Protein AF-A0A969HNX2-F1 (afdb_monomer_lite)

Radius of gyration: 38.81 Å; chains: 1; bounding box: 94×60×120 Å

Structure (mmCIF, N/CA/C/O backbone):
data_AF-A0A969HNX2-F1
#
_entry.id   AF-A0A969HNX2-F1
#
loop_
_atom_site.group_PDB
_atom_site.id
_atom_site.type_symbol
_atom_site.label_atom_id
_atom_site.label_alt_id
_atom_site.label_comp_id
_atom_site.label_asym_id
_atom_site.label_entity_id
_atom_site.label_seq_id
_atom_site.pdbx_PDB_ins_code
_atom_site.Cartn_x
_atom_site.Cartn_y
_atom_site.Cartn_z
_atom_site.occupancy
_atom_site.B_iso_or_equiv
_atom_site.auth_seq_id
_atom_site.auth_comp_id
_atom_site.auth_asym_id
_atom_site.auth_atom_id
_atom_site.pdbx_PDB_model_num
ATOM 1 N N . MET A 1 1 ? -48.940 41.646 -27.640 1.00 38.56 1 MET A N 1
ATOM 2 C CA . MET A 1 1 ? -47.920 41.949 -28.667 1.00 38.56 1 MET A CA 1
ATOM 3 C C . MET A 1 1 ? -47.418 40.607 -29.168 1.00 38.56 1 MET A C 1
ATOM 5 O O . MET A 1 1 ? -46.894 39.856 -28.368 1.00 38.56 1 MET A O 1
ATOM 9 N N . GLN A 1 2 ? -48.032 40.117 -30.249 1.00 33.41 2 GLN A N 1
ATOM 10 C CA . GLN A 1 2 ? -47.384 39.934 -31.562 1.00 33.41 2 GLN A CA 1
ATOM 11 C C . GLN A 1 2 ? -46.156 39.016 -31.462 1.00 33.41 2 GLN A C 1
ATOM 13 O O . GLN A 1 2 ? -45.140 39.436 -30.931 1.00 33.41 2 GLN A O 1
ATOM 18 N N . ARG A 1 3 ? -46.339 37.724 -31.783 1.00 33.22 3 ARG A N 1
ATOM 19 C CA . ARG A 1 3 ? -46.171 37.104 -33.130 1.00 33.22 3 ARG A CA 1
ATOM 20 C C . ARG A 1 3 ? -44.703 36.677 -33.302 1.00 33.22 3 ARG A C 1
ATOM 22 O O . ARG A 1 3 ? -43.840 37.504 -33.067 1.00 33.22 3 ARG A O 1
ATOM 29 N N . ASN A 1 4 ? -44.316 35.472 -33.712 1.00 33.25 4 ASN A N 1
ATOM 30 C CA . ASN A 1 4 ? -44.943 34.350 -34.426 1.00 33.25 4 ASN A CA 1
ATOM 31 C C . ASN A 1 4 ? -44.056 33.113 -34.137 1.00 33.25 4 ASN A C 1
ATOM 33 O O . ASN A 1 4 ? -42.839 33.263 -34.101 1.00 33.25 4 ASN A O 1
ATOM 37 N N . ASP A 1 5 ? -44.620 31.982 -33.701 1.00 36.41 5 ASP A N 1
ATOM 38 C CA . ASP A 1 5 ? -44.996 30.788 -34.500 1.00 36.41 5 ASP A CA 1
ATOM 39 C C . ASP A 1 5 ? -43.773 30.007 -35.038 1.00 36.41 5 ASP A C 1
ATOM 41 O O . ASP A 1 5 ? -42.917 30.611 -35.667 1.00 36.41 5 ASP A O 1
ATOM 45 N N . CYS A 1 6 ? -43.544 28.694 -34.898 1.00 35.69 6 CYS A N 1
ATOM 46 C CA . CYS A 1 6 ? -44.295 27.456 -34.612 1.00 35.69 6 CYS A CA 1
ATOM 47 C C . CYS A 1 6 ? -43.993 26.422 -35.731 1.00 35.69 6 CYS A C 1
ATOM 49 O O . CYS A 1 6 ? -43.959 26.773 -36.904 1.00 35.69 6 CYS A O 1
ATOM 51 N N . PHE A 1 7 ? -43.937 25.143 -35.330 1.00 31.28 7 PHE A N 1
ATOM 52 C CA . PHE A 1 7 ? -44.347 23.927 -36.069 1.00 31.28 7 PHE A CA 1
ATOM 53 C C . PHE A 1 7 ? -43.391 23.133 -37.001 1.00 31.28 7 PHE A C 1
ATOM 55 O O . PHE A 1 7 ? -43.138 23.484 -38.145 1.00 31.28 7 PHE A O 1
ATOM 62 N N . PHE A 1 8 ? -42.965 21.968 -36.483 1.00 33.78 8 PHE A N 1
ATOM 63 C CA . PHE A 1 8 ? -43.374 20.583 -36.834 1.00 33.78 8 PHE A CA 1
ATOM 64 C C . PHE A 1 8 ? -43.447 20.086 -38.312 1.00 33.78 8 PHE A C 1
ATOM 66 O O . PHE A 1 8 ? -44.344 20.449 -39.062 1.00 33.78 8 PHE A O 1
ATOM 73 N N . ASN A 1 9 ? -42.640 19.037 -38.564 1.00 31.67 9 ASN A N 1
ATOM 74 C CA . ASN A 1 9 ? -42.941 17.708 -39.162 1.00 31.67 9 ASN A CA 1
ATOM 75 C C . ASN A 1 9 ? -43.053 17.443 -40.689 1.00 31.67 9 ASN A C 1
ATOM 77 O O . ASN A 1 9 ? -43.824 18.067 -41.405 1.00 31.67 9 ASN A O 1
ATOM 81 N N . ARG A 1 10 ? -42.343 16.360 -41.081 1.00 43.44 10 ARG A N 1
ATOM 82 C CA . ARG A 1 10 ? -42.562 15.322 -42.127 1.00 43.44 10 ARG A CA 1
ATOM 83 C C . ARG A 1 10 ? -43.414 15.649 -43.363 1.00 43.44 10 ARG A C 1
ATOM 85 O O . ARG A 1 10 ? -44.607 15.824 -43.196 1.00 43.44 10 ARG A O 1
ATOM 92 N N . VAL A 1 11 ? -42.867 15.403 -44.569 1.00 32.00 11 VAL A N 1
ATOM 93 C CA . VAL A 1 11 ? -43.489 14.609 -45.667 1.00 32.00 11 VAL A CA 1
ATOM 94 C C . VAL A 1 11 ? -42.412 14.145 -46.675 1.00 32.00 11 VAL A C 1
ATOM 96 O O . VAL A 1 11 ? -41.610 14.935 -47.160 1.00 32.00 11 VAL A O 1
ATOM 99 N N . THR A 1 12 ? -42.439 12.854 -47.008 1.00 41.41 12 THR A N 1
ATOM 100 C CA . THR A 1 12 ? -41.774 12.183 -48.142 1.00 41.41 12 THR A CA 1
ATOM 101 C C . THR A 1 12 ? -42.495 12.503 -49.461 1.00 41.41 12 THR A C 1
ATOM 103 O O . THR A 1 12 ? -43.708 12.357 -49.468 1.00 41.41 12 THR A O 1
ATOM 106 N N . TYR A 1 13 ? -41.815 12.830 -50.575 1.00 32.44 13 TYR A N 1
ATOM 107 C CA . TYR A 1 13 ? -42.173 12.340 -51.929 1.00 32.44 13 TYR A CA 1
ATOM 108 C C . TYR A 1 13 ? -41.112 12.662 -53.005 1.00 32.44 13 TYR A C 1
ATOM 110 O O . TYR A 1 13 ? -40.547 13.748 -53.061 1.00 32.44 13 TYR A O 1
ATOM 118 N N . PHE A 1 14 ? -40.907 11.656 -53.858 1.00 37.69 14 PHE A N 1
ATOM 119 C CA . PHE A 1 14 ? -40.149 11.558 -55.110 1.00 37.69 14 PHE A CA 1
ATOM 120 C C . PHE A 1 14 ? -40.108 12.803 -56.017 1.00 37.69 14 PHE A C 1
ATOM 122 O O . PHE A 1 14 ? -41.157 13.315 -56.404 1.00 37.69 14 PHE A O 1
ATOM 129 N N . MET A 1 15 ? -38.922 13.121 -56.556 1.00 33.38 15 MET A N 1
ATOM 130 C CA . MET A 1 15 ? -38.799 13.660 -57.916 1.00 33.38 15 MET A CA 1
ATOM 131 C C . MET A 1 15 ? -37.464 13.246 -58.558 1.00 33.38 15 MET A C 1
ATOM 133 O O . MET A 1 15 ? -36.386 13.581 -58.080 1.00 33.38 15 MET A O 1
ATOM 137 N N . PHE A 1 16 ? -37.582 12.480 -59.645 1.00 38.47 16 PHE A N 1
ATOM 138 C CA . PHE A 1 16 ? -36.529 12.113 -60.589 1.00 38.47 16 PHE A CA 1
ATOM 139 C C . PHE A 1 16 ? -35.825 13.358 -61.147 1.00 38.47 16 PHE A C 1
ATOM 141 O O . PHE A 1 16 ? -36.494 14.237 -61.690 1.00 38.47 16 PHE A O 1
ATOM 148 N N . LEU A 1 17 ? -34.491 13.372 -61.137 1.00 35.19 17 LEU A N 1
ATOM 149 C CA . LEU A 1 17 ? -33.703 14.147 -62.092 1.00 35.19 17 LEU A CA 1
ATOM 150 C C . LEU A 1 17 ? -32.435 13.374 -62.457 1.00 35.19 17 LEU A C 1
ATOM 152 O O . LEU A 1 17 ? -31.763 12.778 -61.623 1.00 35.19 17 LEU A O 1
ATOM 156 N N . VAL A 1 18 ? -32.218 13.321 -63.761 1.00 38.50 18 VAL A N 1
ATOM 157 C CA . VAL A 1 18 ? -31.376 12.402 -64.513 1.00 38.50 18 VAL A CA 1
ATOM 158 C C . VAL A 1 18 ? -30.231 13.207 -65.142 1.00 38.50 18 VAL A C 1
ATOM 160 O O . VAL A 1 18 ? -30.485 14.297 -65.653 1.00 38.50 18 VAL A O 1
ATOM 163 N N . LEU A 1 19 ? -29.046 12.576 -65.193 1.00 35.72 19 LEU A N 1
ATOM 164 C CA . LEU A 1 19 ? -27.825 12.877 -65.976 1.00 35.72 19 LEU A CA 1
ATOM 165 C C . LEU A 1 19 ? -26.841 13.960 -65.451 1.00 35.72 19 LEU A C 1
ATOM 167 O O . LEU A 1 19 ? -27.292 14.940 -64.867 1.00 35.72 19 LEU A O 1
ATOM 171 N N . PRO A 1 20 ? -25.524 13.893 -65.789 1.00 43.03 20 PRO A N 1
ATOM 172 C CA . PRO A 1 20 ? -24.754 12.796 -66.399 1.00 43.03 20 PRO A CA 1
ATOM 173 C C . PRO A 1 20 ? -23.470 12.398 -65.643 1.00 43.03 20 PRO A C 1
ATOM 175 O O . PRO A 1 20 ? -22.762 13.210 -65.053 1.00 43.03 20 PRO A O 1
ATOM 178 N N . SER A 1 21 ? -23.140 11.117 -65.771 1.00 39.91 21 SER A N 1
ATOM 179 C CA . SER A 1 21 ? -21.873 10.494 -65.400 1.00 39.91 21 SER A CA 1
ATOM 180 C C . SER A 1 21 ? -20.726 11.026 -66.266 1.00 39.91 21 SER A C 1
ATOM 182 O O . SER A 1 21 ? -20.737 10.858 -67.487 1.00 39.91 21 SER A O 1
ATOM 184 N N . ILE A 1 22 ? -19.723 11.634 -65.634 1.00 42.19 22 ILE A N 1
ATOM 185 C CA . ILE A 1 22 ? -18.409 11.856 -66.241 1.00 42.19 22 ILE A CA 1
ATOM 186 C C . ILE A 1 22 ? -17.628 10.550 -66.082 1.00 42.19 22 ILE A C 1
ATOM 188 O O . ILE A 1 22 ? -17.203 10.194 -64.987 1.00 42.19 22 ILE A O 1
ATOM 192 N N . LEU A 1 23 ? -17.498 9.817 -67.186 1.00 36.44 23 LEU A N 1
ATOM 193 C CA . LEU A 1 23 ? -16.530 8.737 -67.345 1.00 36.44 23 LEU A CA 1
ATOM 194 C C . LEU A 1 23 ? -15.143 9.373 -67.480 1.00 36.44 23 LEU A C 1
ATOM 196 O O . LEU A 1 23 ? -14.807 9.909 -68.535 1.00 36.44 23 LEU A O 1
ATOM 200 N N . VAL A 1 24 ? -14.350 9.325 -66.413 1.00 37.53 24 VAL A N 1
ATOM 201 C CA . VAL A 1 24 ? -12.891 9.390 -66.533 1.00 37.53 24 VAL A CA 1
ATOM 202 C C . VAL A 1 24 ? -12.409 7.995 -66.899 1.00 37.53 24 VAL A C 1
ATOM 204 O O . VAL A 1 24 ? -12.628 7.030 -66.172 1.00 37.53 24 VAL A O 1
ATOM 207 N N . THR A 1 25 ? -11.822 7.900 -68.086 1.00 39.62 25 THR A N 1
ATOM 208 C CA . THR A 1 25 ? -11.176 6.699 -68.600 1.00 39.62 25 THR A CA 1
ATOM 209 C C . THR A 1 25 ? -9.836 6.581 -67.883 1.00 39.62 25 THR A C 1
ATOM 211 O O . THR A 1 25 ? -8.914 7.340 -68.179 1.00 39.62 25 THR A O 1
ATOM 214 N N . SER A 1 26 ? -9.740 5.687 -66.904 1.00 35.69 26 SER A N 1
ATOM 215 C CA . SER A 1 26 ? -8.442 5.214 -66.432 1.00 35.69 26 SER A CA 1
ATOM 216 C C . SER A 1 26 ? -7.894 4.291 -67.510 1.00 35.69 26 SER A C 1
ATOM 218 O O . SER A 1 26 ? -8.589 3.360 -67.914 1.00 35.69 26 SER A O 1
ATOM 220 N N . CYS A 1 27 ? -6.712 4.596 -68.037 1.00 34.78 27 CYS A N 1
ATOM 221 C CA . CYS A 1 27 ? -6.018 3.674 -68.922 1.00 34.78 27 CYS A CA 1
ATOM 222 C C . CYS A 1 27 ? -5.639 2.427 -68.114 1.00 34.78 27 CYS A C 1
ATOM 224 O O . CYS A 1 27 ? -4.975 2.558 -67.088 1.00 34.78 27 CYS A O 1
ATOM 226 N N . ASP A 1 28 ? -6.085 1.262 -68.585 1.00 41.75 28 ASP A N 1
ATOM 227 C CA . ASP A 1 28 ? -5.414 -0.015 -68.348 1.00 41.75 28 ASP A CA 1
ATOM 228 C C . ASP A 1 28 ? -4.030 0.072 -68.999 1.00 41.75 28 ASP A C 1
ATOM 230 O O . ASP A 1 28 ? -3.936 0.193 -70.221 1.00 41.75 28 ASP A O 1
ATOM 234 N N . ASP A 1 29 ? -2.988 0.021 -68.180 1.00 37.66 29 ASP A N 1
ATOM 235 C CA . ASP A 1 29 ? -1.718 -0.622 -68.513 1.00 37.66 29 ASP A CA 1
ATOM 236 C C . ASP A 1 29 ? -1.356 -1.465 -67.279 1.00 37.66 29 ASP A C 1
ATOM 238 O O . ASP A 1 29 ? -0.606 -1.055 -66.395 1.00 37.66 29 ASP A O 1
ATOM 242 N N . ASP A 1 30 ? -2.007 -2.628 -67.193 1.00 49.78 30 ASP A N 1
ATOM 243 C CA . ASP A 1 30 ? -1.543 -3.784 -66.429 1.00 49.78 30 ASP A CA 1
ATOM 244 C C . ASP A 1 30 ? -0.245 -4.284 -67.084 1.00 49.78 30 ASP A C 1
ATOM 246 O O . ASP A 1 30 ? -0.301 -4.903 -68.145 1.00 49.78 30 ASP A O 1
ATOM 250 N N . ASP A 1 31 ? 0.906 -3.955 -66.493 1.00 48.34 31 ASP A N 1
ATOM 251 C CA . ASP A 1 31 ? 2.152 -4.748 -66.487 1.00 48.34 31 ASP A CA 1
ATOM 252 C C . ASP A 1 31 ? 3.272 -3.933 -65.801 1.00 48.34 31 ASP A C 1
ATOM 254 O O . ASP A 1 31 ? 4.323 -3.656 -66.383 1.00 48.34 31 ASP A O 1
ATOM 258 N N . ASP A 1 32 ? 3.065 -3.542 -64.541 1.00 42.53 32 ASP A N 1
ATOM 259 C CA . ASP A 1 32 ? 4.194 -3.284 -63.642 1.00 42.53 32 ASP A CA 1
ATOM 260 C C . ASP A 1 32 ? 4.192 -4.419 -62.614 1.00 42.53 32 ASP A C 1
ATOM 262 O O . ASP A 1 32 ? 3.204 -4.569 -61.883 1.00 42.53 32 ASP A O 1
ATOM 266 N N . PRO A 1 33 ? 5.207 -5.303 -62.583 1.00 43.78 33 PRO A N 1
ATOM 267 C CA . PRO A 1 33 ? 5.292 -6.275 -61.513 1.00 43.78 33 PRO A CA 1
ATOM 268 C C . PRO A 1 33 ? 5.369 -5.491 -60.205 1.00 43.78 33 PRO A C 1
ATOM 270 O O . PRO A 1 33 ? 6.345 -4.786 -59.960 1.00 43.78 33 PRO A O 1
ATOM 273 N N . THR A 1 34 ? 4.354 -5.634 -59.351 1.00 42.09 34 THR A N 1
ATOM 274 C CA . THR A 1 34 ? 4.493 -5.316 -57.929 1.00 42.09 34 THR A CA 1
ATOM 275 C C . THR A 1 34 ? 5.830 -5.906 -57.471 1.00 42.09 34 THR A C 1
ATOM 277 O O . THR A 1 34 ? 6.013 -7.121 -57.655 1.00 42.09 34 THR A O 1
ATOM 280 N N . PRO A 1 35 ? 6.778 -5.101 -56.951 1.00 41.31 35 PRO A N 1
ATOM 281 C CA . PRO A 1 35 ? 8.027 -5.632 -56.427 1.00 41.31 35 PRO A CA 1
ATOM 282 C C . PRO A 1 35 ? 7.678 -6.748 -55.437 1.00 41.31 35 PRO A C 1
ATOM 284 O O . PRO A 1 35 ? 6.722 -6.587 -54.671 1.00 41.31 35 PRO A O 1
ATOM 287 N N . PRO A 1 36 ? 8.357 -7.905 -55.473 1.00 45.34 36 PRO A N 1
ATOM 288 C CA . PRO A 1 36 ? 8.083 -8.944 -54.495 1.00 45.34 36 PRO A CA 1
ATOM 289 C C . PRO A 1 36 ? 8.317 -8.364 -53.095 1.00 45.34 36 PRO A C 1
ATOM 291 O O . PRO A 1 36 ? 9.291 -7.640 -52.884 1.00 45.34 36 PRO A O 1
ATOM 294 N N . ALA A 1 37 ? 7.422 -8.677 -52.157 1.00 44.31 37 ALA A N 1
ATOM 295 C CA . ALA A 1 37 ? 7.628 -8.391 -50.741 1.00 44.31 37 ALA A CA 1
ATOM 296 C C . ALA A 1 37 ? 9.026 -8.886 -50.309 1.00 44.31 37 ALA A C 1
ATOM 298 O O . ALA A 1 37 ? 9.414 -10.004 -50.663 1.00 44.31 37 ALA A O 1
ATOM 299 N N . GLY A 1 38 ? 9.785 -8.033 -49.610 1.00 58.66 38 GLY A N 1
ATOM 300 C CA . GLY A 1 38 ? 11.112 -8.349 -49.070 1.00 58.66 38 GLY A CA 1
ATOM 301 C C . GLY A 1 38 ? 12.279 -8.338 -50.069 1.00 58.66 38 GLY A C 1
ATOM 302 O O . GLY A 1 38 ? 13.146 -9.203 -49.980 1.00 58.66 38 GLY A O 1
ATOM 303 N N . SER A 1 39 ? 12.349 -7.410 -51.035 1.00 70.56 39 SER A N 1
ATOM 304 C CA . SER A 1 39 ? 13.511 -7.346 -51.949 1.00 70.56 39 SER A CA 1
ATOM 305 C C . SER A 1 39 ? 14.759 -6.690 -51.351 1.00 70.56 39 SER A C 1
ATOM 307 O O . SER A 1 39 ? 15.852 -6.935 -51.854 1.00 70.56 39 SER A O 1
ATOM 309 N N . GLN A 1 40 ? 14.593 -5.849 -50.328 1.00 91.12 40 GLN A N 1
ATOM 310 C CA . GLN A 1 40 ? 15.670 -5.079 -49.700 1.00 91.12 40 GLN A CA 1
ATOM 311 C C . GLN A 1 40 ? 16.128 -5.750 -48.409 1.00 91.12 40 GLN A C 1
ATOM 313 O O . GLN A 1 40 ? 15.325 -6.352 -47.702 1.00 91.12 40 GLN A O 1
ATOM 318 N N . SER A 1 41 ? 17.418 -5.706 -48.100 1.00 95.06 41 SER A N 1
ATOM 319 C CA . SER A 1 41 ? 17.931 -6.099 -46.783 1.00 95.06 41 SER A CA 1
ATOM 320 C C . SER A 1 41 ? 17.525 -5.094 -45.702 1.00 95.06 41 SER A C 1
ATOM 322 O O . SER A 1 41 ? 17.166 -3.958 -46.001 1.00 95.06 41 SER A O 1
ATOM 324 N N . ILE A 1 42 ? 17.607 -5.496 -44.433 1.00 96.19 42 ILE A N 1
ATOM 325 C CA . ILE A 1 42 ? 17.335 -4.609 -43.291 1.00 96.19 42 ILE A CA 1
ATOM 326 C C . ILE A 1 42 ? 18.202 -3.345 -43.353 1.00 96.19 42 ILE A C 1
ATOM 328 O O . ILE A 1 42 ? 17.711 -2.252 -43.092 1.00 96.19 42 ILE A O 1
ATOM 332 N N . PHE A 1 43 ? 19.477 -3.478 -43.727 1.00 96.12 43 PHE A N 1
ATOM 333 C CA . PHE A 1 43 ? 20.362 -2.323 -43.865 1.00 96.12 43 PHE A CA 1
ATOM 334 C C . PHE A 1 43 ? 19.927 -1.382 -45.003 1.00 96.12 43 PHE A C 1
ATOM 336 O O . PHE A 1 43 ? 19.883 -0.177 -44.796 1.00 96.12 43 PHE A O 1
ATOM 343 N N . GLU A 1 44 ? 19.511 -1.918 -46.155 1.00 95.81 44 GLU A N 1
ATOM 344 C CA . GLU A 1 44 ? 18.993 -1.105 -47.272 1.00 95.81 44 GLU A CA 1
ATOM 345 C C . GLU A 1 44 ? 17.686 -0.378 -46.902 1.00 95.81 44 GLU A C 1
ATOM 347 O O . GLU A 1 44 ? 17.473 0.754 -47.323 1.00 95.81 44 GLU A O 1
ATOM 352 N N . ILE A 1 45 ? 16.824 -0.991 -46.079 1.00 95.88 45 ILE A N 1
ATOM 353 C CA . ILE A 1 45 ? 15.624 -0.327 -45.535 1.00 95.88 45 ILE A CA 1
ATOM 354 C C . ILE A 1 45 ? 16.013 0.868 -44.654 1.00 95.88 45 ILE A C 1
ATOM 356 O O . ILE A 1 45 ? 15.339 1.898 -44.683 1.00 95.88 45 ILE A O 1
ATOM 360 N N . VAL A 1 46 ? 17.089 0.735 -43.873 1.00 96.69 46 VAL A N 1
ATOM 361 C CA . VAL A 1 46 ? 17.624 1.826 -43.051 1.00 96.69 46 VAL A CA 1
ATOM 362 C C . VAL A 1 46 ? 18.193 2.951 -43.919 1.00 96.69 46 VAL A C 1
ATOM 364 O O . VAL A 1 46 ? 17.856 4.105 -43.681 1.00 96.69 46 VAL A O 1
ATOM 367 N N . GLU A 1 47 ? 18.983 2.629 -44.948 1.00 95.50 47 GLU A N 1
ATOM 368 C CA . GLU A 1 47 ? 19.568 3.620 -45.871 1.00 95.50 47 GLU A CA 1
ATOM 369 C C . GLU A 1 47 ? 18.505 4.405 -46.664 1.00 95.50 47 GLU A C 1
ATOM 371 O O . GLU A 1 47 ? 18.651 5.606 -46.898 1.00 95.50 47 GLU A O 1
ATOM 376 N N . ASP A 1 48 ? 17.417 3.747 -47.072 1.00 95.00 48 ASP A N 1
ATOM 377 C CA . ASP A 1 48 ? 16.374 4.375 -47.890 1.00 95.00 48 ASP A CA 1
ATOM 378 C C . ASP A 1 48 ? 15.360 5.199 -47.075 1.00 95.00 48 ASP A C 1
ATOM 380 O O . ASP A 1 48 ? 14.556 5.946 -47.651 1.00 95.00 48 ASP A O 1
ATOM 384 N N . ASN A 1 49 ? 15.386 5.105 -45.742 1.00 94.31 49 ASN A N 1
ATOM 385 C CA . ASN A 1 49 ? 14.477 5.839 -44.871 1.00 94.31 49 ASN A CA 1
ATOM 386 C C . ASN A 1 49 ? 15.156 7.069 -44.253 1.00 94.31 49 ASN A C 1
ATOM 388 O O . ASN A 1 49 ? 15.999 6.972 -43.365 1.00 94.31 49 ASN A O 1
ATOM 392 N N . ALA A 1 50 ? 14.703 8.257 -44.659 1.00 95.50 50 ALA A N 1
ATOM 393 C CA . ALA A 1 50 ? 15.205 9.526 -44.131 1.00 95.50 50 ALA A CA 1
ATOM 394 C C . ALA A 1 50 ? 15.058 9.660 -42.601 1.00 95.50 50 ALA A C 1
ATOM 396 O O . ALA A 1 50 ? 15.831 10.392 -41.980 1.00 95.50 50 ALA A O 1
ATOM 397 N N . ASP A 1 51 ? 14.097 8.961 -41.991 1.00 96.81 51 ASP A N 1
ATOM 398 C CA . ASP A 1 51 ? 13.895 8.959 -40.541 1.00 96.81 51 ASP A CA 1
ATOM 399 C C . ASP A 1 51 ? 14.872 8.043 -39.779 1.00 96.81 51 ASP A C 1
ATOM 401 O O . ASP A 1 51 ? 14.862 8.011 -38.555 1.00 96.81 51 ASP A O 1
ATOM 405 N N . PHE A 1 52 ? 15.757 7.331 -40.484 1.00 97.94 52 PHE A N 1
ATOM 406 C CA . PHE A 1 52 ? 16.779 6.463 -39.893 1.00 97.94 52 PHE A CA 1
ATOM 407 C C . PHE A 1 52 ? 18.211 6.938 -40.137 1.00 97.94 52 PHE A C 1
ATOM 409 O O . PHE A 1 52 ? 19.150 6.194 -39.883 1.00 97.94 52 PHE A O 1
ATOM 416 N N . SER A 1 53 ? 18.415 8.186 -40.564 1.00 97.50 53 SER A N 1
ATOM 417 C CA . SER A 1 53 ? 19.755 8.725 -40.844 1.00 97.50 53 SER A CA 1
ATOM 418 C C . SER A 1 53 ? 20.757 8.591 -39.678 1.00 97.50 53 SER A C 1
ATOM 420 O O . SER A 1 53 ? 21.945 8.357 -39.903 1.00 97.50 53 SER A O 1
ATOM 422 N N . LEU A 1 54 ? 20.301 8.688 -38.422 1.00 98.00 54 LEU A N 1
ATOM 423 C CA . LEU A 1 54 ? 21.150 8.503 -37.238 1.00 98.00 54 LEU A CA 1
ATOM 424 C C . LEU A 1 54 ? 21.427 7.021 -36.944 1.00 98.00 54 LEU A C 1
ATOM 426 O O . LEU A 1 54 ? 22.556 6.665 -36.599 1.00 98.00 54 LEU A O 1
ATOM 430 N N . LEU A 1 55 ? 20.438 6.149 -37.160 1.00 98.00 55 LEU A N 1
ATOM 431 C CA . LEU A 1 55 ? 20.616 4.696 -37.096 1.00 98.00 55 LEU A CA 1
ATOM 432 C C . LEU A 1 55 ? 21.582 4.208 -38.186 1.00 98.00 55 LEU A C 1
ATOM 434 O O . LEU A 1 55 ? 22.459 3.389 -37.918 1.00 98.00 55 LEU A O 1
ATOM 438 N N . GLU A 1 56 ? 21.472 4.746 -39.400 1.00 97.69 56 GLU A N 1
ATOM 439 C CA . GLU A 1 56 ? 22.378 4.486 -40.519 1.00 97.69 56 GLU A CA 1
ATOM 440 C C . GLU A 1 56 ? 23.815 4.885 -40.155 1.00 97.69 56 GLU A C 1
ATOM 442 O O . GLU A 1 56 ? 24.741 4.078 -40.278 1.00 97.69 56 GLU A O 1
ATOM 447 N N . ALA A 1 57 ? 24.009 6.101 -39.632 1.00 97.38 57 ALA A N 1
ATOM 448 C CA . ALA A 1 57 ? 25.308 6.570 -39.156 1.00 97.38 57 ALA A CA 1
ATOM 449 C C . ALA A 1 57 ? 25.885 5.655 -38.059 1.00 97.38 57 ALA A C 1
ATOM 451 O O . ALA A 1 57 ? 27.074 5.319 -38.086 1.00 97.38 57 ALA A O 1
ATOM 452 N N . ALA A 1 58 ? 25.046 5.200 -37.124 1.00 97.38 58 ALA A N 1
ATOM 453 C CA . ALA A 1 58 ? 25.431 4.280 -36.060 1.00 97.38 58 ALA A CA 1
ATOM 454 C C . ALA A 1 58 ? 25.870 2.911 -36.607 1.00 97.38 58 ALA A C 1
ATOM 456 O O . ALA A 1 58 ? 26.945 2.418 -36.253 1.00 97.38 58 ALA A O 1
ATOM 457 N N . LEU A 1 59 ? 25.097 2.322 -37.525 1.00 97.31 59 LEU A N 1
ATOM 458 C CA . LEU A 1 59 ? 25.429 1.057 -38.185 1.00 97.31 59 LEU A CA 1
ATOM 459 C C . LEU A 1 59 ? 26.724 1.174 -38.996 1.00 97.31 59 LEU A C 1
ATOM 461 O O . LEU A 1 59 ? 27.608 0.323 -38.861 1.00 97.31 59 LEU A O 1
ATOM 465 N N . ASN A 1 60 ? 26.897 2.251 -39.762 1.00 96.44 60 ASN A N 1
ATOM 466 C CA . ASN A 1 60 ? 28.119 2.525 -40.520 1.00 96.44 60 ASN A CA 1
ATOM 467 C C . ASN A 1 60 ? 29.339 2.716 -39.612 1.00 96.44 60 ASN A C 1
ATOM 469 O O . ASN A 1 60 ? 30.444 2.276 -39.933 1.00 96.44 60 ASN A O 1
ATOM 473 N N . ARG A 1 61 ? 29.169 3.304 -38.426 1.00 95.69 61 ARG A N 1
ATOM 474 C CA . ARG A 1 61 ? 30.259 3.438 -37.456 1.00 95.69 61 ARG A CA 1
ATOM 475 C C . ARG A 1 61 ? 30.783 2.084 -36.971 1.00 95.69 61 ARG A C 1
ATOM 477 O O . ARG A 1 61 ? 31.986 1.957 -36.726 1.00 95.69 61 ARG A O 1
ATOM 484 N N . THR A 1 62 ? 29.941 1.049 -36.917 1.00 95.94 62 THR A N 1
ATOM 485 C CA . THR A 1 62 ? 30.370 -0.304 -36.514 1.00 95.94 62 THR A CA 1
ATOM 486 C C . THR A 1 62 ? 31.404 -0.932 -37.455 1.00 95.94 62 THR A C 1
ATOM 488 O O . THR A 1 62 ? 32.198 -1.774 -37.026 1.00 95.94 62 THR A O 1
ATOM 491 N N . THR A 1 63 ? 31.505 -0.473 -38.713 1.00 94.69 63 THR A N 1
ATOM 492 C CA . THR A 1 63 ? 32.515 -0.966 -39.667 1.00 94.69 63 THR A CA 1
ATOM 493 C C . THR A 1 63 ? 33.945 -0.612 -39.257 1.00 94.69 63 THR A C 1
ATOM 495 O O . THR A 1 63 ? 34.899 -1.144 -39.823 1.00 94.69 63 THR A O 1
ATOM 498 N N . GLN A 1 64 ? 34.110 0.315 -38.311 1.00 94.75 64 GLN A N 1
ATOM 499 C CA . GLN A 1 64 ? 35.408 0.717 -37.777 1.00 94.75 64 GLN A CA 1
ATOM 500 C C . GLN A 1 64 ? 35.942 -0.267 -36.722 1.00 94.75 64 GLN A C 1
ATOM 502 O O . GLN A 1 64 ? 37.097 -0.137 -36.310 1.00 94.75 64 GLN A O 1
ATOM 507 N N . SER A 1 65 ? 35.146 -1.257 -36.290 1.00 93.69 65 SER A N 1
ATOM 508 C CA . SER A 1 65 ? 35.633 -2.298 -35.381 1.00 93.69 65 SER A CA 1
ATOM 509 C C . SER A 1 65 ? 36.681 -3.180 -36.059 1.00 93.69 65 SER A C 1
ATOM 511 O O . SER A 1 65 ? 36.578 -3.549 -37.229 1.00 93.69 65 SER A O 1
ATOM 513 N N . ALA A 1 66 ? 37.700 -3.566 -35.291 1.00 91.44 66 ALA A N 1
ATOM 514 C CA . ALA A 1 66 ? 38.694 -4.539 -35.732 1.00 91.44 66 ALA A CA 1
ATOM 515 C C . ALA A 1 66 ? 38.130 -5.971 -35.795 1.00 91.44 66 ALA A C 1
ATOM 517 O O . ALA A 1 66 ? 38.714 -6.824 -36.468 1.00 91.44 66 ALA A O 1
ATOM 518 N N . GLN A 1 67 ? 37.027 -6.251 -35.089 1.00 91.56 67 GLN A N 1
ATOM 519 C CA . GLN A 1 67 ? 36.385 -7.563 -35.083 1.00 91.56 67 GLN A CA 1
ATOM 520 C C . GLN A 1 67 ? 35.294 -7.616 -36.150 1.00 91.56 67 GLN A C 1
ATOM 522 O O . GLN A 1 67 ? 34.346 -6.837 -36.132 1.00 91.56 67 GLN A O 1
ATOM 527 N N . ALA A 1 68 ? 35.384 -8.587 -37.059 1.00 87.69 68 ALA A N 1
ATOM 528 C CA . ALA A 1 68 ? 34.395 -8.746 -38.127 1.00 87.69 68 ALA A CA 1
ATOM 529 C C . ALA A 1 68 ? 32.975 -9.033 -37.599 1.00 87.69 68 ALA A C 1
ATOM 531 O O . ALA A 1 68 ? 32.004 -8.662 -38.249 1.00 87.69 68 ALA A O 1
ATOM 532 N N . SER A 1 69 ? 32.852 -9.661 -36.423 1.00 86.88 69 SER A N 1
ATOM 533 C CA . SER A 1 69 ? 31.570 -9.933 -35.755 1.00 86.88 69 SER A CA 1
ATOM 534 C C . SER A 1 69 ? 30.821 -8.673 -35.327 1.00 86.88 69 SER A C 1
ATOM 536 O O . SER A 1 69 ? 29.621 -8.733 -35.072 1.00 86.88 69 SER A O 1
ATOM 538 N N . ASP A 1 70 ? 31.518 -7.548 -35.205 1.00 92.19 70 ASP A N 1
ATOM 539 C CA . ASP A 1 70 ? 30.951 -6.300 -34.702 1.00 92.19 70 ASP A CA 1
ATOM 540 C C . ASP A 1 70 ? 30.429 -5.405 -35.822 1.00 92.19 70 ASP A C 1
ATOM 542 O O . ASP A 1 70 ? 29.761 -4.421 -35.543 1.00 92.19 70 ASP A O 1
ATOM 546 N N . ASN A 1 71 ? 30.710 -5.741 -37.083 1.00 93.38 71 ASN A N 1
ATOM 547 C CA . ASN A 1 71 ? 30.221 -4.994 -38.232 1.00 93.38 71 ASN A CA 1
ATOM 548 C C . ASN A 1 71 ? 28.738 -5.319 -38.478 1.00 93.38 71 ASN A C 1
ATOM 550 O O . ASN A 1 71 ? 28.402 -6.231 -39.241 1.00 93.38 71 ASN A O 1
ATOM 554 N N . LEU A 1 72 ? 27.856 -4.573 -37.812 1.00 93.88 72 LEU A N 1
ATOM 555 C CA . LEU A 1 72 ? 26.409 -4.758 -37.898 1.00 93.88 72 LEU A CA 1
ATOM 556 C C . LEU A 1 72 ? 25.847 -4.318 -39.252 1.00 93.88 72 LEU A C 1
ATOM 558 O O . LEU A 1 72 ? 24.923 -4.964 -39.735 1.00 93.88 72 LEU A O 1
ATOM 562 N N . ALA A 1 73 ? 26.435 -3.314 -39.911 1.00 93.31 73 ALA A N 1
ATOM 563 C CA . ALA A 1 73 ? 26.044 -2.941 -41.275 1.00 93.31 73 ALA A CA 1
ATOM 564 C C . ALA A 1 73 ? 26.188 -4.134 -42.237 1.00 93.31 73 ALA A C 1
ATOM 566 O O . ALA A 1 73 ? 25.262 -4.485 -42.968 1.00 93.31 73 ALA A O 1
ATOM 567 N N . ALA A 1 74 ? 27.320 -4.845 -42.170 1.00 91.69 74 ALA A N 1
ATOM 568 C CA . ALA A 1 74 ? 27.516 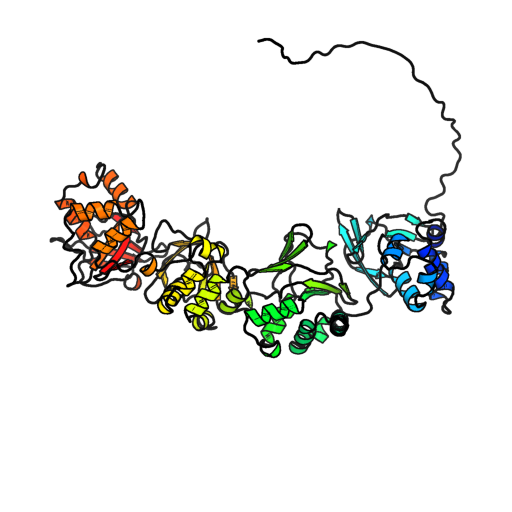-6.065 -42.945 1.00 91.69 74 ALA A CA 1
ATOM 569 C C . ALA A 1 74 ? 26.588 -7.199 -42.482 1.00 91.69 74 ALA A C 1
ATOM 571 O O . ALA A 1 74 ? 26.054 -7.924 -43.318 1.00 91.69 74 ALA A O 1
ATOM 572 N N . LEU A 1 75 ? 26.382 -7.371 -41.171 1.00 91.62 75 LEU A N 1
ATOM 573 C CA . LEU A 1 75 ? 25.492 -8.405 -40.631 1.00 91.62 75 LEU A CA 1
ATOM 574 C C . LEU A 1 75 ? 24.058 -8.256 -41.163 1.00 91.62 75 LEU A C 1
ATOM 576 O O . LEU A 1 75 ? 23.493 -9.232 -41.650 1.00 91.62 75 LEU A O 1
ATOM 580 N N . LEU A 1 76 ? 23.520 -7.034 -41.130 1.00 93.25 76 LEU A N 1
ATOM 581 C CA . LEU A 1 76 ? 22.155 -6.694 -41.542 1.00 93.25 76 LEU A CA 1
ATOM 582 C C . LEU A 1 76 ? 21.990 -6.509 -43.060 1.00 93.25 76 LEU A C 1
ATOM 584 O O . LEU A 1 76 ? 20.864 -6.368 -43.530 1.00 93.25 76 LEU A O 1
ATOM 588 N N . SER A 1 77 ? 23.081 -6.564 -43.828 1.00 92.00 77 SER A N 1
ATOM 589 C CA . SER A 1 77 ? 23.057 -6.641 -45.300 1.00 92.00 77 SER A CA 1
ATOM 590 C C . SER A 1 77 ? 23.119 -8.083 -45.823 1.00 92.00 77 SER A C 1
ATOM 592 O O . SER A 1 77 ? 22.747 -8.367 -46.959 1.00 92.00 77 SER A O 1
ATOM 594 N N . ASN A 1 78 ? 23.648 -9.011 -45.020 1.00 87.31 78 ASN A N 1
ATOM 595 C CA . ASN A 1 78 ? 23.879 -10.396 -45.428 1.00 87.31 78 ASN A CA 1
ATOM 596 C C . ASN A 1 78 ? 22.641 -11.282 -45.212 1.00 87.31 78 ASN A C 1
ATOM 598 O O . ASN A 1 78 ? 21.734 -10.959 -44.447 1.00 87.31 78 ASN A O 1
ATOM 602 N N . SER A 1 79 ? 22.635 -12.457 -45.854 1.00 79.12 79 SER A N 1
ATOM 603 C CA . SER A 1 79 ? 21.593 -13.470 -45.651 1.00 79.12 79 SER A CA 1
ATOM 604 C C . SER A 1 79 ? 21.562 -13.952 -44.196 1.00 79.12 79 SER A C 1
ATOM 606 O O . SER A 1 79 ? 22.588 -14.388 -43.669 1.00 79.12 79 SER A O 1
ATOM 608 N N . GLY A 1 80 ? 20.383 -13.944 -43.589 1.00 84.00 80 GLY A N 1
ATOM 609 C CA . GLY A 1 80 ? 20.116 -14.345 -42.212 1.00 84.00 80 GLY A CA 1
ATOM 610 C C . GLY A 1 80 ? 18.629 -14.171 -41.908 1.00 84.00 80 GLY A C 1
ATOM 611 O O . GLY A 1 80 ? 17.862 -13.855 -42.814 1.00 84.00 80 GLY A O 1
ATOM 612 N N . THR A 1 81 ? 18.232 -14.400 -40.660 1.00 91.56 81 THR A N 1
ATOM 613 C CA . THR A 1 81 ? 16.873 -14.122 -40.173 1.00 91.56 81 THR A CA 1
ATOM 614 C C . THR A 1 81 ? 16.987 -13.312 -38.895 1.00 91.56 81 THR A C 1
ATOM 616 O O . THR A 1 81 ? 17.406 -13.851 -37.868 1.00 91.56 81 THR A O 1
ATOM 619 N N . PHE A 1 82 ? 16.646 -12.033 -38.967 1.00 95.75 82 PHE A N 1
ATOM 620 C CA . PHE A 1 82 ? 16.743 -11.106 -37.845 1.00 95.75 82 PHE A CA 1
ATOM 621 C C . PHE A 1 82 ? 15.405 -10.422 -37.581 1.00 95.75 82 PHE A C 1
ATOM 623 O O . PHE A 1 82 ? 14.563 -10.303 -38.471 1.00 95.75 82 PHE A O 1
ATOM 630 N N . THR A 1 83 ? 15.242 -9.912 -36.369 1.00 97.50 83 THR A N 1
ATOM 631 C CA . THR A 1 83 ? 14.257 -8.870 -36.087 1.00 97.50 83 THR A CA 1
ATOM 632 C C . THR A 1 83 ? 14.994 -7.671 -35.535 1.00 97.50 83 THR A C 1
ATOM 634 O O . THR A 1 83 ? 15.731 -7.814 -34.563 1.00 97.50 83 THR A O 1
ATOM 637 N N . VAL A 1 84 ? 14.830 -6.515 -36.172 1.00 98.00 84 VAL A N 1
ATOM 638 C CA . VAL A 1 84 ? 15.463 -5.266 -35.741 1.00 98.00 84 VAL A CA 1
ATOM 639 C C . VAL A 1 84 ? 14.397 -4.310 -35.253 1.00 98.00 84 VAL A C 1
ATOM 641 O O . VAL A 1 84 ? 13.464 -3.998 -35.987 1.00 98.00 84 VAL A O 1
ATOM 644 N N . PHE A 1 85 ? 14.560 -3.837 -34.025 1.00 98.44 85 PHE A N 1
ATOM 645 C CA . PHE A 1 85 ? 13.791 -2.727 -33.492 1.00 98.44 85 PHE A CA 1
ATOM 646 C C . PHE A 1 85 ? 14.526 -1.438 -33.865 1.00 98.44 85 PHE A C 1
ATOM 648 O O . PHE A 1 85 ? 15.580 -1.147 -33.313 1.00 98.44 85 PHE A O 1
ATOM 655 N N . ALA A 1 86 ? 14.053 -0.736 -34.891 1.00 98.19 86 ALA A N 1
ATOM 656 C CA . ALA A 1 86 ? 14.740 0.402 -35.490 1.00 98.19 86 ALA A CA 1
ATOM 657 C C . ALA A 1 86 ? 14.263 1.723 -34.858 1.00 98.19 86 ALA A C 1
ATOM 659 O O . ALA A 1 86 ? 13.133 2.137 -35.139 1.00 98.19 86 ALA A O 1
ATOM 660 N N . PRO A 1 87 ? 15.087 2.391 -34.028 1.00 98.38 87 PRO A N 1
ATOM 661 C CA . PRO A 1 87 ? 14.758 3.706 -33.492 1.00 98.38 87 PRO A CA 1
ATOM 662 C C . PRO A 1 87 ? 14.758 4.771 -34.588 1.00 98.38 87 PRO A C 1
ATOM 664 O O . PRO A 1 87 ? 15.633 4.795 -35.459 1.00 98.38 87 PRO A O 1
ATOM 667 N N . THR A 1 88 ? 13.776 5.667 -34.525 1.00 98.19 88 THR A N 1
ATOM 668 C CA . THR A 1 88 ? 13.693 6.857 -35.387 1.00 98.19 88 THR A CA 1
ATOM 669 C C . THR A 1 88 ? 14.754 7.899 -35.023 1.00 98.19 88 THR A C 1
ATOM 671 O O . THR A 1 88 ? 15.343 7.869 -33.942 1.00 98.19 88 THR A O 1
ATOM 674 N N . ASN A 1 89 ? 14.984 8.884 -35.894 1.00 98.19 89 ASN A N 1
ATOM 675 C CA . ASN A 1 89 ? 15.849 10.018 -35.568 1.00 98.19 89 ASN A CA 1
ATOM 676 C C . ASN A 1 89 ? 15.332 10.790 -34.340 1.00 98.19 89 ASN A C 1
ATOM 678 O O . ASN A 1 89 ? 16.138 11.312 -33.574 1.00 98.19 89 ASN A O 1
ATOM 682 N N . ALA A 1 90 ? 14.007 10.863 -34.155 1.00 97.75 90 ALA A N 1
ATOM 683 C CA . ALA A 1 90 ? 13.401 11.490 -32.981 1.00 97.75 90 ALA A CA 1
ATOM 684 C C . ALA A 1 90 ? 13.788 10.752 -31.689 1.00 97.75 90 ALA A C 1
ATOM 686 O O . ALA A 1 90 ? 14.219 11.396 -30.740 1.00 97.75 90 ALA A O 1
ATOM 687 N N . ALA A 1 91 ? 13.770 9.416 -31.709 1.00 97.62 91 ALA A N 1
ATOM 688 C CA . ALA A 1 91 ? 14.196 8.591 -30.579 1.00 97.62 91 ALA A CA 1
ATOM 689 C C . ALA A 1 91 ? 15.652 8.869 -30.154 1.00 97.62 91 ALA A C 1
ATOM 691 O O . ALA A 1 91 ? 15.969 8.932 -28.970 1.00 97.62 91 ALA A O 1
ATOM 692 N N . PHE A 1 92 ? 16.564 9.055 -31.117 1.00 97.75 92 PHE A N 1
ATOM 693 C CA . PHE A 1 92 ? 17.947 9.452 -30.819 1.00 97.75 92 PHE A CA 1
ATOM 694 C C . PHE A 1 92 ? 18.043 10.884 -30.279 1.00 97.75 92 PHE A C 1
ATOM 696 O O . PHE A 1 92 ? 18.833 11.144 -29.369 1.00 97.75 92 PHE A O 1
ATOM 703 N N . ALA A 1 93 ? 17.249 11.809 -30.823 1.00 96.62 93 ALA A N 1
ATOM 704 C CA . ALA A 1 93 ? 17.213 13.195 -30.365 1.00 96.62 93 ALA A CA 1
ATOM 705 C C . ALA A 1 93 ? 16.754 13.308 -28.900 1.00 96.62 93 ALA A C 1
ATOM 707 O O . ALA A 1 93 ? 17.291 14.135 -28.163 1.00 96.62 93 ALA A O 1
ATOM 708 N N . ASP A 1 94 ? 15.851 12.435 -28.443 1.00 96.00 94 ASP A N 1
ATOM 709 C CA . ASP A 1 94 ? 15.410 12.385 -27.042 1.00 96.00 94 ASP A CA 1
ATOM 710 C C . ASP A 1 94 ? 16.546 12.004 -26.070 1.00 96.00 94 ASP A C 1
ATOM 712 O O . ASP A 1 94 ? 16.559 12.455 -24.925 1.00 96.00 94 ASP A O 1
ATOM 716 N N . LEU A 1 95 ? 17.572 11.281 -26.543 1.00 94.56 95 LEU A N 1
ATOM 717 C CA . LEU A 1 95 ? 18.823 11.031 -25.806 1.00 94.56 95 LEU A CA 1
ATOM 718 C C . LEU A 1 95 ? 19.876 12.146 -25.972 1.00 94.56 95 LEU A C 1
ATOM 720 O O . LEU A 1 95 ? 21.017 12.012 -25.523 1.00 94.56 95 LEU A O 1
ATOM 724 N N . GLY A 1 96 ? 19.537 13.243 -26.652 1.00 95.31 96 GLY A N 1
ATOM 725 C CA . GLY A 1 96 ? 20.470 14.321 -26.985 1.00 95.31 96 GLY A CA 1
ATOM 726 C C . GLY A 1 96 ? 21.473 13.960 -28.087 1.00 95.31 96 GLY A C 1
ATOM 727 O O . GLY A 1 96 ? 22.523 14.597 -28.194 1.00 95.31 96 GLY A O 1
ATOM 728 N N . LEU A 1 97 ? 21.182 12.937 -28.897 1.00 96.06 97 LEU A N 1
ATOM 729 C CA . LEU A 1 97 ? 21.998 12.513 -30.036 1.00 96.06 97 LEU A CA 1
ATOM 730 C C . LEU A 1 97 ? 21.405 13.071 -31.336 1.00 96.06 97 LEU A C 1
ATOM 732 O O . LEU A 1 97 ? 20.890 12.333 -32.167 1.00 96.06 97 LEU A O 1
ATOM 736 N N . ASP A 1 98 ? 21.471 14.389 -31.517 1.00 95.56 98 ASP A N 1
ATOM 737 C CA . ASP A 1 98 ? 20.802 15.086 -32.628 1.00 95.56 98 ASP A CA 1
ATOM 738 C C . ASP A 1 98 ? 21.509 14.928 -33.985 1.00 95.56 98 ASP A C 1
ATOM 740 O O . ASP A 1 98 ? 20.929 15.188 -35.045 1.00 95.56 98 ASP A O 1
ATOM 744 N N . THR A 1 99 ? 22.799 14.585 -33.981 1.00 96.75 99 THR A N 1
ATOM 745 C CA . THR A 1 99 ? 23.632 14.590 -35.185 1.00 96.75 99 THR A CA 1
ATOM 746 C C . THR A 1 99 ? 24.519 13.356 -35.305 1.00 96.75 99 THR A C 1
ATOM 748 O O . THR A 1 99 ? 24.904 12.714 -34.331 1.00 96.75 99 THR A O 1
ATOM 751 N N . GLU A 1 100 ? 24.969 13.077 -36.531 1.00 96.19 100 GLU A N 1
ATOM 752 C CA . GLU A 1 100 ? 25.999 12.064 -36.784 1.00 96.19 100 GLU A CA 1
ATOM 753 C C . GLU A 1 100 ? 27.289 12.325 -35.975 1.00 96.19 100 GLU A C 1
ATOM 755 O O . GLU A 1 100 ? 28.017 11.388 -35.643 1.00 96.19 100 GLU A O 1
ATOM 760 N N . ALA A 1 101 ? 27.605 13.582 -35.641 1.00 96.69 101 ALA A N 1
ATOM 761 C CA . ALA A 1 101 ? 28.765 13.892 -34.810 1.00 96.69 101 ALA A CA 1
ATOM 762 C C . ALA A 1 101 ? 28.600 13.362 -33.376 1.00 96.69 101 ALA A C 1
ATOM 764 O O . ALA A 1 101 ? 29.587 12.901 -32.799 1.00 96.69 101 ALA A O 1
ATOM 765 N N . ASP A 1 102 ? 27.375 13.367 -32.847 1.00 96.12 102 ASP A N 1
ATOM 766 C CA . ASP A 1 102 ? 27.048 12.877 -31.506 1.00 96.12 102 ASP A CA 1
ATOM 767 C C . ASP A 1 102 ? 27.145 11.348 -31.458 1.00 96.12 102 ASP A C 1
ATOM 769 O O . ASP A 1 102 ? 27.867 10.798 -30.625 1.00 96.12 102 ASP A O 1
ATOM 773 N N . ILE A 1 103 ? 26.581 10.660 -32.459 1.00 96.44 103 ILE A N 1
ATOM 774 C CA . ILE A 1 103 ? 26.797 9.215 -32.672 1.00 96.44 103 ILE A CA 1
ATOM 775 C C . ILE A 1 103 ? 28.295 8.902 -32.768 1.00 96.44 103 ILE A C 1
ATOM 777 O O . ILE A 1 103 ? 28.798 7.927 -32.202 1.00 96.44 103 ILE A O 1
ATOM 781 N N . ASN A 1 104 ? 29.046 9.759 -33.464 1.00 94.44 104 ASN A N 1
ATOM 782 C CA . ASN A 1 104 ? 30.481 9.598 -33.620 1.00 94.44 104 ASN A CA 1
ATOM 783 C C . ASN A 1 104 ? 31.310 9.940 -32.367 1.00 94.44 104 ASN A C 1
ATOM 785 O O . ASN A 1 104 ? 32.515 9.650 -32.338 1.00 94.44 104 ASN A O 1
ATOM 789 N N . ALA A 1 105 ? 30.707 10.526 -31.338 1.00 95.75 105 ALA A N 1
ATOM 790 C CA . ALA A 1 105 ? 31.351 10.774 -30.056 1.00 95.75 105 ALA A CA 1
ATOM 791 C C . ALA A 1 105 ? 31.230 9.570 -29.107 1.00 95.75 105 ALA A C 1
ATOM 793 O O . ALA A 1 105 ? 32.111 9.384 -28.265 1.00 95.75 105 ALA A O 1
ATOM 794 N N . LEU A 1 106 ? 30.209 8.721 -29.284 1.00 95.38 106 LEU A N 1
ATOM 795 C CA . LEU A 1 106 ? 29.985 7.538 -28.450 1.00 95.38 106 LEU A CA 1
ATOM 796 C C . LEU A 1 106 ? 31.156 6.541 -28.535 1.00 95.38 106 LEU A C 1
ATOM 798 O O . LEU A 1 106 ? 31.691 6.303 -29.635 1.00 95.38 106 LEU A O 1
ATOM 802 N N . PRO A 1 107 ? 31.566 5.914 -27.414 1.00 96.19 107 PRO A N 1
ATOM 803 C CA . PRO A 1 107 ? 32.549 4.840 -27.441 1.00 96.19 107 PRO A CA 1
ATOM 804 C C . PRO A 1 107 ? 32.078 3.703 -28.351 1.00 96.19 107 PRO A C 1
ATOM 806 O O . PRO A 1 107 ? 30.950 3.229 -28.261 1.00 96.19 107 PRO A O 1
ATOM 809 N N . LEU A 1 108 ? 32.956 3.253 -29.254 1.00 95.56 108 LEU A N 1
ATOM 810 C CA . LEU A 1 108 ? 32.580 2.285 -30.289 1.00 95.56 108 LEU A CA 1
ATOM 811 C C . LEU A 1 108 ? 32.057 0.963 -29.700 1.00 95.56 108 LEU A C 1
ATOM 813 O O . LEU A 1 108 ? 31.124 0.389 -30.248 1.00 95.56 108 LEU A O 1
ATOM 817 N N . ALA A 1 109 ? 32.648 0.493 -28.598 1.00 94.19 109 ALA A N 1
ATOM 818 C CA . ALA A 1 109 ? 32.217 -0.735 -27.931 1.00 94.19 109 ALA A CA 1
ATOM 819 C C . ALA A 1 109 ? 30.780 -0.624 -27.393 1.00 94.19 109 ALA A C 1
ATOM 821 O O . ALA A 1 109 ? 29.984 -1.538 -27.600 1.00 94.19 109 ALA A O 1
ATOM 822 N N . ASP A 1 110 ? 30.447 0.513 -26.783 1.00 94.81 110 ASP A N 1
ATOM 823 C CA . ASP A 1 110 ? 29.128 0.767 -26.202 1.00 94.81 110 ASP A CA 1
ATOM 824 C C . ASP A 1 110 ? 28.079 0.889 -27.309 1.00 94.81 110 ASP A C 1
ATOM 826 O O . ASP A 1 110 ? 27.032 0.252 -27.238 1.00 94.81 110 ASP A O 1
ATOM 830 N N . LEU A 1 111 ? 28.411 1.583 -28.405 1.00 96.12 111 LEU A N 1
ATOM 831 C CA . LEU A 1 111 ? 27.543 1.671 -29.580 1.00 96.12 111 LEU A CA 1
ATOM 832 C C . LEU A 1 111 ? 27.256 0.296 -30.201 1.00 96.12 111 LEU A C 1
ATOM 834 O O . LEU A 1 111 ? 26.123 0.010 -30.575 1.00 96.12 111 LEU A O 1
ATOM 838 N N . ILE A 1 112 ? 28.267 -0.573 -30.314 1.00 96.56 112 ILE A N 1
ATOM 839 C CA . ILE A 1 112 ? 28.073 -1.941 -30.822 1.00 96.56 112 ILE A CA 1
ATOM 840 C C . ILE A 1 112 ? 27.146 -2.732 -29.891 1.00 96.56 112 ILE A C 1
ATOM 842 O O . ILE A 1 112 ? 26.273 -3.449 -30.380 1.00 96.56 112 ILE A O 1
ATOM 846 N N . SER A 1 113 ? 27.332 -2.619 -28.572 1.00 96.00 113 SER A N 1
ATOM 847 C CA . SER A 1 113 ? 26.475 -3.288 -27.587 1.00 96.00 113 SER A CA 1
ATOM 848 C C . SER A 1 113 ? 25.026 -2.805 -27.686 1.00 96.00 113 SER A C 1
ATOM 850 O O . SER A 1 113 ? 24.118 -3.627 -27.812 1.00 96.00 113 SER A O 1
ATOM 852 N N . LEU A 1 114 ? 24.825 -1.485 -27.739 1.00 96.62 114 LEU A N 1
ATOM 853 C CA . LEU A 1 114 ? 23.525 -0.836 -27.894 1.00 96.62 114 LEU A CA 1
ATOM 854 C C . LEU A 1 114 ? 22.818 -1.297 -29.169 1.00 96.62 114 LEU A C 1
ATOM 856 O O . LEU A 1 114 ? 21.681 -1.756 -29.124 1.00 96.62 114 LEU A O 1
ATOM 860 N N . LEU A 1 115 ? 23.498 -1.265 -30.316 1.00 97.44 115 LEU A N 1
ATOM 861 C CA . LEU A 1 115 ? 22.890 -1.693 -31.576 1.00 97.44 115 LEU A CA 1
ATOM 862 C C . LEU A 1 115 ? 22.557 -3.188 -31.577 1.00 97.44 115 LEU A C 1
ATOM 864 O O . LEU A 1 115 ? 21.537 -3.576 -32.128 1.00 97.44 115 LEU A O 1
ATOM 868 N N . ARG A 1 116 ? 23.368 -4.043 -30.940 1.00 97.06 116 ARG A N 1
ATOM 869 C CA . ARG A 1 116 ? 23.039 -5.472 -30.792 1.00 97.06 116 ARG A CA 1
ATOM 870 C C . ARG A 1 116 ? 21.839 -5.714 -29.879 1.00 97.06 116 ARG A C 1
ATOM 872 O O . ARG A 1 116 ? 21.131 -6.696 -30.086 1.00 97.06 116 ARG A O 1
ATOM 879 N N . TYR A 1 117 ? 21.611 -4.843 -28.901 1.00 97.94 117 TYR A N 1
ATOM 880 C CA . TYR A 1 117 ? 20.456 -4.923 -28.010 1.00 97.94 117 TYR A CA 1
ATOM 881 C C . TYR A 1 117 ? 19.132 -4.676 -28.753 1.00 97.94 117 TYR A C 1
ATOM 883 O O . TYR A 1 117 ? 18.106 -5.248 -28.410 1.00 97.94 117 TYR A O 1
ATOM 891 N N . HIS A 1 118 ? 19.168 -3.945 -29.868 1.00 98.12 118 HIS A N 1
ATOM 892 C CA . HIS A 1 118 ? 18.013 -3.740 -30.746 1.00 98.12 118 HIS A CA 1
ATOM 893 C C . HIS A 1 118 ? 17.729 -4.916 -31.701 1.00 98.12 118 HIS A C 1
ATOM 895 O O . HIS A 1 118 ? 16.812 -4.838 -32.520 1.00 98.12 118 HIS A O 1
ATOM 901 N N . VAL A 1 119 ? 18.514 -6.000 -31.656 1.00 97.50 119 VAL A N 1
ATOM 902 C CA . VAL A 1 119 ? 18.448 -7.087 -32.644 1.00 97.50 119 VAL A CA 1
ATOM 903 C C . VAL A 1 119 ? 18.121 -8.419 -31.980 1.00 97.50 119 VAL A C 1
ATOM 905 O O . VAL A 1 119 ? 18.855 -8.890 -31.115 1.00 97.50 119 VAL A O 1
ATOM 908 N N . LEU A 1 120 ? 17.084 -9.101 -32.463 1.00 97.12 120 LEU A N 1
ATOM 909 C CA . LEU A 1 120 ? 16.863 -10.525 -32.213 1.00 97.12 120 LEU A CA 1
ATOM 910 C C . LEU A 1 120 ? 17.497 -11.355 -33.333 1.00 97.12 120 LEU A C 1
ATOM 912 O O . LEU A 1 120 ? 17.442 -11.003 -34.512 1.00 97.12 120 LEU A O 1
ATOM 916 N N . THR A 1 121 ? 18.054 -12.511 -32.973 1.00 94.75 121 THR A N 1
ATOM 917 C CA . THR A 1 121 ? 18.694 -13.450 -33.922 1.00 94.75 121 THR A CA 1
ATOM 918 C C . THR A 1 121 ? 17.704 -14.408 -34.600 1.00 94.75 121 THR A C 1
ATOM 920 O O . THR A 1 121 ? 18.093 -15.418 -35.190 1.00 94.75 121 THR A O 1
ATOM 923 N N . THR A 1 122 ? 16.415 -14.091 -34.505 1.00 94.25 122 THR A N 1
ATOM 924 C CA . THR A 1 122 ? 15.294 -14.816 -35.100 1.00 94.25 122 THR A CA 1
ATOM 925 C C . THR A 1 122 ? 14.305 -13.818 -35.671 1.00 94.25 122 THR A C 1
ATOM 927 O O . THR A 1 122 ? 14.147 -12.736 -35.113 1.00 94.25 122 THR A O 1
ATOM 930 N N . GLU A 1 123 ? 13.589 -14.216 -36.714 1.00 94.88 123 GLU A N 1
ATOM 931 C CA . GLU A 1 123 ? 12.479 -13.440 -37.259 1.00 94.88 123 GLU A CA 1
ATOM 932 C C . GLU A 1 123 ? 11.217 -13.622 -36.399 1.00 94.88 123 GLU A C 1
ATOM 934 O O . GLU A 1 123 ? 10.746 -14.742 -36.182 1.00 94.88 123 GLU A O 1
ATOM 939 N N . VAL A 1 124 ? 10.689 -12.515 -35.884 1.00 96.38 124 VAL A N 1
ATOM 940 C CA . VAL A 1 124 ? 9.507 -12.448 -35.024 1.00 96.38 124 VAL A CA 1
ATOM 941 C C . VAL A 1 124 ? 8.600 -11.323 -35.519 1.00 96.38 124 VAL A C 1
ATOM 943 O O . VAL A 1 124 ? 8.885 -10.144 -35.313 1.00 96.38 124 VAL A O 1
ATOM 946 N N . ALA A 1 125 ? 7.497 -11.697 -36.164 1.00 96.56 125 ALA A N 1
ATOM 947 C CA . ALA A 1 125 ? 6.428 -10.768 -36.522 1.00 96.56 125 ALA A CA 1
ATOM 948 C C . ALA A 1 125 ? 5.691 -10.265 -35.269 1.00 96.56 125 ALA A C 1
ATOM 950 O O . ALA A 1 125 ? 5.675 -10.946 -34.240 1.00 96.56 125 ALA A O 1
ATOM 951 N N . SER A 1 126 ? 5.010 -9.126 -35.370 1.00 95.69 126 SER A N 1
ATOM 952 C CA . SER A 1 126 ? 4.246 -8.521 -34.269 1.00 95.69 126 SER A CA 1
ATOM 953 C C . SER A 1 126 ? 3.205 -9.472 -33.683 1.00 95.69 126 SER A C 1
ATOM 955 O O . SER A 1 126 ? 3.067 -9.597 -32.472 1.00 95.69 126 SER A O 1
ATOM 957 N N . THR A 1 127 ? 2.549 -10.248 -34.545 1.00 95.06 127 THR A N 1
ATOM 958 C CA . THR A 1 127 ? 1.566 -11.274 -34.162 1.00 95.06 127 THR A CA 1
ATOM 959 C C . THR A 1 127 ? 2.159 -12.451 -33.380 1.00 95.06 127 THR A C 1
ATOM 961 O O . THR A 1 127 ? 1.414 -13.213 -32.765 1.00 95.06 127 THR A O 1
ATOM 964 N N . ALA A 1 128 ? 3.484 -12.620 -33.411 1.00 95.44 128 ALA A N 1
ATOM 965 C CA . ALA A 1 128 ? 4.226 -13.631 -32.661 1.00 95.44 128 ALA A CA 1
ATOM 966 C C . ALA A 1 128 ? 4.941 -13.052 -31.426 1.00 95.44 128 ALA A C 1
ATOM 968 O O . ALA A 1 128 ? 5.555 -13.817 -30.668 1.00 95.44 128 ALA A O 1
ATOM 969 N N . LEU A 1 129 ? 4.877 -11.731 -31.217 1.00 94.19 129 LEU A N 1
ATOM 970 C CA . LEU A 1 129 ? 5.299 -11.096 -29.976 1.00 94.19 129 LEU A CA 1
ATOM 971 C C . LEU A 1 129 ? 4.247 -11.360 -28.894 1.00 94.19 129 LEU A C 1
ATOM 973 O O . LEU A 1 129 ? 3.041 -11.302 -29.117 1.00 94.19 129 LEU A O 1
ATOM 977 N N . THR A 1 130 ? 4.736 -11.699 -27.711 1.00 94.06 130 THR A N 1
ATOM 978 C CA . THR A 1 130 ? 3.948 -11.996 -26.512 1.00 94.06 130 THR A CA 1
ATOM 979 C C . THR A 1 130 ? 4.640 -11.324 -25.345 1.00 94.06 130 THR A C 1
ATOM 981 O O . THR A 1 130 ? 5.870 -11.225 -25.384 1.00 94.06 130 THR A O 1
ATOM 984 N N . SER A 1 131 ? 3.890 -10.929 -24.315 1.00 93.69 131 SER A N 1
ATOM 985 C CA . SER A 1 131 ? 4.506 -10.320 -23.140 1.00 93.69 131 SER A CA 1
ATOM 986 C C . SER A 1 131 ? 5.557 -11.238 -22.507 1.00 93.69 131 SER A C 1
ATOM 988 O O . SER A 1 131 ? 5.389 -12.465 -22.490 1.00 93.69 131 SER A O 1
ATOM 990 N N . GLY A 1 132 ? 6.644 -10.645 -22.019 1.00 92.31 132 GLY A N 1
ATOM 991 C CA . GLY A 1 132 ? 7.768 -11.340 -21.394 1.00 92.31 132 GLY A CA 1
ATOM 992 C C . GLY A 1 132 ? 9.116 -11.126 -22.090 1.00 92.31 132 GLY A C 1
ATOM 993 O O . GLY A 1 132 ? 9.251 -10.351 -23.035 1.00 92.31 132 GLY A O 1
ATOM 994 N N . ALA A 1 133 ? 10.133 -11.828 -21.590 1.00 93.81 133 ALA A N 1
ATOM 995 C CA . ALA A 1 133 ? 11.528 -11.636 -21.977 1.00 93.81 133 ALA A CA 1
ATOM 996 C C . ALA A 1 133 ? 11.906 -12.337 -23.296 1.00 93.81 133 ALA A C 1
ATOM 998 O O . ALA A 1 133 ? 11.517 -13.485 -23.543 1.00 93.81 133 ALA A O 1
ATOM 999 N N . ARG A 1 134 ? 12.747 -11.692 -24.115 1.00 94.62 134 ARG A N 1
ATOM 1000 C CA . ARG A 1 134 ? 13.429 -12.311 -25.264 1.00 94.62 134 ARG A CA 1
ATOM 1001 C C . ARG A 1 134 ? 14.887 -11.881 -25.339 1.00 94.62 134 ARG A C 1
ATOM 1003 O O . ARG A 1 134 ? 15.184 -10.691 -25.342 1.00 94.62 134 ARG A O 1
ATOM 1010 N N . ALA A 1 135 ? 15.775 -12.859 -25.486 1.00 94.69 135 ALA A N 1
ATOM 1011 C CA . ALA A 1 135 ? 17.207 -12.622 -25.611 1.00 94.69 135 ALA A CA 1
ATOM 1012 C C . ALA A 1 135 ? 17.557 -11.937 -26.939 1.00 94.69 135 ALA A C 1
ATOM 1014 O O . ALA A 1 135 ? 17.106 -12.349 -28.014 1.00 94.69 135 ALA A O 1
ATOM 1015 N N . THR A 1 136 ? 18.409 -10.925 -26.855 1.00 96.19 136 THR A N 1
ATOM 1016 C CA . THR A 1 136 ? 18.907 -10.157 -28.000 1.00 96.19 136 THR A CA 1
ATOM 1017 C C . THR A 1 136 ? 20.275 -10.657 -28.461 1.00 96.19 136 THR A C 1
ATOM 1019 O O . THR A 1 136 ? 20.880 -11.560 -27.877 1.00 96.19 136 THR A O 1
ATOM 1022 N N . ALA A 1 137 ? 20.805 -10.052 -29.521 1.00 94.75 137 ALA A N 1
ATOM 1023 C CA . ALA A 1 137 ? 22.134 -10.341 -30.032 1.00 94.75 137 ALA A CA 1
ATOM 1024 C C . ALA A 1 137 ? 23.267 -9.853 -29.108 1.00 94.75 137 ALA A C 1
ATOM 1026 O O . ALA A 1 137 ? 24.411 -10.271 -29.315 1.00 94.75 137 ALA A O 1
ATOM 1027 N N . ASN A 1 138 ? 22.997 -8.986 -28.120 1.00 93.31 138 ASN A N 1
ATOM 1028 C CA . ASN A 1 138 ? 24.011 -8.588 -27.136 1.00 93.31 138 ASN A CA 1
ATOM 1029 C C . ASN A 1 138 ? 24.091 -9.556 -25.937 1.00 93.31 138 ASN A C 1
ATOM 1031 O O . ASN A 1 138 ? 25.092 -9.534 -25.227 1.00 93.31 138 ASN A O 1
ATOM 1035 N N . GLY A 1 139 ? 23.100 -10.441 -25.774 1.00 92.38 139 GLY A N 1
ATOM 1036 C CA . GLY A 1 139 ? 23.009 -11.422 -24.689 1.00 92.38 139 GLY A CA 1
ATOM 1037 C C . GLY A 1 139 ? 21.992 -11.068 -23.601 1.00 92.38 139 GLY A C 1
ATOM 1038 O O . GLY A 1 139 ? 21.512 -11.979 -22.933 1.00 92.38 139 GLY A O 1
ATOM 1039 N N . GLU A 1 140 ? 21.616 -9.795 -23.483 1.00 93.75 140 GLU A N 1
ATOM 1040 C CA . GLU A 1 140 ? 20.599 -9.306 -22.551 1.00 93.75 140 GLU A CA 1
ATOM 1041 C C . GLU A 1 140 ? 19.189 -9.473 -23.127 1.00 93.75 140 GLU A C 1
ATOM 1043 O O . GLU A 1 140 ? 18.998 -9.626 -24.342 1.00 93.75 140 GLU A O 1
ATOM 1048 N N . ASN A 1 141 ? 18.187 -9.429 -22.251 1.00 94.44 141 ASN A N 1
ATOM 1049 C CA . ASN A 1 141 ? 16.785 -9.557 -22.634 1.00 94.44 141 ASN A CA 1
ATOM 1050 C C . ASN A 1 141 ? 16.149 -8.196 -22.942 1.00 94.44 141 ASN A C 1
ATOM 1052 O O . ASN A 1 141 ? 16.373 -7.223 -22.225 1.00 94.44 141 ASN A O 1
ATOM 1056 N N . LEU A 1 142 ? 15.298 -8.167 -23.968 1.00 96.19 142 LEU A N 1
ATOM 1057 C CA . LEU A 1 142 ? 14.219 -7.186 -24.084 1.00 96.19 142 LEU A CA 1
ATOM 1058 C C . LEU A 1 142 ? 12.973 -7.739 -23.411 1.00 96.19 142 LEU A C 1
ATOM 1060 O O . LEU A 1 142 ? 12.666 -8.927 -23.559 1.00 96.19 142 LEU A O 1
ATOM 1064 N N . TYR A 1 143 ? 12.239 -6.875 -22.727 1.00 95.94 143 TYR A N 1
ATOM 1065 C CA . TYR A 1 143 ? 10.964 -7.209 -22.113 1.00 95.94 143 TYR A CA 1
ATOM 1066 C C . TYR A 1 143 ? 9.837 -6.594 -22.927 1.00 95.94 143 TYR A C 1
ATOM 1068 O O . TYR A 1 143 ? 9.815 -5.389 -23.146 1.00 95.94 143 TYR A O 1
ATOM 1076 N N . PHE A 1 144 ? 8.928 -7.433 -23.413 1.00 96.50 144 PHE A N 1
ATOM 1077 C CA . PHE A 1 144 ? 7.788 -6.992 -24.206 1.00 96.50 144 PHE A CA 1
ATOM 1078 C C . PHE A 1 144 ? 6.543 -6.908 -23.331 1.00 96.50 144 PHE A C 1
ATOM 1080 O O . PHE A 1 144 ? 6.268 -7.842 -22.577 1.00 96.50 144 PHE A O 1
ATOM 1087 N N . SER A 1 145 ? 5.755 -5.860 -23.537 1.00 95.44 145 SER A N 1
ATOM 1088 C CA . SER A 1 145 ? 4.429 -5.669 -22.949 1.00 95.44 145 SER A CA 1
ATOM 1089 C C . SER A 1 145 ? 3.432 -5.512 -24.094 1.00 95.44 145 SER A C 1
ATOM 1091 O O . SER A 1 145 ? 3.385 -4.487 -24.775 1.00 95.44 145 SER A O 1
ATOM 1093 N N . VAL A 1 146 ? 2.689 -6.584 -24.385 1.00 94.69 146 VAL A N 1
ATOM 1094 C CA . VAL A 1 146 ? 1.758 -6.656 -25.521 1.00 94.69 146 VAL A CA 1
ATOM 1095 C C . VAL A 1 146 ? 0.327 -6.531 -25.015 1.00 94.69 146 VAL A C 1
ATOM 1097 O O . VAL A 1 146 ? -0.168 -7.408 -24.306 1.00 94.69 146 VAL A O 1
ATOM 1100 N N . SER A 1 147 ? -0.363 -5.465 -25.417 1.00 91.00 147 SER A N 1
ATOM 1101 C CA . SER A 1 147 ? -1.743 -5.192 -25.009 1.00 91.00 147 SER A CA 1
ATOM 1102 C C . SER A 1 147 ? -2.591 -4.684 -26.179 1.00 91.00 147 SER A C 1
ATOM 1104 O O . SER A 1 147 ? -2.141 -4.607 -27.322 1.00 91.00 147 SER A O 1
ATOM 1106 N N . SER A 1 148 ? -3.852 -4.329 -25.915 1.00 88.38 148 SER A N 1
ATOM 1107 C CA . SER A 1 148 ? -4.683 -3.637 -26.910 1.00 88.38 148 SER A CA 1
ATOM 1108 C C . SER A 1 148 ? -4.191 -2.226 -27.234 1.00 88.38 148 SER A C 1
ATOM 1110 O O . SER A 1 148 ? -4.620 -1.667 -28.241 1.00 88.38 148 SER A O 1
ATOM 1112 N N . SER A 1 149 ? -3.352 -1.649 -26.371 1.00 86.56 149 SER A N 1
ATOM 1113 C CA . SER A 1 149 ? -2.819 -0.296 -26.526 1.00 86.56 149 SER A CA 1
ATOM 1114 C C . SER A 1 149 ? -1.592 -0.251 -27.433 1.00 86.56 149 SER A C 1
ATOM 1116 O O . SER A 1 149 ? -1.313 0.802 -27.985 1.00 86.56 149 SER A O 1
ATOM 1118 N N . GLY A 1 150 ? -0.894 -1.374 -27.623 1.00 92.75 150 GLY A N 1
ATOM 1119 C CA . GLY A 1 150 ? 0.313 -1.436 -28.441 1.00 92.75 150 GLY A CA 1
ATOM 1120 C C . GLY A 1 150 ? 1.273 -2.534 -27.991 1.00 92.75 150 GLY A C 1
ATOM 1121 O O . GLY A 1 150 ? 0.924 -3.405 -27.187 1.00 92.75 150 GLY A O 1
ATOM 1122 N N . ILE A 1 151 ? 2.486 -2.485 -28.538 1.00 96.69 151 ILE A N 1
ATOM 1123 C CA . ILE A 1 151 ? 3.622 -3.309 -28.121 1.00 96.69 151 ILE A CA 1
ATOM 1124 C C . ILE A 1 151 ? 4.665 -2.354 -27.553 1.00 96.69 151 ILE A C 1
ATOM 1126 O O . ILE A 1 151 ? 5.233 -1.567 -28.307 1.00 96.69 151 ILE A O 1
ATOM 1130 N N . PHE A 1 152 ? 4.910 -2.451 -26.251 1.00 96.50 152 PHE A N 1
ATOM 1131 C CA . PHE A 1 152 ? 5.954 -1.696 -25.565 1.00 96.50 152 PHE A CA 1
ATOM 1132 C C . PHE A 1 152 ? 7.157 -2.595 -25.292 1.00 96.50 152 PHE A C 1
ATOM 1134 O O . PHE A 1 152 ? 7.014 -3.807 -25.102 1.00 96.50 152 PHE A O 1
ATOM 1141 N N . ILE A 1 153 ? 8.345 -2.001 -25.305 1.00 97.25 153 ILE A N 1
ATOM 1142 C CA . ILE A 1 153 ? 9.620 -2.663 -25.060 1.00 97.25 153 ILE A CA 1
ATOM 1143 C C . ILE A 1 153 ? 10.304 -1.954 -23.893 1.00 97.25 153 ILE A C 1
ATOM 1145 O O . ILE A 1 153 ? 10.481 -0.737 -23.922 1.00 97.25 153 ILE A O 1
ATOM 1149 N N . ASN A 1 154 ? 10.689 -2.728 -22.876 1.00 95.50 154 ASN A N 1
ATOM 1150 C CA . ASN A 1 154 ? 11.305 -2.254 -21.635 1.00 95.50 154 ASN A CA 1
ATOM 1151 C C . ASN A 1 154 ? 10.494 -1.142 -20.940 1.00 95.50 154 ASN A C 1
ATOM 1153 O O . ASN A 1 154 ? 11.070 -0.221 -20.375 1.00 95.50 154 ASN A O 1
ATOM 1157 N N . GLY A 1 155 ? 9.163 -1.198 -21.024 1.00 92.81 155 GLY A N 1
ATOM 1158 C CA . GLY A 1 155 ? 8.263 -0.235 -20.382 1.00 92.81 155 GLY A CA 1
ATOM 1159 C C . GLY A 1 155 ? 8.017 1.055 -21.166 1.00 92.81 155 GLY A C 1
ATOM 1160 O O . GLY A 1 155 ? 6.885 1.526 -21.166 1.00 92.81 155 GLY A O 1
ATOM 1161 N N . PHE A 1 156 ? 9.008 1.579 -21.900 1.00 93.56 156 PHE A N 1
ATOM 1162 C CA . PHE A 1 156 ? 8.921 2.933 -22.471 1.00 93.56 156 PHE A CA 1
ATOM 1163 C C . PHE A 1 156 ? 8.871 3.018 -24.005 1.00 93.56 156 PHE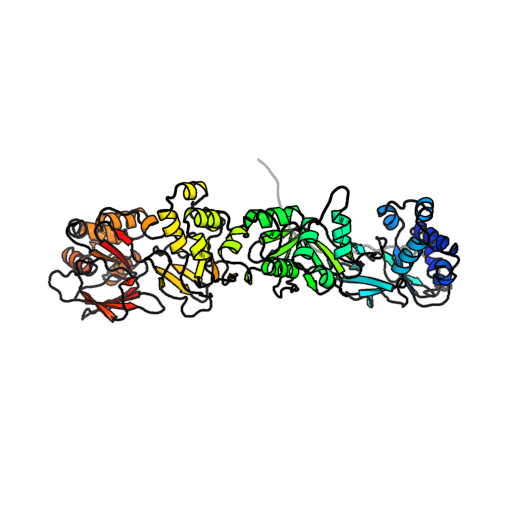 A C 1
ATOM 1165 O O . PHE A 1 156 ? 8.240 3.934 -24.523 1.00 93.56 156 PHE A O 1
ATOM 1172 N N . ALA A 1 157 ? 9.520 2.114 -24.749 1.00 96.69 157 ALA A N 1
ATOM 1173 C CA . ALA A 1 157 ? 9.628 2.240 -26.208 1.00 96.69 157 ALA A CA 1
ATOM 1174 C C . ALA A 1 157 ? 8.447 1.560 -26.917 1.00 96.69 157 ALA A C 1
ATOM 1176 O O . ALA A 1 157 ? 8.279 0.343 -26.813 1.00 96.69 157 ALA A O 1
ATOM 1177 N N . GLU A 1 158 ? 7.650 2.310 -27.673 1.00 97.12 158 GLU A N 1
ATOM 1178 C CA . GLU A 1 158 ? 6.501 1.807 -28.423 1.00 97.12 158 GLU A CA 1
ATOM 1179 C C . GLU A 1 158 ? 6.906 1.362 -29.837 1.00 97.12 158 GLU A C 1
ATOM 1181 O O . GLU A 1 158 ? 7.624 2.052 -30.566 1.00 97.12 158 GLU A O 1
ATOM 1186 N N . VAL A 1 159 ? 6.391 0.212 -30.281 1.00 98.00 159 VAL A N 1
ATOM 1187 C CA . VAL A 1 159 ? 6.446 -0.187 -31.695 1.00 98.00 159 VAL A CA 1
ATOM 1188 C C . VAL A 1 159 ? 5.422 0.618 -32.498 1.00 98.00 159 VAL A C 1
ATOM 1190 O O . VAL A 1 159 ? 4.262 0.230 -32.631 1.00 98.00 159 VAL A O 1
ATOM 1193 N N . THR A 1 160 ? 5.874 1.722 -33.089 1.00 97.38 160 THR A N 1
ATOM 1194 C CA . THR A 1 160 ? 5.035 2.647 -33.870 1.00 97.38 160 THR A CA 1
ATOM 1195 C C . THR A 1 160 ? 4.683 2.121 -35.261 1.00 97.38 160 THR A C 1
ATOM 1197 O O . THR A 1 160 ? 3.633 2.453 -35.812 1.00 97.38 160 THR A O 1
ATOM 1200 N N . THR A 1 161 ? 5.549 1.304 -35.868 1.00 97.19 161 THR A N 1
ATOM 1201 C CA . THR A 1 161 ? 5.266 0.612 -37.136 1.00 97.19 161 THR A CA 1
ATOM 1202 C C . THR A 1 161 ? 5.830 -0.797 -37.091 1.00 97.19 161 THR A C 1
ATOM 1204 O O . THR A 1 161 ? 7.041 -0.996 -37.070 1.00 97.19 161 THR A O 1
ATOM 1207 N N . ALA A 1 162 ? 4.944 -1.783 -37.104 1.00 96.69 162 ALA A N 1
ATOM 1208 C CA . ALA A 1 162 ? 5.309 -3.188 -37.069 1.00 96.69 162 ALA A CA 1
ATOM 1209 C C . ALA A 1 162 ? 5.424 -3.813 -38.468 1.00 96.69 162 ALA A C 1
ATOM 1211 O O . ALA A 1 162 ? 4.792 -3.351 -39.419 1.00 96.69 162 ALA A O 1
ATOM 1212 N N . ASP A 1 163 ? 6.152 -4.929 -38.541 1.00 96.56 163 ASP A N 1
ATOM 1213 C CA . ASP A 1 163 ? 6.157 -5.866 -39.674 1.00 96.56 163 ASP A CA 1
ATOM 1214 C C . ASP A 1 163 ? 6.615 -5.255 -41.013 1.00 96.56 163 ASP A C 1
ATOM 1216 O O . ASP A 1 163 ? 6.008 -5.476 -42.062 1.00 96.56 163 ASP A O 1
ATOM 1220 N N . VAL A 1 164 ? 7.712 -4.491 -41.003 1.00 96.19 164 VAL A N 1
ATOM 1221 C CA . VAL A 1 164 ? 8.367 -4.060 -42.246 1.00 96.19 164 VAL A CA 1
ATOM 1222 C C . VAL A 1 164 ? 9.213 -5.218 -42.787 1.00 96.19 164 VAL A C 1
ATOM 1224 O O . VAL A 1 164 ? 10.281 -5.529 -42.254 1.00 96.19 164 VAL A O 1
ATOM 1227 N N . ASP A 1 165 ? 8.717 -5.864 -43.843 1.00 94.69 165 ASP A N 1
ATOM 1228 C CA . ASP A 1 165 ? 9.350 -7.030 -44.470 1.00 94.69 165 ASP A CA 1
ATOM 1229 C C . ASP A 1 165 ? 10.714 -6.698 -45.101 1.00 94.69 165 ASP A C 1
ATOM 1231 O O . ASP A 1 165 ? 10.825 -5.818 -45.960 1.00 94.69 165 ASP A O 1
ATOM 1235 N N . ALA A 1 166 ? 11.736 -7.489 -44.764 1.00 93.88 166 ALA A N 1
ATOM 1236 C CA . ALA A 1 166 ? 13.067 -7.437 -45.359 1.00 93.88 166 ALA A CA 1
ATOM 1237 C C . ALA A 1 166 ? 13.485 -8.805 -45.928 1.00 93.88 166 ALA A C 1
ATOM 1239 O O . ALA A 1 166 ? 13.032 -9.863 -45.500 1.00 93.88 166 ALA A O 1
ATOM 1240 N N . SER A 1 167 ? 14.427 -8.811 -46.870 1.00 94.19 167 SER A N 1
ATOM 1241 C CA . SER A 1 167 ? 14.974 -10.031 -47.487 1.00 94.19 167 SER A CA 1
ATOM 1242 C C . SER A 1 167 ? 15.698 -10.959 -46.500 1.00 94.19 167 SER A C 1
ATOM 1244 O O . SER A 1 167 ? 15.913 -12.137 -46.797 1.00 94.19 167 SER A O 1
ATOM 1246 N N . ASN A 1 168 ? 16.095 -10.434 -45.339 1.00 93.69 168 ASN A N 1
ATOM 1247 C CA . ASN A 1 168 ? 16.829 -11.128 -44.285 1.00 93.69 168 ASN A CA 1
ATOM 1248 C C . ASN A 1 168 ? 16.192 -10.967 -42.888 1.00 93.69 168 ASN A C 1
ATOM 1250 O O . ASN A 1 168 ? 16.883 -11.122 -41.875 1.00 93.69 168 ASN A O 1
ATOM 1254 N N . GLY A 1 169 ? 14.887 -10.671 -42.819 1.00 95.31 169 GLY A N 1
ATOM 1255 C CA . GLY A 1 169 ? 14.147 -10.599 -41.559 1.00 95.31 169 GLY A CA 1
ATOM 1256 C C . GLY A 1 169 ? 13.002 -9.587 -41.555 1.00 95.31 169 GLY A C 1
ATOM 1257 O O . GLY A 1 169 ? 12.403 -9.313 -42.589 1.00 95.31 169 GLY A O 1
ATOM 1258 N N . ILE A 1 170 ? 12.721 -9.019 -40.382 1.00 96.19 170 ILE A N 1
ATOM 1259 C CA . ILE A 1 170 ? 11.664 -8.018 -40.166 1.00 96.19 170 ILE A CA 1
ATOM 1260 C C . ILE A 1 170 ? 12.233 -6.810 -39.417 1.00 96.19 170 ILE A C 1
ATOM 1262 O O . ILE A 1 170 ? 13.057 -6.965 -38.511 1.00 96.19 170 ILE A O 1
ATOM 1266 N N . VAL A 1 171 ? 11.763 -5.612 -39.763 1.00 97.88 171 VAL A N 1
ATOM 1267 C CA . VAL A 1 171 ? 12.009 -4.382 -39.001 1.00 97.88 171 VAL A CA 1
ATOM 1268 C C . VAL A 1 171 ? 10.725 -3.940 -38.294 1.00 97.88 171 VAL A C 1
ATOM 1270 O O . VAL A 1 171 ? 9.661 -3.866 -38.905 1.00 97.88 171 VAL A O 1
ATOM 1273 N N . HIS A 1 172 ? 10.839 -3.628 -37.005 1.00 98.19 172 HIS A N 1
ATOM 1274 C CA . HIS A 1 172 ? 9.818 -2.946 -36.210 1.00 98.19 172 HIS A CA 1
ATOM 1275 C C . HIS A 1 172 ? 10.343 -1.554 -35.876 1.00 98.19 172 HIS A C 1
ATOM 1277 O O . HIS A 1 172 ? 11.389 -1.430 -35.251 1.00 98.19 172 HIS A O 1
ATOM 1283 N N . ILE A 1 173 ? 9.660 -0.507 -36.313 1.00 98.44 173 ILE A N 1
ATOM 1284 C CA . ILE A 1 173 ? 10.046 0.878 -36.030 1.00 98.44 173 ILE A CA 1
ATOM 1285 C C . ILE A 1 173 ? 9.608 1.226 -34.610 1.00 98.44 173 ILE A C 1
ATOM 1287 O O . ILE A 1 173 ? 8.452 0.980 -34.259 1.00 98.44 173 ILE A O 1
ATOM 1291 N N . ILE A 1 174 ? 10.516 1.800 -33.823 1.00 98.44 174 ILE A N 1
ATOM 1292 C CA . ILE A 1 174 ? 10.273 2.196 -32.432 1.00 98.44 174 ILE A CA 1
ATOM 1293 C C . ILE A 1 174 ? 10.570 3.681 -32.204 1.00 98.44 174 ILE A C 1
ATOM 1295 O O . ILE A 1 174 ? 11.360 4.292 -32.930 1.00 98.44 174 ILE A O 1
ATOM 1299 N N . ASP A 1 175 ? 9.921 4.269 -31.207 1.00 97.50 175 ASP A N 1
ATOM 1300 C CA . ASP A 1 175 ? 10.083 5.677 -30.820 1.00 97.50 175 ASP A CA 1
ATOM 1301 C C . ASP A 1 175 ? 11.097 5.917 -29.688 1.00 97.50 175 ASP A C 1
ATOM 1303 O O . ASP A 1 175 ? 11.382 7.066 -29.377 1.00 97.50 175 ASP A O 1
ATOM 1307 N N . GLY A 1 176 ? 11.699 4.861 -29.135 1.00 97.12 176 GLY A N 1
ATOM 1308 C CA . GLY A 1 176 ? 12.754 4.942 -28.122 1.00 97.12 176 GLY A CA 1
ATOM 1309 C C . GLY A 1 176 ? 14.043 4.246 -28.556 1.00 97.12 176 GLY A C 1
ATOM 1310 O O . GLY A 1 176 ? 14.017 3.311 -29.352 1.00 97.12 176 GLY A O 1
ATOM 1311 N N . VAL A 1 177 ? 15.189 4.681 -28.032 1.00 97.81 177 VAL A N 1
ATOM 1312 C CA . VAL A 1 177 ? 16.461 3.954 -28.177 1.00 97.81 177 VAL A CA 1
ATOM 1313 C C . VAL A 1 177 ? 16.618 3.012 -26.985 1.00 97.81 177 VAL A C 1
ATOM 1315 O O . VAL A 1 177 ? 16.620 3.444 -25.839 1.00 97.81 177 VAL A O 1
ATOM 1318 N N . LEU A 1 178 ? 16.761 1.717 -27.250 1.00 97.25 178 LEU A N 1
ATOM 1319 C CA . LEU A 1 178 ? 16.904 0.675 -26.236 1.00 97.25 178 LEU A CA 1
ATOM 1320 C C . LEU A 1 178 ? 18.341 0.650 -25.698 1.00 97.25 178 LEU A C 1
ATOM 1322 O O . LEU A 1 178 ? 19.280 0.275 -26.409 1.00 97.25 178 LEU A O 1
ATOM 1326 N N . GLU A 1 179 ? 18.516 1.003 -24.429 1.00 94.69 179 GLU A N 1
ATOM 1327 C CA . GLU A 1 179 ? 19.808 0.942 -23.744 1.00 94.69 179 GLU A CA 1
ATOM 1328 C C . GLU A 1 179 ? 19.937 -0.369 -22.950 1.00 94.69 179 GLU A C 1
ATOM 1330 O O . GLU A 1 179 ? 19.061 -0.687 -22.142 1.00 94.69 179 GLU A O 1
ATOM 1335 N N . PRO A 1 180 ? 20.993 -1.175 -23.175 1.00 94.12 180 PRO A N 1
ATOM 1336 C CA . PRO A 1 180 ? 21.171 -2.412 -22.430 1.00 94.12 180 PRO A CA 1
ATOM 1337 C C . PRO A 1 180 ? 21.520 -2.110 -20.966 1.00 94.12 180 PRO A C 1
ATOM 1339 O O . PRO A 1 180 ? 22.410 -1.288 -20.718 1.00 94.12 180 PRO A O 1
ATOM 1342 N N . PRO A 1 181 ? 20.902 -2.801 -19.992 1.00 94.12 181 PRO A N 1
ATOM 1343 C CA . PRO A 1 181 ? 21.254 -2.616 -18.594 1.00 94.12 181 PRO A CA 1
ATOM 1344 C C . PRO A 1 181 ? 22.692 -3.081 -18.343 1.00 94.12 181 PRO A C 1
ATOM 1346 O O . PRO A 1 181 ? 23.166 -4.057 -18.926 1.00 94.12 181 PRO A O 1
ATOM 1349 N N . THR A 1 182 ? 23.404 -2.378 -17.462 1.00 93.12 182 THR A N 1
ATOM 1350 C CA . THR A 1 182 ? 24.813 -2.683 -17.134 1.00 93.12 182 THR A CA 1
ATOM 1351 C C . THR A 1 182 ? 25.034 -3.044 -15.668 1.00 93.12 182 THR A C 1
ATOM 1353 O O . THR A 1 182 ? 26.128 -3.474 -15.296 1.00 93.12 182 THR A O 1
ATOM 1356 N N . GLN A 1 183 ? 24.008 -2.870 -14.837 1.00 95.62 183 GLN A N 1
ATOM 1357 C CA . GLN A 1 183 ? 24.056 -3.018 -13.388 1.00 95.62 183 GLN A CA 1
ATOM 1358 C C . GLN A 1 183 ? 22.863 -3.846 -12.905 1.00 95.62 183 GLN A C 1
ATOM 1360 O O . GLN A 1 183 ? 21.777 -3.770 -13.482 1.00 95.62 183 GLN A O 1
ATOM 1365 N N . ASP A 1 184 ? 23.088 -4.646 -11.863 1.00 96.50 184 ASP A N 1
ATOM 1366 C CA . ASP A 1 184 ? 22.014 -5.295 -11.109 1.00 96.50 184 ASP A CA 1
ATOM 1367 C C . ASP A 1 184 ? 21.304 -4.277 -10.199 1.00 96.50 184 ASP A C 1
ATOM 1369 O O . ASP A 1 184 ? 21.771 -3.147 -10.023 1.00 96.50 184 ASP A O 1
ATOM 1373 N N . ILE A 1 185 ? 20.163 -4.668 -9.631 1.00 97.06 185 ILE A N 1
ATOM 1374 C CA . ILE A 1 185 ? 19.348 -3.781 -8.789 1.00 97.06 185 ILE A CA 1
ATOM 1375 C C . ILE A 1 185 ? 20.159 -3.174 -7.623 1.00 97.06 185 ILE A C 1
ATOM 1377 O O . ILE A 1 185 ? 20.155 -1.946 -7.480 1.00 97.06 185 ILE A O 1
ATOM 1381 N N . PRO A 1 186 ? 20.904 -3.954 -6.808 1.00 97.06 186 PRO A N 1
ATOM 1382 C CA . PRO A 1 186 ? 21.719 -3.375 -5.740 1.00 97.06 186 PRO A CA 1
ATOM 1383 C C . PRO A 1 186 ? 22.804 -2.416 -6.240 1.00 97.06 186 PRO A C 1
ATOM 1385 O O . PRO A 1 186 ? 23.065 -1.402 -5.592 1.00 97.06 186 PRO A O 1
ATOM 1388 N N . ALA A 1 187 ? 23.440 -2.699 -7.380 1.00 97.62 187 ALA A N 1
ATOM 1389 C CA . ALA A 1 187 ? 24.456 -1.827 -7.956 1.00 97.62 187 ALA A CA 1
ATOM 1390 C C . ALA A 1 187 ? 23.878 -0.483 -8.423 1.00 97.62 187 ALA A C 1
ATOM 1392 O O . ALA A 1 187 ? 24.530 0.538 -8.195 1.00 97.62 187 ALA A O 1
ATOM 1393 N N . ILE A 1 188 ? 22.668 -0.470 -8.997 1.00 97.38 188 ILE A N 1
ATOM 1394 C CA . ILE A 1 188 ? 21.954 0.770 -9.348 1.00 97.38 188 ILE A CA 1
ATOM 1395 C C . ILE A 1 188 ? 21.700 1.602 -8.090 1.00 97.38 188 ILE A C 1
ATOM 1397 O O . ILE A 1 188 ? 22.092 2.768 -8.036 1.00 97.38 188 ILE A O 1
ATOM 1401 N N . ALA A 1 189 ? 21.136 0.991 -7.042 1.00 97.00 189 ALA A N 1
ATOM 1402 C CA . ALA A 1 189 ? 20.855 1.691 -5.788 1.00 97.00 189 ALA A CA 1
ATOM 1403 C C . ALA A 1 189 ? 22.130 2.287 -5.157 1.00 97.00 189 ALA A C 1
ATOM 1405 O O . ALA A 1 189 ? 22.148 3.436 -4.721 1.00 97.00 189 ALA A O 1
ATOM 1406 N N . VAL A 1 190 ? 23.236 1.534 -5.162 1.00 97.88 190 VAL A N 1
ATOM 1407 C CA . VAL A 1 190 ? 24.541 1.992 -4.649 1.00 97.88 190 VAL A CA 1
ATOM 1408 C C . VAL A 1 190 ? 25.153 3.111 -5.498 1.00 97.88 190 VAL A C 1
ATOM 1410 O O . VAL A 1 190 ? 25.879 3.952 -4.958 1.00 97.88 190 VAL A O 1
ATOM 1413 N N . ALA A 1 191 ? 24.929 3.111 -6.813 1.00 97.19 191 ALA A N 1
ATOM 1414 C CA . ALA A 1 191 ? 25.398 4.171 -7.700 1.00 97.19 191 ALA A CA 1
ATOM 1415 C C . ALA A 1 191 ? 24.624 5.474 -7.446 1.00 97.19 191 ALA A C 1
ATOM 1417 O O . ALA A 1 191 ? 25.255 6.501 -7.186 1.00 97.19 191 ALA A O 1
ATOM 1418 N N . ALA A 1 192 ? 23.291 5.396 -7.412 1.00 96.38 192 ALA A N 1
ATOM 1419 C CA . ALA A 1 192 ? 22.395 6.511 -7.098 1.00 96.38 192 ALA A CA 1
ATOM 1420 C C . ALA A 1 192 ? 22.701 7.131 -5.719 1.00 96.38 192 ALA A C 1
ATOM 1422 O O . ALA A 1 192 ? 22.780 8.352 -5.571 1.00 96.38 192 ALA A O 1
ATOM 1423 N N . SER A 1 193 ? 23.036 6.304 -4.721 1.00 96.56 193 SER A N 1
ATOM 1424 C CA . SER A 1 193 ? 23.390 6.781 -3.376 1.00 96.56 193 SER A CA 1
ATOM 1425 C C . SER A 1 193 ? 24.723 7.536 -3.298 1.00 96.56 193 SER A C 1
ATOM 1427 O O . SER A 1 193 ? 25.090 8.043 -2.236 1.00 96.56 193 SER A O 1
ATOM 1429 N N . GLN A 1 194 ? 25.508 7.559 -4.376 1.00 96.56 194 GLN A N 1
ATOM 1430 C CA . GLN A 1 194 ? 26.816 8.220 -4.452 1.00 96.56 194 GLN A CA 1
ATOM 1431 C C . GLN A 1 194 ? 26.822 9.426 -5.394 1.00 96.56 194 GLN A C 1
ATOM 1433 O O . GLN A 1 194 ? 27.874 10.049 -5.589 1.00 96.56 194 GLN A O 1
ATOM 1438 N N . GLU A 1 195 ? 25.674 9.768 -5.973 1.00 94.25 195 GLU A N 1
ATOM 1439 C CA . GLU A 1 195 ? 25.549 10.913 -6.857 1.00 94.25 195 GLU A CA 1
ATOM 1440 C C . GLU A 1 195 ? 25.621 12.254 -6.115 1.00 94.25 195 GLU A C 1
ATOM 1442 O O . GLU A 1 195 ? 25.707 12.349 -4.890 1.00 94.25 195 GLU A O 1
ATOM 1447 N N . SER A 1 196 ? 25.634 13.345 -6.885 1.00 91.81 196 SER A N 1
ATOM 1448 C CA . SER A 1 196 ? 25.653 14.701 -6.321 1.00 91.81 196 SER A CA 1
ATOM 1449 C C . SER A 1 196 ? 24.374 15.060 -5.557 1.00 91.81 196 SER A C 1
ATOM 1451 O O . SER A 1 196 ? 24.427 15.890 -4.648 1.00 91.81 196 SER A O 1
ATOM 1453 N N . GLN A 1 197 ? 23.261 14.424 -5.924 1.00 92.94 197 GLN A N 1
ATOM 1454 C CA . GLN A 1 197 ? 21.991 14.410 -5.208 1.00 92.94 197 GLN A CA 1
ATOM 1455 C C . GLN A 1 197 ? 21.733 12.939 -4.864 1.00 92.94 197 GLN A C 1
ATOM 1457 O O . GLN A 1 197 ? 21.258 12.215 -5.727 1.00 92.94 197 GLN A O 1
ATOM 1462 N N . PRO A 1 198 ? 22.189 12.467 -3.689 1.00 93.62 198 PRO A N 1
ATOM 1463 C CA . PRO A 1 198 ? 22.077 11.060 -3.330 1.00 93.62 198 PRO A CA 1
ATOM 1464 C C . PRO A 1 198 ? 20.619 10.624 -3.208 1.00 93.62 198 PRO A C 1
ATOM 1466 O O . PRO A 1 198 ? 19.837 11.317 -2.561 1.00 93.62 198 PRO A O 1
ATOM 1469 N N . GLU A 1 199 ? 20.318 9.454 -3.757 1.00 94.50 199 GLU A N 1
ATOM 1470 C CA . GLU A 1 199 ? 19.037 8.755 -3.618 1.00 94.50 199 GLU A CA 1
ATOM 1471 C C . GLU A 1 199 ? 19.281 7.324 -3.112 1.00 94.50 199 GLU A C 1
ATOM 1473 O O . GLU A 1 199 ? 20.395 6.803 -3.206 1.00 94.50 199 GLU A O 1
ATOM 1478 N N . PHE A 1 200 ? 18.259 6.669 -2.558 1.00 97.38 200 PHE A N 1
ATOM 1479 C CA . PHE A 1 200 ? 18.336 5.298 -2.023 1.00 97.38 200 PHE A CA 1
ATOM 1480 C C . PHE A 1 200 ? 19.381 5.077 -0.913 1.00 97.38 200 PHE A C 1
ATOM 1482 O O . PHE A 1 200 ? 19.782 3.937 -0.661 1.00 97.38 200 PHE A O 1
ATOM 1489 N N . VAL A 1 201 ? 19.830 6.119 -0.206 1.00 97.50 201 VAL A N 1
ATOM 1490 C CA . VAL A 1 201 ? 20.841 5.986 0.859 1.00 97.50 201 VAL A CA 1
ATOM 1491 C C . VAL A 1 201 ? 20.342 5.060 1.976 1.00 97.50 201 VAL A C 1
ATOM 1493 O O . VAL A 1 201 ? 21.072 4.185 2.453 1.00 97.50 201 VAL A O 1
ATOM 1496 N N . SER A 1 202 ? 19.083 5.228 2.365 1.00 97.19 202 SER A N 1
ATOM 1497 C CA . SER A 1 202 ? 18.375 4.460 3.388 1.00 97.19 202 SER A CA 1
ATOM 1498 C C . SER A 1 202 ? 18.071 3.049 2.906 1.00 97.19 202 SER A C 1
ATOM 1500 O O . SER A 1 202 ? 18.297 2.104 3.656 1.00 97.19 202 SER A O 1
ATOM 1502 N N . LEU A 1 203 ? 17.665 2.883 1.642 1.00 97.56 203 LEU A N 1
ATOM 1503 C CA . LEU A 1 203 ? 17.444 1.567 1.038 1.00 97.56 203 LEU A CA 1
ATOM 1504 C C . LEU A 1 203 ? 18.735 0.736 1.019 1.00 97.56 203 LEU A C 1
ATOM 1506 O O . LEU A 1 203 ? 18.741 -0.409 1.469 1.00 97.56 203 LEU A O 1
ATOM 1510 N N . VAL A 1 204 ? 19.856 1.314 0.574 1.00 97.56 204 VAL A N 1
ATOM 1511 C CA . VAL A 1 204 ? 21.165 0.637 0.576 1.00 97.56 204 VAL A CA 1
ATOM 1512 C C . VAL A 1 204 ? 21.575 0.248 1.999 1.00 97.56 204 VAL A C 1
ATOM 1514 O O . VAL A 1 204 ? 22.025 -0.878 2.227 1.00 97.56 204 VAL A O 1
ATOM 1517 N N . ALA A 1 205 ? 21.402 1.147 2.973 1.00 96.56 205 ALA A N 1
ATOM 1518 C CA . ALA A 1 205 ? 21.695 0.856 4.374 1.00 96.56 205 ALA A CA 1
ATOM 1519 C C . ALA A 1 205 ? 20.787 -0.250 4.943 1.00 96.56 205 ALA A C 1
ATOM 1521 O O . ALA A 1 205 ? 21.265 -1.127 5.666 1.00 96.56 205 ALA A O 1
ATOM 1522 N N . ALA A 1 206 ? 19.502 -0.242 4.587 1.00 96.88 206 ALA A N 1
ATOM 1523 C CA . ALA A 1 206 ? 18.520 -1.230 5.009 1.00 96.88 206 ALA A CA 1
ATOM 1524 C C . ALA A 1 206 ? 18.834 -2.623 4.444 1.00 96.88 206 ALA A C 1
ATOM 1526 O O . ALA A 1 206 ? 18.897 -3.590 5.204 1.00 96.88 206 ALA A O 1
ATOM 1527 N N . LEU A 1 207 ? 19.137 -2.724 3.144 1.00 96.69 207 LEU A N 1
ATOM 1528 C CA . LEU A 1 207 ? 19.545 -3.975 2.493 1.00 96.69 207 LEU A CA 1
ATOM 1529 C C . LEU A 1 207 ? 20.803 -4.571 3.135 1.00 96.69 207 LEU A C 1
ATOM 1531 O O . LEU A 1 207 ? 20.881 -5.781 3.355 1.00 96.69 207 LEU A O 1
ATOM 1535 N N . GLN A 1 208 ? 21.780 -3.728 3.481 1.00 95.62 208 GLN A N 1
ATOM 1536 C CA . GLN A 1 208 ? 22.990 -4.159 4.187 1.00 95.62 208 GLN A CA 1
ATOM 1537 C C . GLN A 1 208 ? 22.694 -4.644 5.611 1.00 95.62 208 GLN A C 1
ATOM 1539 O O . GLN A 1 208 ? 23.264 -5.646 6.041 1.00 95.62 208 GLN A O 1
ATOM 1544 N N . ALA A 1 209 ? 21.818 -3.949 6.341 1.00 95.44 209 ALA A N 1
ATOM 1545 C CA . ALA A 1 209 ? 21.445 -4.308 7.707 1.00 95.44 209 ALA A CA 1
ATOM 1546 C C . ALA A 1 209 ? 20.627 -5.610 7.770 1.00 95.44 209 ALA A C 1
ATOM 1548 O O . ALA A 1 209 ? 20.837 -6.411 8.682 1.00 95.44 209 ALA A O 1
ATOM 1549 N N . ALA A 1 210 ? 19.744 -5.836 6.793 1.00 95.50 210 ALA A N 1
ATOM 1550 C CA . ALA A 1 210 ? 18.953 -7.059 6.658 1.00 95.50 210 ALA A CA 1
ATOM 1551 C C . ALA A 1 210 ? 19.738 -8.229 6.038 1.00 95.50 210 ALA A C 1
ATOM 1553 O O . ALA A 1 210 ? 19.348 -9.380 6.191 1.00 95.50 210 ALA A O 1
ATOM 1554 N N . GLY A 1 211 ? 20.863 -7.959 5.366 1.00 95.56 211 GLY A N 1
ATOM 1555 C CA . GLY A 1 211 ? 21.671 -8.990 4.712 1.00 95.56 211 GLY A CA 1
ATOM 1556 C C . GLY A 1 211 ? 21.099 -9.491 3.382 1.00 95.56 211 GLY A C 1
ATOM 1557 O O . GLY A 1 211 ? 21.492 -10.564 2.945 1.00 95.56 211 GLY A O 1
ATOM 1558 N N . LEU A 1 212 ? 20.230 -8.709 2.730 1.00 96.38 212 LEU A N 1
ATOM 1559 C CA . LEU A 1 212 ? 19.507 -9.080 1.501 1.00 96.38 212 LEU A CA 1
ATOM 1560 C C . LEU A 1 212 ? 20.228 -8.682 0.201 1.00 96.38 212 LEU A C 1
ATOM 1562 O O . LEU A 1 212 ? 19.687 -8.847 -0.892 1.00 96.38 212 LEU A O 1
ATOM 1566 N N . VAL A 1 213 ? 21.443 -8.131 0.294 1.00 96.31 213 VAL A N 1
ATOM 1567 C CA . VAL A 1 213 ? 22.208 -7.693 -0.887 1.00 96.31 213 VAL A CA 1
ATOM 1568 C C . VAL A 1 213 ? 22.457 -8.867 -1.833 1.00 96.31 213 VAL A C 1
ATOM 1570 O O . VAL A 1 213 ? 22.133 -8.763 -3.010 1.00 96.31 213 VAL A O 1
ATOM 1573 N N . ASP A 1 214 ? 22.971 -9.989 -1.322 1.00 95.50 214 ASP A N 1
ATOM 1574 C CA . ASP A 1 214 ? 23.288 -11.161 -2.147 1.00 95.50 214 ASP A CA 1
ATOM 1575 C C . ASP A 1 214 ? 22.019 -11.781 -2.768 1.00 95.50 214 ASP A C 1
ATOM 1577 O O . ASP A 1 214 ? 22.059 -12.259 -3.902 1.00 95.50 214 ASP A O 1
ATOM 1581 N N . ASP A 1 215 ? 20.884 -11.735 -2.059 1.00 93.81 215 ASP A N 1
ATOM 1582 C CA . ASP A 1 215 ? 19.598 -12.243 -2.550 1.00 93.81 215 ASP A CA 1
ATOM 1583 C C . ASP A 1 215 ? 19.075 -11.409 -3.726 1.00 93.81 215 ASP A C 1
ATOM 1585 O O . ASP A 1 215 ? 18.647 -11.966 -4.738 1.00 93.81 215 ASP A O 1
ATOM 1589 N N . LEU A 1 216 ? 19.185 -10.078 -3.648 1.00 94.50 216 LEU A N 1
ATOM 1590 C CA . LEU A 1 216 ? 18.820 -9.177 -4.746 1.00 94.50 216 LEU A CA 1
ATOM 1591 C C . LEU A 1 216 ? 19.862 -9.105 -5.867 1.00 94.50 216 LEU A C 1
ATOM 1593 O O . LEU A 1 216 ? 19.580 -8.501 -6.899 1.00 94.50 216 LEU A O 1
ATOM 1597 N N . GLN A 1 217 ? 21.043 -9.705 -5.704 1.00 95.62 217 GLN A N 1
ATOM 1598 C CA . GLN A 1 217 ? 22.010 -9.917 -6.789 1.00 95.62 217 GLN A CA 1
ATOM 1599 C C . GLN A 1 217 ? 21.824 -11.260 -7.501 1.00 95.62 217 GLN A C 1
ATOM 1601 O O . GLN A 1 217 ? 22.503 -11.527 -8.495 1.00 95.62 217 GLN A O 1
ATOM 1606 N N . ALA A 1 218 ? 20.935 -12.124 -7.004 1.00 94.00 218 ALA A N 1
ATOM 1607 C CA . ALA A 1 218 ? 20.659 -13.403 -7.635 1.00 94.00 218 ALA A CA 1
ATOM 1608 C C . ALA A 1 218 ? 20.074 -13.231 -9.049 1.00 94.00 218 ALA A C 1
ATOM 1610 O O . ALA A 1 218 ? 19.585 -12.161 -9.434 1.00 94.00 218 ALA A O 1
ATOM 1611 N N . ASP A 1 219 ? 20.112 -14.323 -9.818 1.00 88.00 219 ASP A N 1
ATOM 1612 C CA . ASP A 1 219 ? 19.500 -14.384 -11.142 1.00 88.00 219 ASP A CA 1
ATOM 1613 C C . ASP A 1 219 ? 17.987 -14.122 -11.012 1.00 88.00 219 ASP A C 1
ATOM 1615 O O . ASP A 1 219 ? 17.256 -14.919 -10.419 1.00 88.00 219 ASP A O 1
ATOM 1619 N N . GLY A 1 220 ? 17.538 -12.984 -11.545 1.00 87.12 220 GLY A N 1
ATOM 1620 C CA . GLY A 1 220 ? 16.139 -12.559 -11.529 1.00 87.12 220 GLY A CA 1
ATOM 1621 C C . GLY A 1 220 ? 15.293 -13.189 -12.654 1.00 87.12 220 GLY A C 1
ATOM 1622 O O . GLY A 1 220 ? 15.600 -14.286 -13.133 1.00 87.12 220 GLY A O 1
ATOM 1623 N N . PRO A 1 221 ? 14.227 -12.511 -13.126 1.00 94.06 221 PRO A N 1
ATOM 1624 C CA . PRO A 1 221 ? 13.928 -11.099 -12.884 1.00 94.06 221 PRO A CA 1
ATOM 1625 C C . PRO A 1 221 ? 13.178 -10.812 -11.572 1.00 94.06 221 PRO A C 1
ATOM 1627 O O . PRO A 1 221 ? 12.321 -11.594 -11.153 1.00 94.06 221 PRO A O 1
ATOM 1630 N N . PHE A 1 222 ? 13.460 -9.647 -10.988 1.00 96.62 222 PHE A N 1
ATOM 1631 C CA . PHE A 1 222 ? 12.723 -9.047 -9.873 1.00 96.62 222 PHE A CA 1
ATOM 1632 C C . PHE A 1 222 ? 12.098 -7.705 -10.272 1.00 96.62 222 PHE A C 1
ATOM 1634 O O . PHE A 1 222 ? 12.634 -6.994 -11.118 1.00 96.62 222 PHE A O 1
ATOM 1641 N N . THR A 1 223 ? 11.019 -7.319 -9.604 1.00 97.00 223 THR A N 1
ATOM 1642 C CA . THR A 1 223 ? 10.527 -5.942 -9.579 1.00 97.00 223 THR A CA 1
ATOM 1643 C C . THR A 1 223 ? 10.683 -5.428 -8.159 1.00 97.00 223 THR A C 1
ATOM 1645 O O . THR A 1 223 ? 10.093 -5.993 -7.241 1.00 97.00 223 THR A O 1
ATOM 1648 N N . VAL A 1 224 ? 11.491 -4.388 -7.967 1.00 97.94 224 VAL A N 1
ATOM 1649 C CA . VAL A 1 224 ? 11.703 -3.764 -6.656 1.00 97.94 224 VAL A CA 1
ATOM 1650 C C . VAL A 1 224 ? 10.955 -2.443 -6.600 1.00 97.94 224 VAL A C 1
ATOM 1652 O O . VAL A 1 224 ? 11.214 -1.543 -7.393 1.00 97.94 224 VAL A O 1
ATOM 1655 N N . LEU A 1 225 ? 10.037 -2.337 -5.647 1.00 98.00 225 LEU A N 1
ATOM 1656 C CA . LEU A 1 225 ? 9.372 -1.100 -5.271 1.00 98.00 225 LEU A CA 1
ATOM 1657 C C . LEU A 1 225 ? 10.314 -0.366 -4.308 1.00 98.00 225 LEU A C 1
ATOM 1659 O O . LEU A 1 225 ? 10.375 -0.702 -3.135 1.00 98.00 225 LEU A O 1
ATOM 1663 N N . ALA A 1 226 ? 11.154 0.537 -4.803 1.00 98.06 226 ALA A N 1
ATOM 1664 C CA . ALA A 1 226 ? 12.215 1.176 -4.028 1.00 98.06 226 ALA A CA 1
ATOM 1665 C C . ALA A 1 226 ? 11.706 2.450 -3.334 1.00 98.06 226 ALA A C 1
ATOM 1667 O O . ALA A 1 226 ? 11.455 3.439 -4.025 1.00 98.06 226 ALA A O 1
ATOM 1668 N N . PRO A 1 227 ? 11.591 2.487 -1.993 1.00 98.06 227 PRO A N 1
ATOM 1669 C CA . PRO A 1 227 ? 11.174 3.700 -1.301 1.00 98.06 227 PRO A CA 1
ATOM 1670 C C . PRO A 1 227 ? 12.250 4.784 -1.375 1.00 98.06 227 PRO A C 1
ATOM 1672 O O . PRO A 1 227 ? 13.451 4.486 -1.306 1.00 98.06 227 PRO A O 1
ATOM 1675 N N . THR A 1 228 ? 11.822 6.041 -1.465 1.00 98.19 228 THR A N 1
ATOM 1676 C CA . THR A 1 228 ? 12.707 7.209 -1.355 1.00 98.19 228 THR A CA 1
ATOM 1677 C C . THR A 1 228 ? 13.329 7.335 0.041 1.00 98.19 228 THR A C 1
ATOM 1679 O O . THR A 1 228 ? 12.911 6.698 1.012 1.00 98.19 228 THR A O 1
ATOM 1682 N N . ASP A 1 229 ? 14.354 8.179 0.170 1.00 97.69 229 ASP A N 1
ATOM 1683 C CA . ASP A 1 229 ? 14.956 8.463 1.477 1.00 97.69 229 ASP A CA 1
ATOM 1684 C C . ASP A 1 229 ? 13.984 9.204 2.409 1.00 97.69 229 ASP A C 1
ATOM 1686 O O . ASP A 1 229 ? 13.994 8.979 3.620 1.00 97.69 229 ASP A O 1
ATOM 1690 N N . GLU A 1 230 ? 13.106 10.033 1.845 1.00 97.12 230 GLU A N 1
ATOM 1691 C CA . GLU A 1 230 ? 11.997 10.679 2.543 1.00 97.12 230 GLU A CA 1
ATOM 1692 C C . GLU A 1 230 ? 10.991 9.649 3.074 1.00 97.12 230 GLU A C 1
ATOM 1694 O O . GLU A 1 230 ? 10.632 9.712 4.249 1.00 97.12 230 GLU A O 1
ATOM 1699 N N . ALA A 1 231 ? 10.624 8.648 2.266 1.00 96.88 231 ALA A N 1
ATOM 1700 C CA . ALA A 1 231 ? 9.740 7.560 2.683 1.00 96.88 231 ALA A CA 1
ATOM 1701 C C . ALA A 1 231 ? 10.292 6.811 3.908 1.00 96.88 231 ALA A C 1
ATOM 1703 O O . ALA A 1 231 ? 9.571 6.528 4.868 1.00 96.88 231 ALA A O 1
ATOM 1704 N N . PHE A 1 232 ? 11.596 6.506 3.904 1.00 97.12 232 PHE A N 1
ATOM 1705 C CA . PHE A 1 232 ? 12.263 5.876 5.045 1.00 97.12 232 PHE A CA 1
ATOM 1706 C C . PHE A 1 232 ? 12.313 6.785 6.276 1.00 97.12 232 PHE A C 1
ATOM 1708 O O . PHE A 1 232 ? 12.154 6.290 7.393 1.00 97.12 232 PHE A O 1
ATOM 1715 N N . ALA A 1 233 ? 12.542 8.088 6.101 1.00 96.75 233 ALA A N 1
ATOM 1716 C CA . ALA A 1 233 ? 12.534 9.038 7.209 1.00 96.75 233 ALA A CA 1
ATOM 1717 C C . ALA A 1 233 ? 11.155 9.089 7.885 1.00 96.75 233 ALA A C 1
ATOM 1719 O O . ALA A 1 233 ? 11.073 8.927 9.103 1.00 96.75 233 ALA A O 1
ATOM 1720 N N . ASP A 1 234 ? 10.085 9.199 7.095 1.00 95.25 234 ASP A N 1
ATOM 1721 C CA . ASP A 1 234 ? 8.710 9.222 7.596 1.00 95.25 234 ASP A CA 1
ATOM 1722 C C . ASP A 1 234 ? 8.337 7.901 8.289 1.00 95.25 234 ASP A C 1
ATOM 1724 O O . ASP A 1 234 ? 7.746 7.911 9.371 1.00 95.25 234 ASP A O 1
ATOM 1728 N N . PHE A 1 235 ? 8.740 6.754 7.729 1.00 94.75 235 PHE A N 1
ATOM 1729 C CA . PHE A 1 235 ? 8.545 5.440 8.351 1.00 94.75 235 PHE A CA 1
ATOM 1730 C C . PHE A 1 235 ? 9.210 5.337 9.733 1.00 94.75 235 PHE A C 1
ATOM 1732 O O . PHE A 1 235 ? 8.596 4.869 10.697 1.00 94.75 235 PHE A O 1
ATOM 1739 N N . LEU A 1 236 ? 10.466 5.781 9.851 1.00 95.50 236 LEU A N 1
ATOM 1740 C CA . LEU A 1 236 ? 11.196 5.766 11.120 1.00 95.50 236 LEU A CA 1
ATOM 1741 C C . LEU A 1 236 ? 10.571 6.722 12.139 1.00 95.50 236 LEU A C 1
ATOM 1743 O O . LEU A 1 236 ? 10.401 6.339 13.299 1.00 95.50 236 LEU A O 1
ATOM 1747 N N . ASP A 1 237 ? 10.197 7.926 11.704 1.00 94.56 237 ASP A N 1
ATOM 1748 C CA . ASP A 1 237 ? 9.592 8.947 12.555 1.00 94.56 237 ASP A CA 1
ATOM 1749 C C . ASP A 1 237 ? 8.234 8.484 13.108 1.00 94.56 237 ASP A C 1
ATOM 1751 O O . ASP A 1 237 ? 8.018 8.570 14.322 1.00 94.56 237 ASP A O 1
ATOM 1755 N N . LYS A 1 238 ? 7.356 7.911 12.266 1.00 92.31 238 LYS A N 1
ATOM 1756 C CA . LYS A 1 238 ? 6.050 7.352 12.679 1.00 92.31 238 LYS A CA 1
ATOM 1757 C C . LYS A 1 238 ? 6.201 6.245 13.733 1.00 92.31 238 LYS A C 1
ATOM 1759 O O . LYS A 1 238 ? 5.440 6.186 14.697 1.00 92.31 238 LYS A O 1
ATOM 1764 N N . LEU A 1 239 ? 7.212 5.385 13.596 1.00 91.25 239 LEU A N 1
ATOM 1765 C CA . LEU A 1 239 ? 7.479 4.299 14.550 1.00 91.25 239 LEU A CA 1
ATOM 1766 C C . LEU A 1 239 ? 8.340 4.722 15.754 1.00 91.25 239 LEU A C 1
ATOM 1768 O O . LEU A 1 239 ? 8.557 3.928 16.673 1.00 91.25 239 LEU A O 1
ATOM 1772 N N . GLY A 1 240 ? 8.820 5.967 15.786 1.00 91.00 240 GLY A N 1
ATOM 1773 C CA . GLY A 1 240 ? 9.652 6.499 16.865 1.00 91.00 240 GLY A CA 1
ATOM 1774 C C . GLY A 1 240 ? 11.081 5.944 16.896 1.00 91.00 240 GLY A C 1
ATOM 1775 O O . GLY A 1 240 ? 11.729 5.971 17.949 1.00 91.00 240 GLY A O 1
ATOM 1776 N N . PHE A 1 241 ? 11.588 5.437 15.772 1.00 92.69 241 PHE A N 1
ATOM 1777 C CA . PHE A 1 241 ? 12.968 4.980 15.636 1.00 92.69 241 PHE A CA 1
ATOM 1778 C C . PHE A 1 241 ? 13.892 6.156 15.316 1.00 92.69 241 PHE A C 1
ATOM 1780 O O . PHE A 1 241 ? 13.601 6.979 14.460 1.00 92.69 241 PHE A O 1
ATOM 1787 N N . SER A 1 242 ? 15.043 6.248 15.990 1.00 91.31 242 SER A N 1
ATOM 1788 C CA . SER A 1 242 ? 16.004 7.332 15.722 1.00 91.31 242 SER A CA 1
ATOM 1789 C C . SER A 1 242 ? 16.896 7.041 14.514 1.00 91.31 242 SER A C 1
ATOM 1791 O O . SER A 1 242 ? 17.536 7.947 13.981 1.00 91.31 242 SER A O 1
ATOM 1793 N N . SER A 1 243 ? 17.003 5.772 14.119 1.00 91.94 243 SER A N 1
ATOM 1794 C CA . SER A 1 243 ? 17.736 5.326 12.937 1.00 91.94 243 SER A CA 1
ATOM 1795 C C . SER A 1 243 ? 17.296 3.926 12.503 1.00 91.94 243 SER A C 1
ATOM 1797 O O . SER A 1 243 ? 16.739 3.176 13.303 1.00 91.94 243 SER A O 1
ATOM 1799 N N . LEU A 1 244 ? 17.661 3.519 11.281 1.00 91.06 244 LEU A N 1
ATOM 1800 C CA . LEU A 1 244 ? 17.462 2.148 10.781 1.00 91.06 244 LEU A CA 1
ATOM 1801 C C . LEU A 1 244 ? 18.031 1.059 11.709 1.00 91.06 244 LEU A C 1
ATOM 1803 O O . LEU A 1 244 ? 17.508 -0.047 11.738 1.00 91.06 244 LEU A O 1
ATOM 1807 N N . ASN A 1 245 ? 19.073 1.356 12.494 1.00 89.31 245 ASN A N 1
ATOM 1808 C CA . ASN A 1 245 ? 19.660 0.383 13.425 1.00 89.31 245 ASN A CA 1
ATOM 1809 C C . ASN A 1 245 ? 18.761 0.070 14.630 1.00 89.31 245 ASN A C 1
ATOM 1811 O O . ASN A 1 245 ? 19.009 -0.914 15.326 1.00 89.31 245 ASN A O 1
ATOM 1815 N N . ASP A 1 246 ? 17.769 0.920 14.907 1.00 91.56 246 ASP A N 1
ATOM 1816 C CA . ASP A 1 246 ? 16.805 0.700 15.986 1.00 91.56 246 ASP A CA 1
ATOM 1817 C C . ASP A 1 246 ? 15.656 -0.220 15.537 1.00 91.56 246 ASP A C 1
ATOM 1819 O O . ASP A 1 246 ? 14.957 -0.785 16.381 1.00 91.56 246 ASP A O 1
ATOM 1823 N N . VAL A 1 247 ? 15.491 -0.410 14.221 1.00 90.62 247 VAL A N 1
ATOM 1824 C CA . VAL A 1 247 ? 14.498 -1.316 13.640 1.00 90.62 247 VAL A CA 1
ATOM 1825 C C . VAL A 1 247 ? 14.958 -2.765 13.846 1.00 90.62 247 VAL A C 1
ATOM 1827 O O . VAL A 1 247 ? 16.090 -3.110 13.491 1.00 90.62 247 VAL A O 1
ATOM 1830 N N . PRO A 1 248 ? 14.114 -3.658 14.396 1.00 89.94 248 PRO A N 1
ATOM 1831 C CA . PRO A 1 248 ? 14.450 -5.074 14.494 1.00 89.94 248 PRO A CA 1
ATOM 1832 C C . PRO A 1 248 ? 14.749 -5.674 13.117 1.00 89.94 248 PRO A C 1
ATOM 1834 O O . PRO A 1 248 ? 13.967 -5.509 12.185 1.00 89.94 248 PRO A O 1
ATOM 1837 N N . VAL A 1 249 ? 15.844 -6.432 13.001 1.00 91.06 249 VAL A N 1
ATOM 1838 C CA . VAL A 1 249 ? 16.290 -7.007 11.715 1.00 91.06 249 VAL A CA 1
ATOM 1839 C C . VAL A 1 249 ? 15.203 -7.853 11.049 1.00 91.06 249 VAL A C 1
ATOM 1841 O O . VAL A 1 249 ? 15.027 -7.751 9.845 1.00 91.06 249 VAL A O 1
ATOM 1844 N N . SER A 1 250 ? 14.431 -8.629 11.816 1.00 87.69 250 SER A N 1
ATOM 1845 C CA . SER A 1 250 ? 13.331 -9.438 11.273 1.00 87.69 250 SER A CA 1
ATOM 1846 C C . SER A 1 250 ? 12.196 -8.596 10.685 1.00 87.69 250 SER A C 1
ATOM 1848 O O . SER A 1 250 ? 11.601 -8.989 9.689 1.00 87.69 250 SER A O 1
ATOM 1850 N N . VAL A 1 251 ? 11.906 -7.436 11.285 1.00 88.81 251 VAL A N 1
ATOM 1851 C CA . VAL A 1 251 ? 10.912 -6.488 10.758 1.00 88.81 251 VAL A CA 1
ATOM 1852 C C . VAL A 1 251 ? 11.456 -5.848 9.487 1.00 88.81 251 VAL A C 1
ATOM 1854 O O . VAL A 1 251 ? 10.751 -5.776 8.490 1.00 88.81 251 VAL A O 1
ATOM 1857 N N . LEU A 1 252 ? 12.727 -5.438 9.497 1.00 92.50 252 LEU A N 1
ATOM 1858 C CA . LEU A 1 252 ? 13.371 -4.839 8.333 1.00 92.50 252 LEU A CA 1
ATOM 1859 C C . LEU A 1 252 ? 13.437 -5.810 7.144 1.00 92.50 252 LEU A C 1
ATOM 1861 O O . LEU A 1 252 ? 13.145 -5.414 6.023 1.00 92.50 252 LEU A O 1
ATOM 1865 N N . GLU A 1 253 ? 13.786 -7.074 7.386 1.00 94.25 253 GLU A N 1
ATOM 1866 C CA . GLU A 1 253 ? 13.796 -8.134 6.373 1.00 94.25 253 GLU A CA 1
ATOM 1867 C C . GLU A 1 253 ? 12.398 -8.353 5.786 1.00 94.25 253 GLU A C 1
ATOM 1869 O O . GLU A 1 253 ? 12.239 -8.339 4.568 1.00 94.25 253 GLU A O 1
ATOM 1874 N N . SER A 1 254 ? 11.379 -8.482 6.642 1.00 93.38 254 SER A N 1
ATOM 1875 C CA . SER A 1 254 ? 9.987 -8.629 6.211 1.00 93.38 254 SER A CA 1
ATOM 1876 C C . SER A 1 254 ? 9.523 -7.449 5.343 1.00 93.38 254 SER A C 1
ATOM 1878 O O . SER A 1 254 ? 9.039 -7.663 4.229 1.00 93.38 254 SER A O 1
ATOM 1880 N N . VAL A 1 255 ? 9.754 -6.214 5.805 1.00 94.81 255 VAL A N 1
ATOM 1881 C CA . VAL A 1 255 ? 9.421 -4.984 5.073 1.00 94.81 255 VAL A CA 1
ATOM 1882 C C . VAL A 1 255 ? 10.131 -4.953 3.722 1.00 94.81 255 VAL A C 1
ATOM 1884 O O . VAL A 1 255 ? 9.488 -4.727 2.704 1.00 94.81 255 VAL A O 1
ATOM 1887 N N . LEU A 1 256 ? 11.436 -5.225 3.663 1.00 96.94 256 LEU A N 1
ATOM 1888 C CA . LEU A 1 256 ? 12.178 -5.198 2.399 1.00 96.94 256 LEU A CA 1
ATOM 1889 C C . LEU A 1 256 ? 11.695 -6.275 1.422 1.00 96.94 256 LEU A C 1
ATOM 1891 O O . LEU A 1 256 ? 11.551 -5.981 0.243 1.00 96.94 256 LEU A O 1
ATOM 1895 N N . LEU A 1 257 ? 11.385 -7.489 1.885 1.00 96.69 257 LEU A N 1
ATOM 1896 C CA . LEU A 1 257 ? 10.827 -8.546 1.030 1.00 96.69 257 LEU A CA 1
ATOM 1897 C C . LEU A 1 257 ? 9.410 -8.222 0.532 1.00 96.69 257 LEU A C 1
ATOM 1899 O O . LEU A 1 257 ? 9.026 -8.670 -0.549 1.00 96.69 257 LEU A O 1
ATOM 1903 N N . TYR A 1 258 ? 8.648 -7.424 1.283 1.00 96.94 258 TYR A N 1
ATOM 1904 C CA . TYR A 1 258 ? 7.335 -6.924 0.870 1.00 96.94 258 TYR A CA 1
ATOM 1905 C C . TYR A 1 258 ? 7.426 -5.896 -0.273 1.00 96.94 258 TYR A C 1
ATOM 1907 O O . TYR A 1 258 ? 6.470 -5.700 -1.014 1.00 96.94 258 TYR A O 1
ATOM 1915 N N . HIS A 1 259 ? 8.601 -5.305 -0.498 1.00 97.62 259 HIS A N 1
ATOM 1916 C CA . HIS A 1 259 ? 8.862 -4.414 -1.631 1.00 97.62 259 HIS A CA 1
ATOM 1917 C C . HIS A 1 259 ? 9.352 -5.141 -2.890 1.00 97.62 259 HIS A C 1
ATOM 1919 O O . HIS A 1 259 ? 9.654 -4.497 -3.893 1.00 97.62 259 HIS A O 1
ATOM 1925 N N . VAL A 1 260 ? 9.469 -6.471 -2.870 1.00 97.62 260 VAL A N 1
ATOM 1926 C CA . VAL A 1 260 ? 10.003 -7.234 -4.005 1.00 97.62 260 VAL A CA 1
ATOM 1927 C C . VAL A 1 260 ? 8.923 -8.133 -4.581 1.00 97.62 260 VAL A C 1
ATOM 1929 O O . VAL A 1 260 ? 8.350 -8.961 -3.881 1.00 97.62 260 VAL A O 1
ATOM 1932 N N . ILE A 1 261 ? 8.686 -8.018 -5.882 1.00 96.50 261 ILE A N 1
ATOM 1933 C CA . ILE A 1 261 ? 7.800 -8.884 -6.660 1.00 96.50 261 ILE A CA 1
ATOM 1934 C C . ILE A 1 261 ? 8.668 -9.781 -7.551 1.00 96.50 261 ILE A C 1
ATOM 1936 O O . ILE A 1 261 ? 9.683 -9.352 -8.103 1.00 96.50 261 ILE A O 1
ATOM 1940 N N . SER A 1 262 ? 8.289 -11.053 -7.696 1.00 94.31 262 SER A N 1
ATOM 1941 C CA . SER A 1 262 ? 8.969 -11.968 -8.620 1.00 94.31 262 SER A CA 1
ATOM 1942 C C . SER A 1 262 ? 8.487 -11.748 -10.056 1.00 94.31 262 SER A C 1
ATOM 1944 O O . SER A 1 262 ? 7.283 -11.746 -10.311 1.00 94.31 262 SER A O 1
ATOM 1946 N N . GLY A 1 263 ? 9.418 -11.625 -11.004 1.00 93.06 263 GLY A N 1
ATOM 1947 C CA . GLY A 1 263 ? 9.119 -11.253 -12.387 1.00 93.06 263 GLY A CA 1
ATOM 1948 C C . GLY A 1 263 ? 9.605 -9.844 -12.718 1.00 93.06 263 GLY A C 1
ATOM 1949 O O . GLY A 1 263 ? 9.874 -9.057 -11.822 1.00 93.06 263 GLY A O 1
ATOM 1950 N N . ALA A 1 264 ? 9.723 -9.532 -14.009 1.00 92.50 264 ALA A N 1
ATOM 1951 C CA . ALA A 1 264 ? 9.865 -8.152 -14.463 1.00 92.50 264 ALA A CA 1
ATOM 1952 C C . ALA A 1 264 ? 8.470 -7.641 -14.825 1.00 92.50 264 ALA A C 1
ATOM 1954 O O . ALA A 1 264 ? 7.876 -8.121 -15.791 1.00 92.50 264 ALA A O 1
ATOM 1955 N N . VAL A 1 265 ? 7.952 -6.728 -14.012 1.00 93.88 265 VAL A N 1
ATOM 1956 C CA . VAL A 1 265 ? 6.662 -6.059 -14.185 1.00 93.88 265 VAL A CA 1
ATOM 1957 C C . VAL A 1 265 ? 6.938 -4.591 -14.474 1.00 93.88 265 VAL A C 1
ATOM 1959 O O . VAL A 1 265 ? 7.384 -3.871 -13.581 1.00 93.88 265 VAL A O 1
ATOM 1962 N N . PHE A 1 266 ? 6.707 -4.159 -15.711 1.00 93.81 266 PHE A N 1
ATOM 1963 C CA . PHE A 1 266 ? 6.852 -2.760 -16.117 1.00 93.81 266 PHE A CA 1
ATOM 1964 C C . PHE A 1 266 ? 5.566 -1.980 -15.847 1.00 93.81 266 PHE A C 1
ATOM 1966 O O . PHE A 1 266 ? 4.498 -2.570 -15.673 1.00 93.81 266 PHE A O 1
ATOM 1973 N N . SER A 1 267 ? 5.641 -0.651 -15.862 1.00 91.81 267 SER A N 1
ATOM 1974 C CA . SER A 1 267 ? 4.481 0.232 -15.689 1.00 91.81 267 SER A CA 1
ATOM 1975 C C . SER A 1 267 ? 3.361 -0.075 -16.696 1.00 91.81 267 SER A C 1
ATOM 1977 O O . SER A 1 267 ? 2.180 -0.043 -16.359 1.00 91.81 267 SER A O 1
ATOM 1979 N N . THR A 1 268 ? 3.728 -0.477 -17.916 1.00 90.12 268 THR A N 1
ATOM 1980 C CA . THR A 1 268 ? 2.804 -0.866 -18.993 1.00 90.12 268 THR A CA 1
ATOM 1981 C C . THR A 1 268 ? 2.189 -2.259 -18.830 1.00 90.12 268 THR A C 1
ATOM 1983 O O . THR A 1 268 ? 1.220 -2.576 -19.525 1.00 90.12 268 THR A O 1
ATOM 1986 N N . ASP A 1 269 ? 2.707 -3.081 -17.911 1.00 90.38 269 ASP A N 1
ATOM 1987 C CA . ASP A 1 269 ? 2.123 -4.374 -17.530 1.00 90.38 269 ASP A CA 1
ATOM 1988 C C . ASP A 1 269 ? 1.103 -4.243 -16.386 1.00 90.38 269 ASP A C 1
ATOM 1990 O O . ASP A 1 269 ? 0.359 -5.190 -16.115 1.00 90.38 269 ASP A O 1
ATOM 1994 N N . LEU A 1 270 ? 1.066 -3.093 -15.704 1.00 90.38 270 LEU A N 1
ATOM 1995 C CA . LEU A 1 270 ? 0.194 -2.864 -14.558 1.00 90.38 270 LEU A CA 1
ATOM 1996 C C . LEU A 1 270 ? -1.265 -2.697 -14.989 1.00 90.38 270 LEU A C 1
ATOM 1998 O O . LEU A 1 270 ? -1.595 -2.030 -15.971 1.00 90.38 270 LEU A O 1
ATOM 2002 N N . SER A 1 271 ? -2.163 -3.287 -14.207 1.00 90.88 271 SER A N 1
ATOM 2003 C CA . SER A 1 271 ? -3.604 -3.155 -14.393 1.00 90.88 271 SER A CA 1
ATOM 2004 C C . SER A 1 271 ? -4.276 -2.808 -13.077 1.00 90.88 271 SER A C 1
ATOM 2006 O O . SER A 1 271 ? -3.944 -3.395 -12.049 1.00 90.88 271 SER A O 1
ATOM 2008 N N . ASP A 1 272 ? -5.253 -1.910 -13.141 1.00 93.44 272 ASP A N 1
ATOM 2009 C CA . ASP A 1 272 ? -6.034 -1.483 -11.983 1.00 93.44 272 ASP A CA 1
ATOM 2010 C C . ASP A 1 272 ? -6.692 -2.671 -11.262 1.00 93.44 272 ASP A C 1
ATOM 2012 O O . ASP A 1 272 ? -7.290 -3.551 -11.895 1.00 93.44 272 ASP A O 1
ATOM 2016 N N . GLY A 1 273 ? -6.540 -2.712 -9.940 1.00 93.06 273 GLY A N 1
ATOM 2017 C CA . GLY A 1 273 ? -6.999 -3.790 -9.069 1.00 93.06 273 GLY A CA 1
ATOM 2018 C C . GLY A 1 273 ? -6.178 -5.083 -9.137 1.00 93.06 273 GLY A C 1
ATOM 2019 O O . GLY A 1 273 ? -6.620 -6.099 -8.599 1.00 93.06 273 GLY A O 1
ATOM 2020 N N . ALA A 1 274 ? -5.020 -5.105 -9.808 1.00 92.69 274 ALA A N 1
ATOM 2021 C CA . ALA A 1 274 ? -4.111 -6.250 -9.731 1.00 92.69 274 ALA A CA 1
ATOM 2022 C C . ALA A 1 274 ? -3.478 -6.346 -8.340 1.00 92.69 274 ALA A C 1
ATOM 2024 O O . ALA A 1 274 ? -3.055 -5.336 -7.794 1.00 92.69 274 ALA A O 1
ATOM 2025 N N . SER A 1 275 ? -3.337 -7.560 -7.808 1.00 93.12 275 SER A N 1
ATOM 2026 C CA . SER A 1 275 ? -2.730 -7.793 -6.490 1.00 93.12 275 SER A CA 1
ATOM 2027 C C . SER A 1 275 ? -1.552 -8.770 -6.601 1.00 93.12 275 SER A C 1
ATOM 2029 O O . SER A 1 275 ? -1.710 -9.958 -6.316 1.00 93.12 275 SER A O 1
ATOM 2031 N N . PRO A 1 276 ? -0.384 -8.348 -7.127 1.00 92.25 276 PRO A N 1
ATOM 2032 C CA . PRO A 1 276 ? 0.793 -9.209 -7.186 1.00 92.25 276 PRO A CA 1
ATOM 2033 C C . PRO A 1 276 ? 1.256 -9.646 -5.789 1.00 92.25 276 PRO A C 1
ATOM 2035 O O . PRO A 1 276 ? 1.337 -8.847 -4.856 1.00 92.25 276 PRO A O 1
ATOM 2038 N N . ALA A 1 277 ? 1.626 -10.922 -5.676 1.00 93.31 277 ALA A N 1
ATOM 2039 C CA . ALA A 1 277 ? 2.278 -11.452 -4.486 1.00 93.31 277 ALA A CA 1
ATOM 2040 C C . ALA A 1 277 ? 3.734 -10.970 -4.403 1.00 93.31 277 ALA A C 1
ATOM 2042 O O . ALA A 1 277 ? 4.490 -11.044 -5.379 1.00 93.31 277 ALA A O 1
ATOM 2043 N N . THR A 1 278 ? 4.124 -10.521 -3.216 1.00 95.62 278 THR A N 1
ATOM 2044 C CA . THR A 1 278 ? 5.491 -10.094 -2.893 1.00 95.62 278 THR A CA 1
ATOM 2045 C C . THR A 1 278 ? 6.332 -11.285 -2.415 1.00 95.62 278 THR A C 1
ATOM 2047 O O . THR A 1 278 ? 5.803 -12.365 -2.135 1.00 95.62 278 THR A O 1
ATOM 2050 N N . LEU A 1 279 ? 7.650 -11.116 -2.279 1.00 95.44 279 LEU A N 1
ATOM 2051 C CA . LEU A 1 279 ? 8.533 -12.155 -1.737 1.00 95.44 279 LEU A CA 1
ATOM 2052 C C . LEU A 1 279 ? 8.322 -12.402 -0.237 1.00 95.44 279 LEU A C 1
ATOM 2054 O O . LEU A 1 279 ? 8.681 -13.476 0.246 1.00 95.44 279 LEU A O 1
ATOM 2058 N N . ASN A 1 280 ? 7.717 -11.455 0.487 1.00 94.44 280 ASN A N 1
ATOM 2059 C CA . ASN A 1 280 ? 7.266 -11.671 1.864 1.00 94.44 280 ASN A CA 1
ATOM 2060 C C . ASN A 1 280 ? 6.064 -12.642 1.927 1.00 94.44 280 ASN A C 1
ATOM 2062 O O . ASN A 1 280 ? 5.910 -13.372 2.902 1.00 94.44 280 ASN A O 1
ATOM 2066 N N . GLY A 1 281 ? 5.268 -12.722 0.854 1.00 92.25 281 GLY A N 1
ATOM 2067 C CA . GLY A 1 281 ? 4.124 -13.629 0.717 1.00 92.25 281 GLY A CA 1
ATOM 2068 C C . GLY A 1 281 ? 2.768 -12.927 0.764 1.00 92.25 281 GLY A C 1
ATOM 2069 O O . GLY A 1 281 ? 1.803 -13.467 0.223 1.00 92.25 281 GLY A O 1
ATOM 2070 N N . ALA A 1 282 ? 2.703 -11.725 1.338 1.00 91.88 282 ALA A N 1
ATOM 2071 C CA . ALA A 1 282 ? 1.536 -10.853 1.261 1.00 91.88 282 ALA A CA 1
ATOM 2072 C C . ALA A 1 282 ? 1.426 -10.169 -0.119 1.00 91.88 282 ALA A C 1
ATOM 2074 O O . ALA A 1 282 ? 2.409 -10.059 -0.861 1.00 91.88 282 ALA A O 1
ATOM 2075 N N . GLU A 1 283 ? 0.221 -9.725 -0.471 1.00 92.06 283 GLU A N 1
ATOM 2076 C CA . GLU A 1 283 ? -0.081 -9.070 -1.748 1.00 92.06 283 GLU A CA 1
ATOM 2077 C C . GLU A 1 283 ? -0.150 -7.550 -1.585 1.00 92.06 283 GLU A C 1
ATOM 2079 O O . GLU A 1 283 ? -0.642 -7.048 -0.576 1.00 92.06 283 GLU A O 1
ATOM 2084 N N . VAL A 1 284 ? 0.289 -6.825 -2.612 1.00 93.56 284 VAL A N 1
ATOM 2085 C CA . VAL A 1 284 ? 0.124 -5.371 -2.722 1.00 93.56 284 VAL A CA 1
ATOM 2086 C C . VAL A 1 284 ? -0.855 -5.074 -3.849 1.00 93.56 284 VAL A C 1
ATOM 2088 O O . VAL A 1 284 ? -0.753 -5.688 -4.906 1.00 93.56 284 VAL A O 1
ATOM 2091 N N . THR A 1 285 ? -1.821 -4.178 -3.645 1.00 94.44 285 THR A N 1
ATOM 2092 C CA . THR A 1 285 ? -2.840 -3.887 -4.668 1.00 94.44 285 THR A CA 1
ATOM 2093 C C . THR A 1 285 ? -2.427 -2.691 -5.511 1.00 94.44 285 THR A C 1
ATOM 2095 O O . THR A 1 285 ? -2.010 -1.669 -4.991 1.00 94.44 285 THR A O 1
ATOM 2098 N N . VAL A 1 286 ? -2.531 -2.815 -6.827 1.00 95.44 286 VAL A N 1
ATOM 2099 C CA . VAL A 1 286 ? -2.270 -1.746 -7.787 1.00 95.44 286 VAL A CA 1
ATOM 2100 C C . VAL A 1 286 ? -3.549 -0.940 -7.977 1.00 95.44 286 VAL A C 1
ATOM 2102 O O . VAL A 1 286 ? -4.571 -1.501 -8.371 1.00 95.44 286 VAL A O 1
ATOM 2105 N N . ASN A 1 287 ? -3.478 0.369 -7.766 1.00 94.62 287 ASN A N 1
ATOM 2106 C CA . ASN A 1 287 ? -4.531 1.319 -8.104 1.00 94.62 287 ASN A CA 1
ATOM 2107 C C . ASN A 1 287 ? -4.012 2.288 -9.173 1.00 94.62 287 ASN A C 1
ATOM 2109 O O . ASN A 1 287 ? -2.939 2.875 -9.027 1.00 94.62 287 ASN A O 1
ATOM 2113 N N . LEU A 1 288 ? -4.758 2.424 -10.270 1.00 92.88 288 LEU A N 1
ATOM 2114 C CA . LEU A 1 288 ? -4.453 3.375 -11.336 1.00 92.88 288 LEU A CA 1
ATOM 2115 C C . LEU A 1 288 ? -5.449 4.540 -11.295 1.00 92.88 288 LEU A C 1
ATOM 2117 O O . LEU A 1 288 ? -6.537 4.455 -11.873 1.00 92.88 288 LEU A O 1
ATOM 2121 N N . ASP A 1 289 ? -5.055 5.658 -10.682 1.00 90.50 289 ASP A N 1
ATOM 2122 C CA . ASP A 1 289 ? -5.877 6.871 -10.612 1.00 90.50 289 ASP A CA 1
ATOM 2123 C C . ASP A 1 289 ? -5.246 8.024 -11.395 1.00 90.50 289 ASP A C 1
ATOM 2125 O O . ASP A 1 289 ? -4.081 8.374 -11.227 1.00 90.50 289 ASP A O 1
ATOM 2129 N N . GLY A 1 290 ? -6.025 8.636 -12.287 1.00 83.12 290 GLY A N 1
ATOM 2130 C CA . GLY A 1 290 ? -5.609 9.845 -13.004 1.00 83.12 290 GLY A CA 1
ATOM 2131 C C . GLY A 1 290 ? -4.379 9.708 -13.915 1.00 83.12 290 GLY A C 1
ATOM 2132 O O . GLY A 1 290 ? -3.899 10.728 -14.403 1.00 83.12 290 GLY A O 1
ATOM 2133 N N . GLY A 1 291 ? -3.905 8.487 -14.184 1.00 81.69 291 GLY A N 1
ATOM 2134 C CA . GLY A 1 291 ? -2.650 8.223 -14.901 1.00 81.69 291 GLY A CA 1
ATOM 2135 C C . GLY A 1 291 ? -1.434 8.028 -13.990 1.00 81.69 291 GLY A C 1
ATOM 2136 O O . GLY A 1 291 ? -0.361 7.726 -14.503 1.00 81.69 291 GLY A O 1
ATOM 2137 N N . ASN A 1 292 ? -1.610 8.152 -12.674 1.00 88.94 292 ASN A N 1
ATOM 2138 C CA . ASN A 1 292 ? -0.610 7.809 -11.672 1.00 88.94 292 ASN A CA 1
ATOM 2139 C C . ASN A 1 292 ? -0.812 6.354 -11.226 1.00 88.94 292 ASN A C 1
ATOM 2141 O O . ASN A 1 292 ? -1.908 5.795 -11.340 1.00 88.94 292 ASN A O 1
ATOM 2145 N N . VAL A 1 293 ? 0.260 5.744 -10.729 1.00 93.69 293 VAL A N 1
ATOM 2146 C CA . VAL A 1 293 ? 0.252 4.382 -10.193 1.00 93.69 293 VAL A CA 1
ATOM 2147 C C . VAL A 1 293 ? 0.387 4.473 -8.681 1.00 93.69 293 VAL A C 1
ATOM 2149 O O . VAL A 1 293 ? 1.303 5.129 -8.189 1.00 93.69 293 VAL A O 1
ATOM 2152 N N . PHE A 1 294 ? -0.492 3.784 -7.962 1.00 94.88 294 PHE A N 1
ATOM 2153 C CA . PHE A 1 294 ? -0.422 3.635 -6.518 1.00 94.88 294 PHE A CA 1
ATOM 2154 C C . PHE A 1 294 ? -0.333 2.160 -6.135 1.00 94.88 294 PHE A C 1
ATOM 2156 O O . PHE A 1 294 ? -0.996 1.305 -6.726 1.00 94.88 294 PHE A O 1
ATOM 2163 N N . PHE A 1 295 ? 0.465 1.875 -5.114 1.00 94.69 295 PHE A N 1
ATOM 2164 C CA . PHE A 1 295 ? 0.505 0.589 -4.435 1.00 94.69 295 PHE A CA 1
ATOM 2165 C C . PHE A 1 295 ? -0.219 0.711 -3.093 1.00 94.69 295 PHE A C 1
ATOM 2167 O O . PHE A 1 295 ? 0.267 1.349 -2.161 1.00 94.69 295 PHE A O 1
ATOM 2174 N N . GLU A 1 296 ? -1.402 0.111 -3.008 1.00 91.50 296 GLU A N 1
ATOM 2175 C CA . GLU A 1 296 ? -2.279 0.115 -1.844 1.00 91.50 296 GLU A CA 1
ATOM 2176 C C . GLU A 1 296 ? -2.028 -1.087 -0.928 1.00 91.50 296 GLU A C 1
ATOM 2178 O O . GLU A 1 296 ? -1.830 -2.231 -1.354 1.00 91.50 296 GLU A O 1
ATOM 2183 N N . THR A 1 297 ? -2.109 -0.808 0.368 1.00 89.12 297 THR A N 1
ATOM 2184 C CA . THR A 1 297 ? -2.066 -1.762 1.475 1.00 89.12 297 THR A CA 1
ATOM 2185 C C . THR A 1 297 ? -3.290 -1.551 2.368 1.00 89.12 297 THR A C 1
ATOM 2187 O O . THR A 1 297 ? -4.045 -0.596 2.199 1.00 89.12 297 THR A O 1
ATOM 2190 N N . ALA A 1 298 ? -3.475 -2.397 3.383 1.00 83.19 298 ALA A N 1
ATOM 2191 C CA . ALA A 1 298 ? -4.562 -2.217 4.349 1.00 83.19 298 ALA A CA 1
ATOM 2192 C C . ALA A 1 298 ? -4.435 -0.946 5.221 1.00 83.19 298 ALA A C 1
ATOM 2194 O O . ALA A 1 298 ? -5.378 -0.617 5.938 1.00 83.19 298 ALA A O 1
ATOM 2195 N N . ILE A 1 299 ? -3.289 -0.252 5.196 1.00 84.50 299 ILE A N 1
ATOM 2196 C CA . ILE A 1 299 ? -2.998 0.899 6.069 1.00 84.50 299 ILE A CA 1
ATOM 2197 C C . ILE A 1 299 ? -2.647 2.184 5.309 1.00 84.50 299 ILE A C 1
ATOM 2199 O O . ILE A 1 299 ? -2.477 3.229 5.928 1.00 84.50 299 ILE A O 1
ATOM 2203 N N . GLY A 1 300 ? -2.554 2.145 3.984 1.00 85.94 300 GLY A N 1
ATOM 2204 C CA . GLY A 1 300 ? -2.159 3.311 3.201 1.00 85.94 300 GLY A CA 1
ATOM 2205 C C . GLY A 1 300 ? -1.855 2.966 1.753 1.00 85.94 300 GLY A C 1
ATOM 2206 O O . GLY A 1 300 ? -1.937 1.801 1.355 1.00 85.94 300 GLY A O 1
ATOM 2207 N N . ALA A 1 301 ? -1.492 3.984 0.984 1.00 91.19 301 ALA A N 1
ATOM 2208 C CA . ALA A 1 301 ? -1.172 3.876 -0.429 1.00 91.19 301 ALA A CA 1
ATOM 2209 C C . ALA A 1 301 ? 0.092 4.681 -0.725 1.00 91.19 301 ALA A C 1
ATOM 2211 O O . ALA A 1 301 ? 0.188 5.825 -0.292 1.00 91.19 301 ALA A O 1
ATOM 2212 N N . SER A 1 302 ? 1.011 4.099 -1.492 1.00 95.38 302 SER A N 1
ATOM 2213 C CA . SER A 1 302 ? 2.211 4.791 -1.962 1.00 95.38 302 SER A CA 1
ATOM 2214 C C . SER A 1 302 ? 2.107 5.115 -3.445 1.00 95.38 302 SER A C 1
ATOM 2216 O O . SER A 1 302 ? 1.752 4.242 -4.238 1.00 95.38 302 SER A O 1
ATOM 2218 N N . GLU A 1 303 ? 2.426 6.349 -3.822 1.00 95.88 303 GLU A N 1
ATOM 2219 C CA . GLU A 1 303 ? 2.553 6.782 -5.209 1.00 95.88 303 GLU A CA 1
ATOM 2220 C C . GLU A 1 303 ? 3.887 6.312 -5.798 1.00 95.88 303 GLU A C 1
ATOM 2222 O O . GLU A 1 303 ? 4.943 6.391 -5.166 1.00 95.88 303 GLU A O 1
ATOM 2227 N N . VAL A 1 304 ? 3.850 5.850 -7.046 1.00 96.62 304 VAL A N 1
ATOM 2228 C CA . VAL A 1 304 ? 5.059 5.585 -7.823 1.00 96.62 304 VAL A CA 1
ATOM 2229 C C . VAL A 1 304 ? 5.551 6.894 -8.437 1.00 96.62 304 VAL A C 1
ATOM 2231 O O . VAL A 1 304 ? 4.894 7.467 -9.306 1.00 96.62 304 VAL A O 1
ATOM 2234 N N . VAL A 1 305 ? 6.712 7.365 -7.986 1.00 96.38 305 VAL A N 1
ATOM 2235 C CA . VAL A 1 305 ? 7.299 8.654 -8.386 1.00 96.38 305 VAL A CA 1
ATOM 2236 C C . VAL A 1 305 ? 8.257 8.546 -9.571 1.00 96.38 305 VAL A C 1
ATOM 2238 O O . VAL A 1 305 ? 8.465 9.538 -10.268 1.00 96.38 305 VAL A O 1
ATOM 2241 N N . ASP A 1 306 ? 8.814 7.359 -9.815 1.00 94.81 306 ASP A N 1
ATOM 2242 C CA . ASP A 1 306 ? 9.604 7.047 -11.010 1.00 94.81 306 ASP A CA 1
ATOM 2243 C C . ASP A 1 306 ? 9.427 5.570 -11.389 1.00 94.81 306 ASP A C 1
ATOM 2245 O O . ASP A 1 306 ? 9.236 4.718 -10.519 1.00 94.81 306 ASP A O 1
ATOM 2249 N N . VAL A 1 307 ? 9.453 5.251 -12.680 1.00 94.00 307 VAL A N 1
ATOM 2250 C CA . VAL A 1 307 ? 9.079 3.924 -13.200 1.00 94.00 307 VAL A CA 1
ATOM 2251 C C . VAL A 1 307 ? 10.138 3.348 -14.126 1.00 94.00 307 VAL A C 1
ATOM 2253 O O . VAL A 1 307 ? 10.903 4.068 -14.757 1.00 94.00 307 VAL A O 1
ATOM 2256 N N . ASP A 1 308 ? 10.109 2.025 -14.277 1.00 94.94 308 ASP A N 1
ATOM 2257 C CA . ASP A 1 308 ? 10.790 1.306 -15.359 1.00 94.94 308 ASP A CA 1
ATOM 2258 C C . ASP A 1 308 ? 12.326 1.455 -15.385 1.00 94.94 308 ASP A C 1
ATOM 2260 O O . ASP A 1 308 ? 12.959 1.322 -16.436 1.00 94.94 308 ASP A O 1
ATOM 2264 N N . ILE A 1 309 ? 12.963 1.650 -14.225 1.00 96.06 309 ILE A N 1
ATOM 2265 C CA . ILE A 1 309 ? 14.428 1.683 -14.126 1.00 96.06 309 ILE A CA 1
ATOM 2266 C C . ILE A 1 309 ? 14.966 0.261 -14.335 1.00 96.06 309 ILE A C 1
ATOM 2268 O O . ILE A 1 309 ? 14.879 -0.606 -13.461 1.00 96.06 309 ILE A O 1
ATOM 2272 N N . LEU A 1 310 ? 15.516 0.009 -15.521 1.00 95.94 310 LEU A N 1
ATOM 2273 C CA . LEU A 1 310 ? 15.929 -1.322 -15.954 1.00 95.94 310 LEU A CA 1
ATOM 2274 C C . LEU A 1 310 ?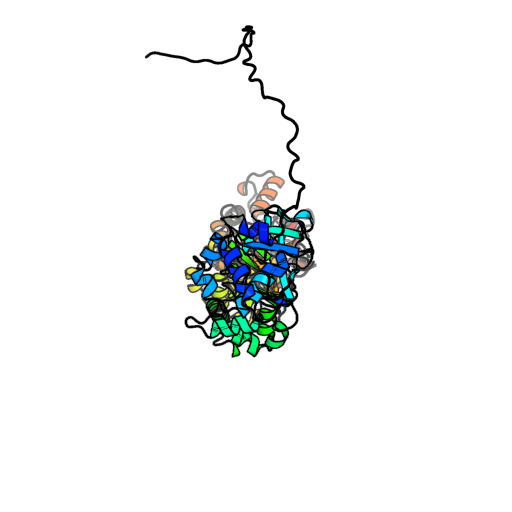 17.270 -1.759 -15.341 1.00 95.94 310 LEU A C 1
ATOM 2276 O O . LEU A 1 310 ? 18.292 -1.089 -15.487 1.00 95.94 310 LEU A O 1
ATOM 2280 N N . ALA A 1 311 ? 17.282 -2.953 -14.752 1.00 96.12 311 ALA A N 1
ATOM 2281 C CA . ALA A 1 311 ? 18.466 -3.635 -14.243 1.00 96.12 311 ALA A CA 1
ATOM 2282 C C . ALA A 1 311 ? 18.737 -4.937 -15.014 1.00 96.12 311 ALA A C 1
ATOM 2284 O O . ALA A 1 311 ? 17.868 -5.485 -15.694 1.00 96.12 311 ALA A O 1
ATOM 2285 N N . THR A 1 312 ? 19.941 -5.495 -14.878 1.00 95.06 312 THR A N 1
ATOM 2286 C CA . THR A 1 312 ? 20.297 -6.782 -15.511 1.00 95.06 312 THR A CA 1
ATOM 2287 C C . THR A 1 312 ? 19.472 -7.948 -14.966 1.00 95.06 312 THR A C 1
ATOM 2289 O O . THR A 1 312 ? 19.232 -8.928 -15.669 1.00 95.06 312 THR A O 1
ATOM 2292 N N . ASN A 1 313 ? 19.001 -7.839 -13.723 1.00 94.88 313 ASN A N 1
ATOM 2293 C CA . ASN A 1 313 ? 18.212 -8.856 -13.044 1.00 94.88 313 ASN A CA 1
ATOM 2294 C C . ASN A 1 313 ? 16.801 -8.382 -12.662 1.00 94.88 313 ASN A C 1
ATOM 2296 O O . ASN A 1 313 ? 16.182 -8.990 -11.790 1.00 94.88 313 ASN A O 1
ATOM 2300 N N . GLY A 1 314 ? 16.264 -7.342 -13.310 1.00 95.56 314 GLY A N 1
ATOM 2301 C CA . GLY A 1 314 ? 14.913 -6.880 -13.008 1.00 95.56 314 GLY A CA 1
ATOM 2302 C C . GLY A 1 314 ? 14.611 -5.433 -13.378 1.00 95.56 314 GLY A C 1
ATOM 2303 O O . GLY A 1 314 ? 15.217 -4.875 -14.286 1.00 95.56 314 GLY A O 1
ATOM 2304 N N . VAL A 1 315 ? 13.660 -4.841 -12.662 1.00 96.81 315 VAL A N 1
ATOM 2305 C CA . VAL A 1 315 ? 13.210 -3.454 -12.818 1.00 96.81 315 VAL A CA 1
ATOM 2306 C C . VAL A 1 315 ? 12.964 -2.825 -11.447 1.00 96.81 315 VAL A C 1
ATOM 2308 O O . VAL A 1 315 ? 12.566 -3.516 -10.507 1.00 96.81 315 VAL A O 1
ATOM 2311 N N . ILE A 1 316 ? 13.215 -1.526 -11.323 1.00 98.00 316 ILE A N 1
ATOM 2312 C CA . ILE A 1 316 ? 12.933 -0.742 -10.120 1.00 98.00 316 ILE A CA 1
ATOM 2313 C C . ILE A 1 316 ? 11.817 0.261 -10.438 1.00 98.00 316 ILE A C 1
ATOM 2315 O O . ILE A 1 316 ? 11.874 0.949 -11.456 1.00 98.00 316 ILE A O 1
ATOM 2319 N N . HIS A 1 317 ? 10.830 0.345 -9.548 1.00 97.44 317 HIS A N 1
ATOM 2320 C CA . HIS A 1 317 ? 9.846 1.429 -9.488 1.00 97.44 317 HIS A CA 1
ATOM 2321 C C . HIS A 1 317 ? 10.063 2.183 -8.187 1.00 97.44 317 HIS A C 1
ATOM 2323 O O . HIS A 1 317 ? 10.093 1.564 -7.126 1.00 97.44 317 HIS A O 1
ATOM 2329 N N . VAL A 1 318 ? 10.242 3.493 -8.249 1.00 98.25 318 VAL A N 1
ATOM 2330 C CA . VAL A 1 318 ? 10.503 4.328 -7.075 1.00 98.25 318 VAL A CA 1
ATOM 2331 C C . VAL A 1 318 ? 9.182 4.752 -6.462 1.00 98.25 318 VAL A C 1
ATOM 2333 O O . VAL A 1 318 ? 8.307 5.229 -7.178 1.00 98.25 318 VAL A O 1
ATOM 2336 N N . ILE A 1 319 ? 9.039 4.595 -5.149 1.00 97.81 319 ILE A N 1
ATOM 2337 C CA . ILE A 1 319 ? 7.794 4.871 -4.426 1.00 97.81 319 ILE A CA 1
ATOM 2338 C C . ILE A 1 319 ? 8.017 5.851 -3.269 1.00 97.81 319 ILE A C 1
ATOM 2340 O O . ILE A 1 319 ? 9.119 5.938 -2.723 1.00 97.81 319 ILE A O 1
ATOM 2344 N N . ASP A 1 320 ? 6.986 6.604 -2.899 1.00 97.00 320 ASP A N 1
ATOM 2345 C CA . ASP A 1 320 ? 7.068 7.690 -1.910 1.00 97.00 320 ASP A CA 1
ATOM 2346 C C . ASP A 1 320 ? 6.741 7.304 -0.455 1.00 97.00 320 ASP A C 1
ATOM 2348 O O . ASP A 1 320 ? 6.887 8.136 0.441 1.00 97.00 320 ASP A O 1
ATOM 2352 N N . GLU A 1 321 ? 6.368 6.052 -0.185 1.00 96.12 321 GLU A N 1
ATOM 2353 C CA . GLU A 1 321 ? 6.099 5.535 1.158 1.00 96.12 321 GLU A CA 1
ATOM 2354 C C . GLU A 1 321 ? 6.667 4.114 1.323 1.00 96.12 321 GLU A C 1
ATOM 2356 O O . GLU A 1 321 ? 6.730 3.321 0.385 1.00 96.12 321 GLU A O 1
ATOM 2361 N N . VAL A 1 322 ? 7.113 3.776 2.537 1.00 95.69 322 VAL A N 1
ATOM 2362 C CA . VAL A 1 322 ? 7.554 2.413 2.864 1.00 95.69 322 VAL A CA 1
ATOM 2363 C C . VAL A 1 322 ? 6.323 1.535 3.079 1.00 95.69 322 VAL A C 1
ATOM 2365 O O . VAL A 1 322 ? 5.584 1.706 4.048 1.00 95.69 322 VAL A O 1
ATOM 2368 N N . LEU A 1 323 ? 6.138 0.544 2.212 1.00 94.88 323 LEU A N 1
ATOM 2369 C CA . LEU A 1 323 ? 5.086 -0.458 2.335 1.00 94.88 323 LEU A CA 1
ATOM 2370 C C . LEU A 1 323 ? 5.411 -1.431 3.475 1.00 94.88 323 LEU A C 1
ATOM 2372 O O . LEU A 1 323 ? 6.474 -2.050 3.498 1.00 94.88 323 LEU A O 1
ATOM 2376 N N . ALA A 1 324 ? 4.485 -1.622 4.412 1.00 92.06 324 ALA A N 1
ATOM 2377 C CA . ALA A 1 324 ? 4.682 -2.535 5.535 1.00 92.06 324 ALA A CA 1
ATOM 2378 C C . ALA A 1 324 ? 3.618 -3.649 5.550 1.00 92.06 324 ALA A C 1
ATOM 2380 O O . ALA A 1 324 ? 2.423 -3.347 5.456 1.00 92.06 324 ALA A O 1
ATOM 2381 N N . PRO A 1 325 ? 4.014 -4.930 5.689 1.00 91.00 325 PRO A N 1
ATOM 2382 C CA . PRO A 1 325 ? 3.067 -6.035 5.770 1.00 91.00 325 PRO A CA 1
ATOM 2383 C C . PRO A 1 325 ? 2.367 -6.023 7.132 1.00 91.00 325 PRO A C 1
ATOM 2385 O O . PRO A 1 325 ? 2.987 -6.254 8.169 1.00 91.00 325 PRO A O 1
ATOM 2388 N N . VAL A 1 326 ? 1.059 -5.752 7.134 1.00 90.88 326 VAL A N 1
ATOM 2389 C CA . VAL A 1 326 ? 0.270 -5.563 8.368 1.00 90.88 326 VAL A CA 1
ATOM 2390 C C . VAL A 1 326 ? 0.293 -6.764 9.312 1.00 90.88 326 VAL A C 1
ATOM 2392 O O . VAL A 1 326 ? 0.272 -6.570 10.524 1.00 90.88 326 VAL A O 1
ATOM 2395 N N . GLU A 1 327 ? 0.408 -7.978 8.770 1.00 89.44 327 GLU A N 1
ATOM 2396 C CA . GLU A 1 327 ? 0.454 -9.227 9.542 1.00 89.44 327 GLU A CA 1
ATOM 2397 C C . GLU A 1 327 ? 1.700 -9.327 10.440 1.00 89.44 327 GLU A C 1
ATOM 2399 O O . GLU A 1 327 ? 1.656 -9.986 11.476 1.00 89.44 327 GLU A O 1
ATOM 2404 N N . ASP A 1 328 ? 2.785 -8.626 10.090 1.00 88.69 328 ASP A N 1
ATOM 2405 C CA . ASP A 1 328 ? 4.040 -8.605 10.853 1.00 88.69 328 ASP A CA 1
ATOM 2406 C C . ASP A 1 328 ? 4.159 -7.386 11.789 1.00 88.69 328 ASP A C 1
ATOM 2408 O O . ASP A 1 328 ? 5.126 -7.264 12.549 1.00 88.69 328 ASP A O 1
ATOM 2412 N N . LEU A 1 329 ? 3.182 -6.477 11.755 1.00 90.19 329 LEU A N 1
ATOM 2413 C CA . LEU A 1 329 ? 3.120 -5.288 12.602 1.00 90.19 329 LEU A CA 1
ATOM 2414 C C . LEU A 1 329 ? 2.244 -5.533 13.824 1.00 90.19 329 LEU A C 1
ATOM 2416 O O . LEU A 1 329 ? 1.295 -6.301 13.768 1.00 90.19 329 LEU A O 1
ATOM 2420 N N . THR A 1 330 ? 2.500 -4.847 14.934 1.00 92.56 330 THR A N 1
ATOM 2421 C CA . THR A 1 330 ? 1.569 -4.844 16.070 1.00 92.56 330 THR A CA 1
ATOM 2422 C C . THR A 1 330 ? 0.391 -3.902 15.821 1.00 92.56 330 THR A C 1
ATOM 2424 O O . THR A 1 330 ? 0.460 -3.005 14.980 1.00 92.56 330 THR A O 1
ATOM 2427 N N . ILE A 1 331 ? -0.677 -4.027 16.614 1.00 94.00 331 ILE A N 1
ATOM 2428 C CA . ILE A 1 331 ? -1.834 -3.116 16.568 1.00 94.00 331 ILE A CA 1
ATOM 2429 C C . ILE A 1 331 ? -1.396 -1.649 16.645 1.00 94.00 331 ILE A C 1
ATOM 2431 O O . ILE A 1 331 ? -1.868 -0.819 15.871 1.00 94.00 331 ILE A O 1
ATOM 2435 N N . THR A 1 332 ? -0.486 -1.306 17.563 1.00 93.75 332 THR A N 1
ATOM 2436 C CA . THR A 1 332 ? -0.036 0.085 17.697 1.00 93.75 332 THR A CA 1
ATOM 2437 C C . THR A 1 332 ? 0.784 0.537 16.497 1.00 93.75 332 THR A C 1
ATOM 2439 O O . THR A 1 332 ? 0.634 1.678 16.087 1.00 93.75 332 THR A O 1
ATOM 2442 N N . GLN A 1 333 ? 1.597 -0.340 15.904 1.00 92.75 333 GLN A N 1
ATOM 2443 C CA . GLN A 1 333 ? 2.371 -0.005 14.705 1.00 92.75 333 GLN A CA 1
ATOM 2444 C C . GLN A 1 333 ? 1.469 0.207 13.487 1.00 92.75 333 GLN A C 1
ATOM 2446 O O . GLN A 1 333 ? 1.683 1.151 12.734 1.00 92.75 333 GLN A O 1
ATOM 2451 N N . VAL A 1 334 ? 0.424 -0.612 13.328 1.00 94.19 334 VAL A N 1
ATOM 2452 C CA . VAL A 1 334 ? -0.611 -0.409 12.302 1.00 94.19 334 VAL A CA 1
ATOM 2453 C C . VAL A 1 334 ? -1.285 0.956 12.467 1.00 94.19 334 VAL A C 1
ATOM 2455 O O . VAL A 1 334 ? -1.419 1.695 11.496 1.00 94.19 334 VAL A O 1
ATOM 2458 N N . VAL A 1 335 ? -1.653 1.324 13.698 1.00 94.75 335 VAL A N 1
ATOM 2459 C CA . VAL A 1 335 ? -2.257 2.633 14.002 1.00 94.75 335 VAL A CA 1
ATOM 2460 C C . VAL A 1 335 ? -1.287 3.796 13.744 1.00 94.75 335 VAL A C 1
ATOM 2462 O O . VAL A 1 335 ? -1.722 4.837 13.274 1.00 94.75 335 VAL A O 1
ATOM 2465 N N . GLN A 1 336 ? 0.008 3.633 14.028 1.00 93.88 336 GLN A N 1
ATOM 2466 C CA . GLN A 1 336 ? 1.033 4.665 13.804 1.00 93.88 336 GLN A CA 1
ATOM 2467 C C . GLN A 1 336 ? 1.370 4.873 12.324 1.00 93.88 336 GLN A C 1
ATOM 2469 O O . GLN A 1 336 ? 1.637 5.994 11.894 1.00 93.88 336 GLN A O 1
ATOM 2474 N N . LEU A 1 337 ? 1.406 3.790 11.545 1.00 93.06 337 LEU A N 1
ATOM 2475 C CA . LEU A 1 337 ? 1.725 3.858 10.120 1.00 93.06 337 LEU A CA 1
ATOM 2476 C C . LEU A 1 337 ? 0.521 4.290 9.281 1.00 93.06 337 LEU A C 1
ATOM 2478 O O . LEU A 1 337 ? 0.709 4.953 8.259 1.00 93.06 337 LEU A O 1
ATOM 2482 N N . GLY A 1 338 ? -0.691 3.946 9.726 1.00 92.31 338 GLY A N 1
ATOM 2483 C CA . GLY A 1 338 ? -1.910 4.163 8.967 1.00 92.31 338 GLY A CA 1
ATOM 2484 C C . GLY A 1 338 ? -2.293 5.631 8.800 1.00 92.31 338 GLY A C 1
ATOM 2485 O O . GLY A 1 338 ? -2.560 6.330 9.778 1.00 92.31 338 GLY A O 1
ATOM 2486 N N . ALA A 1 339 ? -2.392 6.082 7.547 1.00 88.44 339 ALA A N 1
ATOM 2487 C CA . ALA A 1 339 ? -2.676 7.482 7.218 1.00 88.44 339 ALA A CA 1
ATOM 2488 C C . ALA A 1 339 ? -4.041 7.970 7.744 1.00 88.44 339 ALA A C 1
ATOM 2490 O O . ALA A 1 339 ? -4.190 9.146 8.065 1.00 88.44 339 ALA A O 1
ATOM 2491 N N . ASP A 1 340 ? -5.007 7.058 7.881 1.00 91.38 340 ASP A N 1
ATOM 2492 C CA . ASP A 1 340 ? -6.367 7.338 8.353 1.00 91.38 340 ASP A CA 1
ATOM 2493 C C . ASP A 1 340 ? -6.562 7.098 9.864 1.00 91.38 340 ASP A C 1
ATOM 2495 O O . ASP A 1 340 ? -7.700 7.077 10.338 1.00 91.38 340 ASP A O 1
ATOM 2499 N N . PHE A 1 341 ? -5.490 6.888 10.638 1.00 94.38 341 PHE A N 1
ATOM 2500 C CA . PHE A 1 341 ? -5.562 6.610 12.081 1.00 94.38 341 PHE A CA 1
ATOM 2501 C C . PHE A 1 341 ? -4.895 7.674 12.961 1.00 94.38 341 PHE A C 1
ATOM 2503 O O . PHE A 1 341 ? -4.661 7.429 14.147 1.00 94.38 341 PHE A O 1
ATOM 2510 N N . THR A 1 342 ? -4.633 8.875 12.442 1.00 92.94 342 THR A N 1
ATOM 2511 C CA . THR A 1 342 ? -3.887 9.911 13.179 1.00 92.94 342 THR A CA 1
ATOM 2512 C C . THR A 1 342 ? -4.571 10.331 14.488 1.00 92.94 342 THR A C 1
ATOM 2514 O O . THR A 1 342 ? -3.917 10.552 15.513 1.00 92.94 342 THR A O 1
ATOM 2517 N N . LEU A 1 343 ? -5.906 10.400 14.509 1.00 95.06 343 LEU A N 1
ATOM 2518 C CA . LEU A 1 343 ? -6.682 10.737 15.705 1.00 95.06 343 LEU A CA 1
ATOM 2519 C C . LEU A 1 343 ? -6.782 9.555 16.675 1.00 95.06 343 LEU A C 1
ATOM 2521 O O . LEU A 1 343 ? -6.773 9.761 17.894 1.00 95.06 343 LEU A O 1
ATOM 2525 N N . LEU A 1 344 ? -6.819 8.324 16.155 1.00 96.00 344 LEU A N 1
ATOM 2526 C CA . LEU A 1 344 ? -6.761 7.117 16.977 1.00 96.00 344 LEU A CA 1
ATOM 2527 C C . LEU A 1 344 ? -5.409 7.007 17.684 1.00 96.00 344 LEU A C 1
ATOM 2529 O O . LEU A 1 344 ? -5.377 6.778 18.893 1.00 96.00 344 LEU A O 1
ATOM 2533 N N . GLU A 1 345 ? -4.308 7.233 16.968 1.00 94.81 345 GLU A N 1
ATOM 2534 C CA . GLU A 1 345 ? -2.956 7.252 17.526 1.00 94.81 345 GLU A CA 1
ATOM 2535 C C . GLU A 1 345 ? -2.855 8.269 18.671 1.00 94.81 345 GLU A C 1
ATOM 2537 O O . GLU A 1 345 ? -2.462 7.926 19.792 1.00 94.81 345 GLU A O 1
ATOM 2542 N N . ALA A 1 346 ? -3.306 9.507 18.438 1.00 93.19 346 ALA A N 1
ATOM 2543 C CA . ALA A 1 346 ? -3.315 10.555 19.454 1.00 93.19 346 ALA A CA 1
ATOM 2544 C C . ALA A 1 346 ? -4.121 10.151 20.703 1.00 93.19 346 ALA A C 1
ATOM 2546 O O . ALA A 1 346 ? -3.690 10.396 21.836 1.00 93.19 346 ALA A O 1
ATOM 2547 N N . ALA A 1 347 ? -5.274 9.503 20.518 1.00 94.56 347 ALA A N 1
ATOM 2548 C CA . ALA A 1 347 ? -6.105 9.016 21.612 1.00 94.56 347 ALA A CA 1
ATOM 2549 C C . ALA A 1 347 ? -5.448 7.845 22.374 1.00 94.56 347 ALA A C 1
ATOM 2551 O O . ALA A 1 347 ? -5.471 7.829 23.610 1.00 94.56 347 ALA A O 1
ATOM 2552 N N . VAL A 1 348 ? -4.790 6.912 21.676 1.00 95.69 348 VAL A N 1
ATOM 2553 C CA . VAL A 1 348 ? -4.011 5.817 22.282 1.00 95.69 348 VAL A CA 1
ATOM 2554 C C . VAL A 1 348 ? -2.857 6.376 23.116 1.00 95.69 348 VAL A C 1
ATOM 2556 O O . VAL A 1 348 ? -2.695 5.984 24.276 1.00 95.69 348 VAL A O 1
ATOM 2559 N N . VAL A 1 349 ? -2.108 7.352 22.599 1.00 93.00 349 VAL A N 1
ATOM 2560 C CA . VAL A 1 349 ? -1.035 8.028 23.344 1.00 93.00 349 VAL A CA 1
ATOM 2561 C C . VAL A 1 349 ? -1.591 8.739 24.582 1.00 93.00 349 VAL A C 1
ATOM 2563 O O . VAL A 1 349 ? -1.074 8.550 25.687 1.00 93.00 349 VAL A O 1
ATOM 2566 N N . ALA A 1 350 ? -2.678 9.504 24.440 1.00 92.81 350 ALA A N 1
ATOM 2567 C CA . ALA A 1 350 ? -3.310 10.222 25.550 1.00 92.81 350 ALA A CA 1
ATOM 2568 C C . ALA A 1 350 ? -3.849 9.282 26.643 1.00 92.81 350 ALA A C 1
ATOM 2570 O O . ALA A 1 350 ? -3.798 9.615 27.831 1.00 92.81 350 ALA A O 1
ATOM 2571 N N . SER A 1 351 ? -4.331 8.098 26.257 1.00 94.88 351 SER A N 1
ATOM 2572 C CA . SER A 1 351 ? -4.851 7.082 27.176 1.00 94.88 351 SER A CA 1
ATOM 2573 C C . SER A 1 351 ? -3.770 6.408 28.026 1.00 94.88 351 SER A C 1
ATOM 2575 O O . SER A 1 351 ? -4.042 5.968 29.142 1.00 94.88 351 SER A O 1
ATOM 2577 N N . GLY A 1 352 ? -2.536 6.323 27.517 1.00 94.31 352 GLY A N 1
ATOM 2578 C CA . GLY A 1 352 ? -1.473 5.513 28.115 1.00 94.31 352 GLY A CA 1
ATOM 2579 C C . GLY A 1 352 ? -1.654 3.996 27.939 1.00 94.31 352 GLY A C 1
ATOM 2580 O O . GLY A 1 352 ? -0.920 3.236 28.568 1.00 94.31 352 GLY A O 1
ATOM 2581 N N . LEU A 1 353 ? -2.594 3.544 27.099 1.00 94.31 353 LEU A N 1
ATOM 2582 C CA . LEU A 1 353 ? -2.872 2.123 26.846 1.00 94.31 353 LEU A CA 1
ATOM 2583 C C . LEU A 1 353 ? -2.029 1.504 25.722 1.00 94.31 353 LEU A C 1
ATOM 2585 O O . LEU A 1 353 ? -2.158 0.308 25.481 1.00 94.31 353 LEU A O 1
ATOM 2589 N N . ALA A 1 354 ? -1.124 2.257 25.086 1.00 93.69 354 ALA A N 1
ATOM 2590 C CA . ALA A 1 354 ? -0.244 1.738 24.031 1.00 93.69 354 ALA A CA 1
ATOM 2591 C C . ALA A 1 354 ? 0.461 0.428 24.433 1.00 93.69 354 ALA A C 1
ATOM 2593 O O . ALA A 1 354 ? 0.482 -0.525 23.668 1.00 93.69 354 ALA A O 1
ATOM 2594 N N . GLY A 1 355 ? 0.965 0.339 25.670 1.00 91.94 355 GLY A N 1
ATOM 2595 C CA . GLY A 1 355 ? 1.612 -0.881 26.163 1.00 91.94 355 GLY A CA 1
ATOM 2596 C C . GLY A 1 355 ? 0.671 -2.083 26.301 1.00 91.94 355 GLY A C 1
ATOM 2597 O O . GLY A 1 355 ? 1.119 -3.204 26.114 1.00 91.94 355 GLY A O 1
ATOM 2598 N N . ALA A 1 356 ? -0.613 -1.860 26.602 1.00 92.06 356 ALA A N 1
ATOM 2599 C CA . ALA A 1 356 ? -1.610 -2.928 26.685 1.00 92.06 356 ALA A CA 1
ATOM 2600 C C . ALA A 1 356 ? -2.052 -3.404 25.292 1.00 92.06 356 ALA A C 1
ATOM 2602 O O . ALA A 1 356 ? -2.274 -4.592 25.097 1.00 92.06 356 ALA A O 1
ATOM 2603 N N . LEU A 1 357 ? -2.141 -2.487 24.323 1.00 94.31 357 LEU A N 1
ATOM 2604 C CA . LEU A 1 357 ? -2.475 -2.809 22.930 1.00 94.31 357 LEU A CA 1
ATOM 2605 C C . LEU A 1 357 ? -1.301 -3.428 22.157 1.00 94.31 357 LEU A C 1
ATOM 2607 O O . LEU A 1 357 ? -1.518 -4.089 21.150 1.00 94.31 357 LEU A O 1
ATOM 2611 N N . ASN A 1 358 ? -0.068 -3.211 22.616 1.00 91.06 358 ASN A N 1
ATOM 2612 C CA . ASN A 1 358 ? 1.160 -3.741 22.018 1.00 91.06 358 ASN A CA 1
ATOM 2613 C C . ASN A 1 358 ? 1.675 -5.014 22.719 1.00 91.06 358 ASN A C 1
ATOM 2615 O O . ASN A 1 358 ? 2.788 -5.461 22.446 1.00 91.06 358 ASN A O 1
ATOM 2619 N N . ASP A 1 359 ? 0.924 -5.566 23.675 1.00 88.88 359 ASP A N 1
ATOM 2620 C CA . ASP A 1 359 ? 1.312 -6.795 24.365 1.00 88.88 359 ASP A CA 1
ATOM 2621 C C . ASP A 1 359 ? 1.180 -7.988 23.392 1.00 88.88 359 ASP A C 1
ATOM 2623 O O . ASP A 1 359 ? 0.081 -8.221 22.877 1.00 88.88 359 ASP A O 1
ATOM 2627 N N . PRO A 1 360 ? 2.271 -8.726 23.097 1.00 85.44 360 PRO A N 1
ATOM 2628 C CA . PRO A 1 360 ? 2.245 -9.856 22.169 1.00 85.44 360 PRO A CA 1
ATOM 2629 C C . PRO A 1 360 ? 1.440 -11.054 22.688 1.00 85.44 360 PRO A C 1
ATOM 2631 O O . PRO A 1 360 ? 1.041 -11.898 21.894 1.00 85.44 360 PRO A O 1
ATOM 2634 N N . ASP A 1 361 ? 1.202 -11.145 24.000 1.00 85.31 361 ASP A N 1
ATOM 2635 C CA . ASP A 1 361 ? 0.512 -12.276 24.627 1.00 85.31 361 ASP A CA 1
ATOM 2636 C C . ASP A 1 361 ? -0.951 -11.954 24.985 1.00 85.31 361 ASP A C 1
ATOM 2638 O O . ASP A 1 361 ? -1.668 -12.818 25.499 1.00 85.31 361 ASP A O 1
ATOM 2642 N N . ALA A 1 362 ? -1.403 -10.714 24.760 1.00 81.69 362 ALA A N 1
ATOM 2643 C CA . ALA A 1 362 ? -2.726 -10.277 25.196 1.00 81.69 362 ALA A CA 1
ATOM 2644 C C . ALA A 1 362 ? -3.866 -10.805 24.315 1.00 81.69 362 ALA A C 1
ATOM 2646 O O . ALA A 1 362 ? -4.956 -11.009 24.845 1.00 81.69 362 ALA A O 1
ATOM 2647 N N . GLY A 1 363 ? -3.618 -11.028 23.016 1.00 87.81 363 GLY A N 1
ATOM 2648 C CA . GLY A 1 363 ? -4.627 -11.458 22.046 1.00 87.81 363 GLY A CA 1
ATOM 2649 C C . GLY A 1 363 ? -5.825 -10.510 22.025 1.00 87.81 363 GLY A C 1
ATOM 2650 O O . GLY A 1 363 ? -6.866 -10.809 22.606 1.00 87.81 363 GLY A O 1
ATOM 2651 N N . VAL A 1 364 ? -5.664 -9.339 21.407 1.00 94.56 364 VAL A N 1
ATOM 2652 C CA . VAL A 1 364 ? -6.638 -8.237 21.492 1.00 94.56 364 VAL A CA 1
ATOM 2653 C C . VAL A 1 364 ? -7.360 -8.040 20.163 1.00 94.56 364 VAL A C 1
ATOM 2655 O O . VAL A 1 364 ? -6.750 -8.096 19.101 1.00 94.56 364 VAL A O 1
ATOM 2658 N N . THR A 1 365 ? -8.650 -7.720 20.222 1.00 96.12 365 THR A N 1
ATOM 2659 C CA . THR A 1 365 ? -9.397 -7.165 19.087 1.00 96.12 365 THR A CA 1
ATOM 2660 C C . THR A 1 365 ? -9.679 -5.692 19.333 1.00 96.12 365 THR A C 1
ATOM 2662 O O . THR A 1 365 ? -10.279 -5.345 20.351 1.00 96.12 365 THR A O 1
ATOM 2665 N N . VAL A 1 366 ? -9.278 -4.818 18.411 1.00 96.94 366 VAL A N 1
ATOM 2666 C CA . VAL A 1 366 ? -9.555 -3.378 18.473 1.00 96.94 366 VAL A CA 1
ATOM 2667 C C . VAL A 1 366 ? -10.550 -2.993 17.391 1.00 96.94 366 VAL A C 1
ATOM 2669 O O . VAL A 1 366 ? -10.297 -3.160 16.201 1.00 96.94 366 VAL A O 1
ATOM 2672 N N . PHE A 1 367 ? -11.670 -2.414 17.806 1.00 96.56 367 PHE A N 1
ATOM 2673 C CA . PHE A 1 367 ? -12.581 -1.719 16.910 1.00 96.56 367 PHE A CA 1
ATOM 2674 C C . PHE A 1 367 ? -12.036 -0.305 16.679 1.00 96.56 367 PHE A C 1
ATOM 2676 O O . PHE A 1 367 ? -12.204 0.570 17.520 1.00 96.56 367 PHE A O 1
ATOM 2683 N N . ALA A 1 368 ? -11.300 -0.098 15.592 1.00 96.25 368 ALA A N 1
ATOM 2684 C CA . ALA A 1 368 ? -10.511 1.100 15.328 1.00 96.25 368 ALA A CA 1
ATOM 2685 C C . ALA A 1 368 ? -11.307 2.146 14.522 1.00 96.25 368 ALA A C 1
ATOM 2687 O O . ALA A 1 368 ? -11.560 1.939 13.334 1.00 96.25 368 ALA A O 1
ATOM 2688 N N . PRO A 1 369 ? -11.721 3.280 15.112 1.00 95.44 369 PRO A N 1
ATOM 2689 C CA . PRO A 1 369 ? -12.287 4.377 14.337 1.00 95.44 369 PRO A CA 1
ATOM 2690 C C . PRO A 1 369 ? -11.196 5.023 13.480 1.00 95.44 369 PRO A C 1
ATOM 2692 O O . PRO A 1 369 ? -10.125 5.352 13.988 1.00 95.44 369 PRO A O 1
ATOM 2695 N N . ASN A 1 370 ? -11.482 5.228 12.195 1.00 93.88 370 ASN A N 1
ATOM 2696 C CA . ASN A 1 370 ? -10.629 6.041 11.329 1.00 93.88 370 ASN A CA 1
ATOM 2697 C C . ASN A 1 370 ? -10.853 7.548 11.574 1.00 93.88 370 ASN A C 1
ATOM 2699 O O . ASN A 1 370 ? -11.763 7.962 12.298 1.00 93.88 370 ASN A O 1
ATOM 2703 N N . ASP A 1 371 ? -10.056 8.405 10.948 1.00 93.62 371 ASP A N 1
ATOM 2704 C CA . ASP A 1 371 ? -10.131 9.853 11.153 1.00 93.62 371 ASP A CA 1
ATOM 2705 C C . ASP A 1 371 ? -11.487 10.441 10.719 1.00 93.62 371 ASP A C 1
ATOM 2707 O O . ASP A 1 371 ? -12.013 11.364 11.356 1.00 93.62 371 ASP A O 1
ATOM 2711 N N . ALA A 1 372 ? -12.128 9.854 9.702 1.00 92.75 372 ALA A N 1
ATOM 2712 C CA . ALA A 1 372 ? -13.492 10.205 9.310 1.00 92.75 372 ALA A CA 1
ATOM 2713 C C . ALA A 1 372 ? -14.524 9.864 10.405 1.00 92.75 372 ALA A C 1
ATOM 2715 O O . ALA A 1 372 ? -15.452 10.644 10.638 1.00 92.75 372 ALA A O 1
ATOM 2716 N N . ALA A 1 373 ? -14.344 8.756 11.125 1.00 92.06 373 ALA A N 1
ATOM 2717 C CA . ALA A 1 373 ? -15.184 8.344 12.247 1.00 92.06 373 ALA A CA 1
ATOM 2718 C C . ALA A 1 373 ? -15.074 9.301 13.445 1.00 92.06 373 ALA A C 1
ATOM 2720 O O . ALA A 1 373 ? -16.085 9.650 14.075 1.00 92.06 373 ALA A O 1
ATOM 2721 N N . PHE A 1 374 ? -13.867 9.791 13.740 1.00 92.44 374 PHE A N 1
ATOM 2722 C CA . PHE A 1 374 ? -13.657 10.850 14.732 1.00 92.44 374 PHE A CA 1
ATOM 2723 C C . PHE A 1 374 ? -14.334 12.158 14.320 1.00 92.44 374 PHE A C 1
ATOM 2725 O O . PHE A 1 374 ? -15.047 12.766 15.129 1.00 92.44 374 PHE A O 1
ATOM 2732 N N . ALA A 1 375 ? -14.187 12.558 13.053 1.00 87.81 375 ALA A N 1
ATOM 2733 C CA . ALA A 1 375 ? -14.847 13.741 12.511 1.00 87.81 375 ALA A CA 1
ATOM 2734 C C . ALA A 1 375 ? -16.380 13.632 12.601 1.00 87.81 375 ALA A C 1
ATOM 2736 O O . ALA A 1 375 ? -17.040 14.572 13.048 1.00 87.81 375 ALA A O 1
ATOM 2737 N N . ALA A 1 376 ? -16.948 12.468 12.271 1.00 83.88 376 ALA A N 1
ATOM 2738 C CA . ALA A 1 376 ? -18.382 12.197 12.390 1.00 83.88 376 ALA A CA 1
ATOM 2739 C C . ALA A 1 376 ? -18.896 12.297 13.840 1.00 83.88 376 ALA A C 1
ATOM 2741 O O . ALA A 1 376 ? -20.059 12.640 14.063 1.00 83.88 376 ALA A O 1
ATOM 2742 N N . THR A 1 377 ? -18.028 12.054 14.826 1.00 78.94 377 THR A N 1
ATOM 2743 C CA . THR A 1 377 ? -18.353 12.123 16.261 1.00 78.94 377 THR A CA 1
ATOM 2744 C C . THR A 1 377 ? -18.054 13.503 16.874 1.00 78.94 377 THR A C 1
ATOM 2746 O O . THR A 1 377 ? -18.304 13.728 18.056 1.00 78.94 377 THR A O 1
ATOM 2749 N N . ASN A 1 378 ? -17.560 14.467 16.083 1.00 82.44 378 ASN A N 1
ATOM 2750 C CA . ASN A 1 378 ? -17.044 15.763 16.554 1.00 82.44 378 ASN A CA 1
ATOM 2751 C C . ASN A 1 378 ? -15.943 15.631 17.630 1.00 82.44 378 ASN A C 1
ATOM 2753 O O . ASN A 1 378 ? -15.811 16.496 18.499 1.00 82.44 378 ASN A O 1
ATOM 2757 N N . LEU A 1 379 ? -15.156 14.553 17.579 1.00 83.38 379 LEU A N 1
ATOM 2758 C CA . LEU A 1 379 ? -13.988 14.338 18.432 1.00 83.38 379 LEU A CA 1
ATOM 2759 C C . LEU A 1 379 ? -12.714 14.663 17.650 1.00 83.38 379 LEU A C 1
ATOM 2761 O O . LEU A 1 379 ? -11.953 13.778 17.278 1.00 83.38 379 LEU A O 1
ATOM 2765 N N . ASP A 1 380 ? -12.500 15.947 17.378 1.00 85.00 380 ASP A N 1
ATOM 2766 C CA . ASP A 1 380 ? -11.264 16.407 16.748 1.00 85.00 380 ASP A CA 1
ATOM 2767 C C . ASP A 1 380 ? -10.065 16.375 17.721 1.00 85.00 380 ASP A C 1
ATOM 2769 O O . ASP A 1 380 ? -10.196 16.116 18.923 1.00 85.00 380 ASP A O 1
ATOM 2773 N N . ALA A 1 381 ? -8.871 16.686 17.211 1.00 83.38 381 ALA A N 1
ATOM 2774 C CA . ALA A 1 381 ? -7.648 16.728 18.013 1.00 83.38 381 ALA A CA 1
ATOM 2775 C C . ALA A 1 381 ? -7.742 17.676 19.230 1.00 83.38 381 ALA A C 1
ATOM 2777 O O . ALA A 1 381 ? -7.122 17.424 20.265 1.00 83.38 381 ALA A O 1
ATOM 2778 N N . ALA A 1 382 ? -8.522 18.761 19.140 1.00 85.00 382 ALA A N 1
ATOM 2779 C CA . ALA A 1 382 ? -8.703 19.694 20.249 1.00 85.00 382 ALA A CA 1
ATOM 2780 C C . ALA A 1 382 ? -9.620 19.110 21.334 1.00 85.00 382 ALA A C 1
ATOM 2782 O O . ALA A 1 382 ? -9.331 19.264 22.523 1.00 85.00 382 ALA A O 1
ATOM 2783 N N . ALA A 1 383 ? -10.689 18.416 20.938 1.00 85.50 383 ALA A N 1
ATOM 2784 C CA . ALA A 1 383 ? -11.561 17.684 21.846 1.00 85.50 383 ALA A CA 1
ATOM 2785 C C . ALA A 1 383 ? -10.791 16.570 22.570 1.00 85.50 383 ALA A C 1
ATOM 2787 O O . ALA A 1 383 ? -10.868 16.484 23.797 1.00 85.50 383 ALA A O 1
ATOM 2788 N N . LEU A 1 384 ? -9.980 15.791 21.842 1.00 84.75 384 LEU A N 1
ATOM 2789 C CA . LEU A 1 384 ? -9.115 14.752 22.413 1.00 84.75 384 LEU A CA 1
ATOM 2790 C C . LEU A 1 384 ? -8.088 15.333 23.394 1.00 84.75 384 LEU A C 1
ATOM 2792 O O . LEU A 1 384 ? -7.936 14.822 24.502 1.00 84.75 384 LEU A O 1
ATOM 2796 N N . GLY A 1 385 ? -7.446 16.453 23.047 1.00 85.00 385 GLY A N 1
ATOM 2797 C CA . GLY A 1 385 ? -6.508 17.149 23.934 1.00 85.00 385 GLY A CA 1
ATOM 2798 C C . GLY A 1 385 ? -7.147 17.741 25.200 1.00 85.00 385 GLY A C 1
ATOM 2799 O O . GLY A 1 385 ? -6.439 18.066 26.154 1.00 85.00 385 GLY A O 1
ATOM 2800 N N . GLY A 1 386 ? -8.476 17.885 25.226 1.00 86.56 386 GLY A N 1
ATOM 2801 C CA . GLY A 1 386 ? -9.241 18.307 26.400 1.00 86.56 386 GLY A CA 1
ATOM 2802 C C . GLY A 1 386 ? -9.568 17.175 27.380 1.00 86.56 386 GLY A C 1
ATOM 2803 O O . GLY A 1 386 ? -9.999 17.457 28.502 1.00 86.56 386 GLY A O 1
ATOM 2804 N N . LEU A 1 387 ? -9.374 15.913 26.984 1.00 89.12 387 LEU A N 1
ATOM 2805 C CA . LEU A 1 387 ? -9.655 14.756 27.826 1.00 89.12 387 LEU A CA 1
ATOM 2806 C C . LEU A 1 387 ? -8.572 14.560 28.888 1.00 89.12 387 LEU A C 1
ATOM 2808 O O . LEU A 1 387 ? -7.377 14.747 28.663 1.00 89.12 387 LEU A O 1
ATOM 2812 N N . THR A 1 388 ? -8.991 14.120 30.072 1.00 93.12 388 THR A N 1
ATOM 2813 C CA . THR A 1 388 ? -8.054 13.564 31.054 1.00 93.12 388 THR A CA 1
ATOM 2814 C C . THR A 1 388 ? -7.553 12.195 30.589 1.00 93.12 388 THR A C 1
ATOM 2816 O O . THR A 1 388 ? -8.241 11.493 29.851 1.00 93.12 388 THR A O 1
ATOM 2819 N N . GLN A 1 389 ? -6.389 11.755 31.074 1.00 94.12 389 GLN A N 1
ATOM 2820 C CA . GLN A 1 389 ? -5.884 10.413 30.756 1.00 94.12 389 GLN A CA 1
ATOM 2821 C C . GLN A 1 389 ? -6.885 9.306 31.133 1.00 94.12 389 GLN A C 1
ATOM 2823 O O . GLN A 1 389 ? -7.051 8.360 30.378 1.00 94.12 389 GLN A O 1
ATOM 2828 N N . THR A 1 390 ? -7.604 9.436 32.257 1.00 91.69 390 THR A N 1
ATOM 2829 C CA . THR A 1 390 ? -8.653 8.477 32.654 1.00 91.69 390 THR A CA 1
ATOM 2830 C C . THR A 1 390 ? -9.796 8.430 31.645 1.00 91.69 390 THR A C 1
ATOM 2832 O O . THR A 1 390 ? -10.270 7.353 31.313 1.00 91.69 390 THR A O 1
ATOM 2835 N N . GLN A 1 391 ? -10.208 9.589 31.138 1.00 91.62 391 GLN A N 1
ATOM 2836 C CA . GLN A 1 391 ? -11.239 9.700 30.109 1.00 91.62 391 GLN A CA 1
ATOM 2837 C C . GLN A 1 391 ? -10.789 9.069 28.788 1.00 91.62 391 GLN A C 1
ATOM 2839 O O . GLN A 1 391 ? -11.522 8.274 28.213 1.00 91.62 391 GLN A O 1
ATOM 2844 N N . ALA A 1 392 ? -9.569 9.370 28.337 1.00 93.38 392 ALA A N 1
ATOM 2845 C CA . ALA A 1 392 ? -9.005 8.754 27.139 1.00 93.38 392 ALA A CA 1
ATOM 2846 C C . ALA A 1 392 ? -8.835 7.230 27.302 1.00 93.38 392 ALA A C 1
ATOM 2848 O O . ALA A 1 392 ? -9.145 6.479 26.383 1.00 93.38 392 ALA A O 1
ATOM 2849 N N . ALA A 1 393 ? -8.405 6.759 28.478 1.00 94.75 393 ALA A N 1
ATOM 2850 C CA . ALA A 1 393 ? -8.291 5.335 28.796 1.00 94.75 393 ALA A CA 1
ATOM 2851 C C . ALA A 1 393 ? -9.637 4.612 28.837 1.00 94.75 393 ALA A C 1
ATOM 2853 O O . ALA A 1 393 ? -9.713 3.473 28.394 1.00 94.75 393 ALA A O 1
ATOM 2854 N N . GLU A 1 394 ? -10.697 5.257 29.320 1.00 91.19 394 GLU A N 1
ATOM 2855 C CA . GLU A 1 394 ? -12.039 4.680 29.273 1.00 91.19 394 GLU A CA 1
ATOM 2856 C C . GLU A 1 394 ? -12.531 4.543 27.827 1.00 91.19 394 GLU A C 1
ATOM 2858 O O . GLU A 1 394 ? -13.017 3.478 27.462 1.00 91.19 394 GLU A O 1
ATOM 2863 N N . ILE A 1 395 ? -12.338 5.568 26.983 1.00 91.88 395 ILE A N 1
ATOM 2864 C CA . ILE A 1 395 ? -12.701 5.505 25.557 1.00 91.88 395 ILE A CA 1
ATOM 2865 C C . ILE A 1 395 ? -11.910 4.404 24.847 1.00 91.88 395 ILE A C 1
ATOM 2867 O O . ILE A 1 395 ? -12.513 3.503 24.274 1.00 91.88 395 ILE A O 1
ATOM 2871 N N . ILE A 1 396 ? -10.575 4.447 24.882 1.00 95.75 396 ILE A N 1
ATOM 2872 C CA . ILE A 1 396 ? -9.733 3.473 24.167 1.00 95.75 396 ILE A CA 1
ATOM 2873 C C . ILE A 1 396 ? -9.924 2.060 24.723 1.00 95.75 396 ILE A C 1
ATOM 2875 O O . ILE A 1 396 ? -10.025 1.109 23.954 1.00 95.75 396 ILE A O 1
ATOM 2879 N N . GLY A 1 397 ? -10.060 1.917 26.042 1.00 94.94 397 GLY A N 1
ATOM 2880 C CA . GLY A 1 397 ? -10.370 0.636 26.665 1.00 94.94 397 GLY A CA 1
ATOM 2881 C C . GLY A 1 397 ? -11.710 0.063 26.201 1.00 94.94 397 GLY A C 1
ATOM 2882 O O . GLY A 1 397 ? -11.817 -1.147 26.049 1.00 94.94 397 GLY A O 1
ATOM 2883 N N . TYR A 1 398 ? -12.706 0.911 25.924 1.00 92.44 398 TYR A N 1
ATOM 2884 C CA . TYR A 1 398 ? -14.021 0.483 25.440 1.00 92.44 398 TYR A CA 1
ATOM 2885 C C . TYR A 1 398 ? -14.023 0.049 23.964 1.00 92.44 398 TYR A C 1
ATOM 2887 O O . TYR A 1 398 ? -14.911 -0.686 23.542 1.00 92.44 398 TYR A O 1
ATOM 2895 N N . HIS A 1 399 ? -13.010 0.447 23.187 1.00 95.00 399 HIS A N 1
ATOM 2896 C CA . HIS A 1 399 ? -12.819 -0.007 21.803 1.00 95.00 399 HIS A CA 1
ATOM 2897 C C . HIS A 1 399 ? -12.068 -1.340 21.694 1.00 95.00 399 HIS A C 1
ATOM 2899 O O . HIS A 1 399 ? -11.975 -1.895 20.602 1.00 95.00 399 HIS A O 1
ATOM 2905 N N . ALA A 1 400 ? -11.513 -1.851 22.792 1.00 95.56 400 ALA A N 1
ATOM 2906 C CA . ALA A 1 400 ? -10.638 -3.013 22.776 1.00 95.56 400 ALA A CA 1
ATOM 2907 C C . ALA A 1 400 ? -11.228 -4.173 23.583 1.00 95.56 400 ALA A C 1
ATOM 2909 O O . ALA A 1 400 ? -11.675 -3.986 24.713 1.00 95.56 400 ALA A O 1
ATOM 2910 N N . VAL A 1 401 ? -11.191 -5.375 23.016 1.00 93.75 401 VAL A N 1
ATOM 2911 C CA . VAL A 1 401 ? -11.672 -6.631 23.607 1.00 93.75 401 VAL A CA 1
ATOM 2912 C C . VAL A 1 401 ? -10.484 -7.562 23.825 1.00 93.75 401 VAL A C 1
ATOM 2914 O O . VAL A 1 401 ? -9.640 -7.702 22.945 1.00 93.75 401 VAL A O 1
ATOM 2917 N N . GLY A 1 402 ? -10.410 -8.201 24.993 1.00 91.25 402 GLY A N 1
ATOM 2918 C CA . GLY A 1 402 ? -9.298 -9.081 25.386 1.00 91.25 402 GLY A CA 1
ATOM 2919 C C . GLY A 1 402 ? -9.349 -10.494 24.793 1.00 91.25 402 GLY A C 1
ATOM 2920 O O . GLY A 1 402 ? -9.046 -11.447 25.507 1.00 91.25 402 GLY A O 1
ATOM 2921 N N . GLU A 1 403 ? -9.805 -10.628 23.548 1.00 90.94 403 GLU A N 1
ATOM 2922 C CA . GLU A 1 403 ? -9.781 -11.864 22.759 1.00 90.94 403 GLU A CA 1
ATOM 2923 C C . GLU A 1 403 ? -9.536 -11.524 21.280 1.00 90.94 403 GLU A C 1
ATOM 2925 O O . GLU A 1 403 ? -9.960 -10.466 20.811 1.00 90.94 403 GLU A O 1
ATOM 2930 N N . GLU A 1 404 ? -8.909 -12.428 20.522 1.00 94.00 404 GLU A N 1
ATOM 2931 C CA . GLU A 1 404 ? -8.792 -12.335 19.060 1.00 94.00 404 GLU A CA 1
ATOM 2932 C C . GLU A 1 404 ? -10.070 -12.852 18.393 1.00 94.00 404 GLU A C 1
ATOM 2934 O O . GLU A 1 404 ? -10.393 -14.043 18.448 1.00 94.00 404 GLU A O 1
ATOM 2939 N N . LEU A 1 405 ? -10.816 -11.947 17.769 1.00 94.69 405 LEU A N 1
ATOM 2940 C CA . LEU A 1 405 ? -12.134 -12.211 17.214 1.00 94.69 405 LEU A CA 1
ATOM 2941 C C . LEU A 1 405 ? -12.178 -11.721 15.769 1.00 94.69 405 LEU A C 1
ATOM 2943 O O . LEU A 1 405 ? -12.350 -10.532 15.512 1.00 94.69 405 LEU A O 1
ATOM 2947 N N . LEU A 1 406 ? -12.076 -12.646 14.818 1.00 95.50 406 LEU A N 1
ATOM 2948 C CA . LEU A 1 406 ? -12.385 -12.384 13.414 1.00 95.50 406 LEU A CA 1
ATOM 2949 C C . LEU A 1 406 ? -13.894 -12.174 13.235 1.00 95.50 406 LEU A C 1
ATOM 2951 O O . LEU A 1 406 ? -14.713 -12.692 13.994 1.00 95.50 406 LEU A O 1
ATOM 2955 N N . SER A 1 407 ? -14.289 -11.508 12.157 1.00 93.62 407 SER A N 1
ATOM 2956 C CA . SER A 1 407 ? -15.682 -11.307 11.748 1.00 93.62 407 SER A CA 1
ATOM 2957 C C . SER A 1 407 ? -16.453 -12.626 11.589 1.00 93.62 407 SER A C 1
ATOM 2959 O O . SER A 1 407 ? -17.673 -12.683 11.745 1.00 93.62 407 SER A O 1
ATOM 2961 N N . THR A 1 408 ? -15.724 -13.712 11.311 1.00 92.06 408 THR A N 1
ATOM 2962 C CA . THR A 1 408 ? -16.251 -15.068 11.119 1.00 92.06 408 THR A CA 1
ATOM 2963 C C . THR A 1 408 ? -16.361 -15.881 12.412 1.00 92.06 408 THR A C 1
ATOM 2965 O O . THR A 1 408 ? -16.962 -16.962 12.408 1.00 92.06 408 THR A O 1
ATOM 2968 N N . ASN A 1 409 ? -15.816 -15.391 13.530 1.00 91.81 409 ASN A N 1
ATOM 2969 C CA . ASN A 1 409 ? -15.891 -16.070 14.816 1.00 91.81 409 ASN A CA 1
ATOM 2970 C C . ASN A 1 409 ? -17.334 -16.108 15.337 1.00 91.81 409 ASN A C 1
ATOM 2972 O O . ASN A 1 409 ? -17.991 -15.086 15.514 1.00 91.81 409 ASN A O 1
ATOM 2976 N N . THR A 1 410 ? -17.828 -17.300 15.682 1.00 86.25 410 THR A N 1
ATOM 2977 C CA . THR A 1 410 ? -19.197 -17.457 16.206 1.00 86.25 410 THR A CA 1
ATOM 2978 C C . THR A 1 410 ? -19.406 -16.798 17.571 1.00 86.25 410 THR A C 1
ATOM 2980 O O . THR A 1 410 ? -20.544 -16.527 17.939 1.00 86.25 410 THR A O 1
ATOM 2983 N N . ASN A 1 411 ? -18.329 -16.583 18.332 1.00 85.62 411 ASN A N 1
ATOM 2984 C CA . ASN A 1 411 ? -18.334 -15.902 19.629 1.00 85.62 411 ASN A CA 1
ATOM 2985 C C . ASN A 1 411 ? -18.177 -14.378 19.522 1.00 85.62 411 ASN A C 1
ATOM 2987 O O . ASN A 1 411 ? -18.224 -13.722 20.554 1.00 85.62 411 ASN A O 1
ATOM 2991 N N . LEU A 1 412 ? -18.031 -13.811 18.316 1.00 88.06 412 LEU A N 1
ATOM 2992 C CA . LEU A 1 412 ? -18.043 -12.359 18.133 1.00 88.06 412 LEU A CA 1
ATOM 2993 C C . LEU A 1 412 ? -19.436 -11.771 18.414 1.00 88.06 412 LEU A C 1
ATOM 2995 O O . LEU A 1 412 ? -19.542 -10.676 18.951 1.00 88.06 412 LEU A O 1
ATOM 2999 N N . ALA A 1 413 ? -20.512 -12.495 18.088 1.00 82.25 413 ALA A N 1
ATOM 3000 C CA . ALA A 1 413 ? -21.876 -12.042 18.355 1.00 82.25 413 ALA A CA 1
ATOM 3001 C C . ALA A 1 413 ? -22.222 -12.107 19.855 1.00 82.25 413 ALA A C 1
ATOM 3003 O O . ALA A 1 413 ? -21.990 -13.123 20.514 1.00 82.25 413 ALA A O 1
ATOM 3004 N N . GLY A 1 414 ? -22.839 -11.040 20.364 1.00 71.38 414 GLY A N 1
ATOM 3005 C CA . GLY A 1 414 ? -23.247 -10.897 21.757 1.00 71.38 414 GLY A CA 1
ATOM 3006 C C . GLY A 1 414 ? -22.369 -9.916 22.548 1.00 71.38 414 GLY A C 1
ATOM 3007 O O . GLY A 1 414 ? -21.726 -9.047 21.955 1.00 71.38 414 GLY A O 1
ATOM 3008 N N . PRO A 1 415 ? -22.392 -9.996 23.891 1.00 73.56 415 PRO A N 1
ATOM 3009 C CA . PRO A 1 415 ? -21.594 -9.128 24.752 1.00 73.56 415 PRO A CA 1
ATOM 3010 C C . PRO A 1 415 ? -20.107 -9.502 24.706 1.00 73.56 415 PRO A C 1
ATOM 3012 O O . PRO A 1 415 ? -19.751 -10.666 24.881 1.00 73.56 415 PRO A O 1
ATOM 3015 N N . GLN A 1 416 ? -19.256 -8.495 24.541 1.00 83.31 416 GLN A N 1
ATOM 3016 C CA . GLN A 1 416 ? -17.801 -8.585 24.541 1.00 83.31 416 GLN A CA 1
ATOM 3017 C C . GLN A 1 416 ? -17.237 -7.787 25.711 1.00 83.31 416 GLN A C 1
ATOM 3019 O O . GLN A 1 416 ? -17.475 -6.582 25.813 1.00 83.31 416 GLN A O 1
ATOM 3024 N N . SER A 1 417 ? -16.477 -8.438 26.588 1.00 84.94 417 SER A N 1
ATOM 3025 C CA . SER A 1 417 ? -15.850 -7.747 27.715 1.00 84.94 417 SER A CA 1
ATOM 3026 C C . SER A 1 417 ? -14.671 -6.907 27.239 1.00 84.94 417 SER A C 1
ATOM 3028 O O . SER A 1 417 ? -13.696 -7.423 26.690 1.00 84.94 417 SER A O 1
ATOM 3030 N N . THR A 1 418 ? -14.775 -5.596 27.450 1.00 90.25 418 THR A N 1
ATOM 3031 C CA . THR A 1 418 ? -13.773 -4.640 26.971 1.00 90.25 418 THR A CA 1
ATOM 3032 C C . THR A 1 418 ? -12.602 -4.495 27.948 1.00 90.25 418 THR A C 1
ATOM 3034 O O . THR A 1 418 ? -12.668 -4.924 29.104 1.00 90.25 418 THR A O 1
ATOM 3037 N N . LEU A 1 419 ? -11.519 -3.847 27.511 1.00 91.12 419 LEU A N 1
ATOM 3038 C CA . LEU A 1 419 ? -10.405 -3.456 28.379 1.00 91.12 419 LEU A CA 1
ATOM 3039 C C . LEU A 1 419 ? -10.795 -2.328 29.356 1.00 91.12 419 LEU A C 1
ATOM 3041 O O . LEU A 1 419 ? -10.096 -2.106 30.350 1.00 91.12 419 LEU A O 1
ATOM 3045 N N . ALA A 1 420 ? -11.915 -1.630 29.127 1.00 86.44 420 ALA A N 1
ATOM 3046 C CA . ALA A 1 420 ? -12.498 -0.722 30.107 1.00 86.44 420 ALA A CA 1
ATOM 3047 C C . ALA A 1 420 ? -13.248 -1.525 31.184 1.00 86.44 420 ALA A C 1
ATOM 3049 O O . ALA A 1 420 ? -14.319 -2.087 30.959 1.00 86.44 420 ALA A O 1
ATOM 3050 N N . ALA A 1 421 ? -12.662 -1.586 32.382 1.00 77.12 421 ALA A N 1
ATOM 3051 C CA . ALA A 1 421 ? -13.123 -2.460 33.457 1.00 77.12 421 ALA A CA 1
ATOM 3052 C C . ALA A 1 421 ? -14.628 -2.314 33.764 1.00 77.12 421 ALA A C 1
ATOM 3054 O O . ALA A 1 421 ? -15.092 -1.248 34.169 1.00 77.12 421 ALA A O 1
ATOM 3055 N N . GLY A 1 422 ? -15.363 -3.424 33.643 1.00 72.19 422 GLY A N 1
ATOM 3056 C CA . GLY A 1 422 ? -16.795 -3.496 33.949 1.00 72.19 422 GLY A CA 1
ATOM 3057 C C . GLY A 1 422 ? -17.717 -2.983 32.839 1.00 72.19 422 GLY A C 1
ATOM 3058 O O . GLY A 1 422 ? -18.917 -2.854 33.080 1.00 72.19 422 GLY A O 1
ATOM 3059 N N . LEU A 1 423 ? -17.183 -2.682 31.652 1.00 77.19 423 LEU A N 1
ATOM 3060 C CA . LEU A 1 423 ? -17.962 -2.271 30.489 1.00 77.19 423 LEU A CA 1
ATOM 3061 C C . LEU A 1 423 ? -17.915 -3.354 29.406 1.00 77.19 423 LEU A C 1
ATOM 3063 O O . LEU A 1 423 ? -16.837 -3.768 28.976 1.00 77.19 423 LEU A O 1
ATOM 3067 N N . ASP A 1 424 ? -19.092 -3.771 28.945 1.00 78.94 424 ASP A N 1
ATOM 3068 C CA . ASP A 1 424 ? -19.241 -4.679 27.809 1.00 78.94 424 ASP A CA 1
ATOM 3069 C C . ASP A 1 424 ? -19.669 -3.901 26.558 1.00 78.94 424 ASP A C 1
ATOM 3071 O O . ASP A 1 424 ? -20.403 -2.905 26.629 1.00 78.94 424 ASP A O 1
ATOM 3075 N N . LEU A 1 425 ? -19.222 -4.388 25.407 1.00 78.75 425 LEU A N 1
ATOM 3076 C CA . LEU A 1 425 ? -19.617 -3.931 24.086 1.00 78.75 425 LEU A CA 1
ATOM 3077 C C . LEU A 1 425 ? -20.527 -4.980 23.447 1.00 78.75 425 LEU A C 1
ATOM 3079 O O . LEU A 1 425 ? -20.185 -6.157 23.433 1.00 78.75 425 LEU A O 1
ATOM 3083 N N . PHE A 1 426 ? -21.676 -4.586 22.905 1.00 76.75 426 PHE A N 1
ATOM 3084 C CA . PHE A 1 426 ? -22.558 -5.535 22.225 1.00 76.75 426 PHE A CA 1
ATOM 3085 C C . PHE A 1 426 ? -22.280 -5.538 20.729 1.00 76.75 426 PHE A C 1
ATOM 3087 O O . PHE A 1 426 ? -22.353 -4.504 20.069 1.00 76.75 426 PHE A O 1
ATOM 3094 N N . VAL A 1 427 ? -22.009 -6.717 20.180 1.00 82.12 427 VAL A N 1
ATOM 3095 C CA . VAL A 1 427 ? -21.741 -6.897 18.754 1.00 82.12 427 VAL A CA 1
ATOM 3096 C C . VAL A 1 427 ? -22.829 -7.769 18.141 1.00 82.12 427 VAL A C 1
ATOM 3098 O O . VAL A 1 427 ? -23.224 -8.799 18.686 1.00 82.12 427 VAL A O 1
ATOM 3101 N N . SER A 1 428 ? -23.329 -7.352 16.987 1.00 77.00 428 SER A N 1
ATOM 3102 C CA . SER A 1 428 ? -24.272 -8.110 16.173 1.00 77.00 428 SER A CA 1
ATOM 3103 C C . SER A 1 428 ? -23.612 -8.507 14.860 1.00 77.00 428 SER A C 1
ATOM 3105 O O . SER A 1 428 ? -22.952 -7.695 14.216 1.00 77.00 428 SER A O 1
ATOM 3107 N N . VAL A 1 429 ? -23.792 -9.764 14.463 1.00 82.00 429 VAL A N 1
ATOM 3108 C CA . VAL A 1 429 ? -23.242 -10.314 13.220 1.00 82.00 429 VAL A CA 1
ATOM 3109 C C . VAL A 1 429 ? -24.401 -10.851 12.395 1.00 82.00 429 VAL A C 1
ATOM 3111 O O . VAL A 1 429 ? -25.186 -11.671 12.875 1.00 82.00 429 VAL A O 1
ATOM 3114 N N . GLY A 1 430 ? -24.535 -10.381 11.157 1.00 75.38 430 GLY A N 1
ATOM 3115 C CA . GLY A 1 430 ? -25.619 -10.785 10.267 1.00 75.38 430 GLY A CA 1
ATOM 3116 C C . GLY A 1 430 ? -25.191 -10.853 8.806 1.00 75.38 430 GLY A C 1
ATOM 3117 O O . GLY A 1 430 ? -24.036 -10.634 8.459 1.00 75.38 430 GLY A O 1
ATOM 3118 N N . SER A 1 431 ? -26.150 -11.112 7.912 1.00 77.50 431 SER A N 1
ATOM 3119 C CA . SER A 1 431 ? -25.896 -11.113 6.460 1.00 77.50 431 SER A CA 1
ATOM 3120 C C . SER A 1 431 ? -25.449 -9.757 5.911 1.00 77.50 431 SER A C 1
ATOM 3122 O O . SER A 1 431 ? -24.963 -9.693 4.788 1.00 77.50 431 SER A O 1
ATOM 3124 N N . ASN A 1 432 ? -25.669 -8.689 6.680 1.00 73.88 432 ASN A N 1
ATOM 3125 C CA . ASN A 1 432 ? -25.386 -7.312 6.295 1.00 73.88 432 ASN A CA 1
ATOM 3126 C C . ASN A 1 432 ? -24.063 -6.797 6.887 1.00 73.88 432 ASN A C 1
ATOM 3128 O O . ASN A 1 432 ? -23.826 -5.602 6.807 1.00 73.88 432 ASN A O 1
ATOM 3132 N N . GLY A 1 433 ? -23.242 -7.664 7.493 1.00 84.62 433 GLY A N 1
ATOM 3133 C CA . GLY A 1 433 ? -21.962 -7.291 8.100 1.00 84.62 433 GLY A CA 1
ATOM 3134 C C . GLY A 1 433 ? -21.934 -7.433 9.622 1.00 84.62 433 GLY A C 1
ATOM 3135 O O . GLY A 1 433 ? -22.819 -8.050 10.231 1.00 84.62 433 GLY A O 1
ATOM 3136 N N . VAL A 1 434 ? -20.879 -6.877 10.217 1.00 87.69 434 VAL A N 1
ATOM 3137 C CA . VAL A 1 434 ? -20.675 -6.784 11.666 1.00 87.69 434 VAL A CA 1
ATOM 3138 C C . VAL A 1 434 ? -21.044 -5.375 12.105 1.00 87.69 434 VAL A C 1
ATOM 3140 O O . VAL A 1 434 ? -20.561 -4.398 11.535 1.00 87.69 434 VAL A O 1
ATOM 3143 N N . PHE A 1 435 ? -21.879 -5.275 13.134 1.00 84.31 435 PHE A N 1
ATOM 3144 C CA . PHE A 1 435 ? -22.239 -3.997 13.723 1.00 84.31 435 PHE A CA 1
ATOM 3145 C C . PHE A 1 435 ? -22.037 -3.997 15.226 1.00 84.31 435 PHE A C 1
ATOM 3147 O O . PHE A 1 435 ? -22.365 -4.964 15.919 1.00 84.31 435 PHE A O 1
ATOM 3154 N N . ILE A 1 436 ? -21.548 -2.874 15.720 1.00 84.00 436 ILE A N 1
ATOM 3155 C CA . ILE A 1 436 ? -21.387 -2.594 17.131 1.00 84.00 436 ILE A CA 1
ATOM 3156 C C . ILE A 1 436 ? -22.604 -1.803 17.581 1.00 84.00 436 ILE A C 1
ATOM 3158 O O . ILE A 1 436 ? -22.879 -0.719 17.072 1.00 84.00 436 ILE A O 1
ATOM 3162 N N . ASN A 1 437 ? -23.311 -2.346 18.561 1.00 70.12 437 ASN A N 1
ATOM 3163 C CA . ASN A 1 437 ? -24.431 -1.700 19.218 1.00 70.12 437 ASN A CA 1
ATOM 3164 C C . ASN A 1 437 ? -23.904 -1.089 20.524 1.00 70.12 437 ASN A C 1
ATOM 3166 O O . ASN A 1 437 ? -23.871 -1.777 21.551 1.00 70.12 437 ASN A O 1
ATOM 3170 N N . PRO A 1 438 ? -23.435 0.172 20.523 1.00 59.75 438 PRO A N 1
ATOM 3171 C CA . PRO A 1 438 ? -23.180 0.867 21.773 1.00 59.75 438 PRO A CA 1
ATOM 3172 C C . PRO A 1 438 ? -24.501 1.005 22.542 1.00 59.75 438 PRO A C 1
ATOM 3174 O O . PRO A 1 438 ? -25.584 0.758 22.019 1.00 59.75 438 PRO A O 1
ATOM 3177 N N . SER A 1 439 ? -24.426 1.469 23.785 1.00 49.47 439 SER A N 1
ATOM 3178 C CA . SER A 1 439 ? -25.576 1.587 24.698 1.00 49.47 439 SER A CA 1
ATOM 3179 C C . SER A 1 439 ? -26.752 2.454 24.192 1.00 49.47 439 SER A C 1
ATOM 3181 O O . SER A 1 439 ? -27.762 2.562 24.885 1.00 49.47 439 SER A O 1
ATOM 3183 N N . ASN A 1 4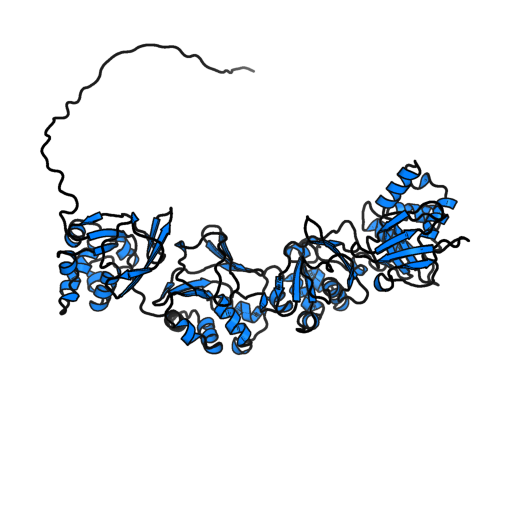40 ? -26.639 3.065 23.006 1.00 48.44 440 ASN A N 1
ATOM 3184 C CA . ASN A 1 440 ? -27.680 3.807 22.307 1.00 48.44 440 ASN A CA 1
ATOM 3185 C C . ASN A 1 440 ? -28.105 3.073 21.005 1.00 48.44 440 ASN A C 1
ATOM 3187 O O . ASN A 1 440 ? -27.282 2.954 20.095 1.00 48.44 440 ASN A O 1
ATOM 3191 N N . PRO A 1 441 ? -29.378 2.649 20.865 1.00 44.62 441 PRO A N 1
ATOM 3192 C CA . PRO A 1 441 ? -29.872 1.925 19.687 1.00 44.62 441 PRO A CA 1
ATOM 3193 C C . PRO A 1 441 ? -29.865 2.738 18.377 1.00 44.62 441 PRO A C 1
ATOM 3195 O O . PRO A 1 441 ? -29.840 2.139 17.303 1.00 44.62 441 PRO A O 1
ATOM 3198 N N . ASP A 1 442 ? -29.824 4.076 18.432 1.00 46.56 442 ASP A N 1
ATOM 3199 C CA . ASP A 1 442 ? -29.678 4.930 17.237 1.00 46.56 442 ASP A CA 1
ATOM 3200 C C . ASP A 1 442 ? -28.226 5.003 16.721 1.00 46.56 442 ASP A C 1
ATOM 3202 O O . ASP A 1 442 ? -27.953 5.601 15.677 1.00 46.56 442 ASP A O 1
ATOM 3206 N N . GLN A 1 443 ? -27.274 4.408 17.446 1.00 56.09 443 GLN A N 1
ATOM 3207 C CA . GLN A 1 443 ? -25.848 4.438 17.132 1.00 56.09 443 GLN A CA 1
ATOM 3208 C C . GLN A 1 443 ? -25.315 3.077 16.698 1.00 56.09 443 GLN A C 1
ATOM 3210 O O . GLN A 1 443 ? -24.191 2.751 17.040 1.00 56.09 443 GLN A O 1
ATOM 3215 N N . ASN A 1 444 ? -26.068 2.275 15.948 1.00 70.50 444 ASN A N 1
ATOM 3216 C CA . ASN A 1 444 ? -25.487 1.064 15.372 1.00 70.50 444 ASN A CA 1
ATOM 3217 C C . ASN A 1 444 ? -24.287 1.446 14.474 1.00 70.50 444 ASN A C 1
ATOM 3219 O O . ASN A 1 444 ? -24.468 2.169 13.493 1.00 70.50 444 ASN A O 1
ATOM 3223 N N . ILE A 1 445 ? -23.074 1.039 14.859 1.00 84.81 445 ILE A N 1
ATOM 3224 C CA . ILE A 1 445 ? -21.812 1.399 14.197 1.00 84.81 445 ILE A CA 1
ATOM 3225 C C . ILE A 1 445 ? -21.395 0.233 13.311 1.00 84.81 445 ILE A C 1
ATOM 3227 O O . ILE A 1 445 ? -21.196 -0.881 13.790 1.00 84.81 445 ILE A O 1
ATOM 3231 N N . GLU A 1 446 ? -21.254 0.488 12.019 1.00 89.00 446 GLU A N 1
ATOM 3232 C CA . GLU A 1 446 ? -20.788 -0.503 11.053 1.00 89.00 446 GLU A CA 1
ATOM 3233 C C . GLU A 1 446 ? -19.266 -0.707 11.131 1.00 89.00 446 GLU A C 1
ATOM 3235 O O . GLU A 1 446 ? -18.495 0.251 11.254 1.00 89.00 446 GLU A O 1
ATOM 3240 N N . VAL A 1 447 ? -18.837 -1.969 11.035 1.00 93.94 447 VAL A N 1
ATOM 3241 C CA . VAL A 1 447 ? -17.450 -2.318 10.710 1.00 93.94 447 VAL A CA 1
ATOM 3242 C C . VAL A 1 447 ? -17.271 -2.176 9.199 1.00 93.94 447 VAL A C 1
ATOM 3244 O O . VAL A 1 447 ? -17.824 -2.962 8.432 1.00 93.94 447 VAL A O 1
ATOM 3247 N N . ILE A 1 448 ? -16.503 -1.172 8.778 1.00 93.06 448 ILE A N 1
ATOM 3248 C CA . ILE A 1 448 ? -16.295 -0.812 7.367 1.00 93.06 448 ILE A CA 1
ATOM 3249 C C . ILE A 1 448 ? -15.130 -1.565 6.716 1.00 93.06 448 ILE A C 1
ATOM 3251 O O . ILE A 1 448 ? -15.128 -1.757 5.503 1.00 93.06 448 ILE A O 1
ATOM 3255 N N . ALA A 1 449 ? -14.166 -2.028 7.514 1.00 92.62 449 ALA A N 1
ATOM 3256 C CA . ALA A 1 449 ? -13.142 -2.977 7.092 1.00 92.62 449 ALA A CA 1
ATOM 3257 C C . ALA A 1 449 ? -12.878 -3.942 8.246 1.00 92.62 449 ALA A C 1
ATOM 3259 O O . ALA A 1 449 ? -12.628 -3.515 9.369 1.00 92.62 449 ALA A O 1
ATOM 3260 N N . ALA A 1 450 ? -12.982 -5.240 7.989 1.00 93.50 450 ALA A N 1
ATOM 3261 C CA . ALA A 1 450 ? -12.858 -6.266 9.014 1.00 93.50 450 ALA A CA 1
ATOM 3262 C C . ALA A 1 450 ? -11.579 -7.081 8.823 1.00 93.50 450 ALA A C 1
ATOM 3264 O O . ALA A 1 450 ? -11.045 -7.152 7.719 1.00 93.50 450 ALA A O 1
ATOM 3265 N N . ASP A 1 451 ? -11.164 -7.762 9.890 1.00 94.62 451 ASP A N 1
ATOM 3266 C CA . ASP A 1 451 ? -10.146 -8.817 9.848 1.00 94.62 451 ASP A CA 1
ATOM 3267 C C . ASP A 1 451 ? -8.749 -8.352 9.414 1.00 94.62 451 ASP A C 1
ATOM 3269 O O . ASP A 1 451 ? -8.003 -9.122 8.805 1.00 94.62 451 ASP A O 1
ATOM 3273 N N . ILE A 1 452 ? -8.356 -7.123 9.767 1.00 93.75 452 ILE A N 1
ATOM 3274 C CA . ILE A 1 452 ? -6.954 -6.711 9.646 1.00 93.75 452 ILE A CA 1
ATOM 3275 C C . ILE A 1 452 ? -6.174 -7.463 10.726 1.00 93.75 452 ILE A C 1
ATOM 3277 O O . ILE A 1 452 ? -6.201 -7.102 11.905 1.00 93.75 452 ILE A O 1
ATOM 3281 N N . GLN A 1 453 ? -5.535 -8.555 10.320 1.00 93.75 453 GLN A N 1
ATOM 3282 C CA . GLN A 1 453 ? -4.706 -9.384 11.185 1.00 93.75 453 GLN A CA 1
ATOM 3283 C C . GLN A 1 453 ? -3.350 -8.718 11.383 1.00 93.75 453 GLN A C 1
ATOM 3285 O O . GLN A 1 453 ? -2.713 -8.286 10.424 1.00 93.75 453 GLN A O 1
ATOM 3290 N N . THR A 1 454 ? -2.932 -8.631 12.637 1.00 93.44 454 THR A N 1
ATOM 3291 C CA . THR A 1 454 ? -1.651 -8.069 13.056 1.00 93.44 454 THR A CA 1
ATOM 3292 C C . THR A 1 454 ? -0.870 -9.136 13.824 1.00 93.44 454 THR A C 1
ATOM 3294 O O . THR A 1 454 ? -1.419 -10.168 14.216 1.00 93.44 454 THR A O 1
ATOM 3297 N N . ALA A 1 455 ? 0.404 -8.886 14.106 1.00 91.38 455 ALA A N 1
ATOM 3298 C CA . ALA A 1 455 ? 1.273 -9.817 14.819 1.00 91.38 455 ALA A CA 1
ATOM 3299 C C . ALA A 1 455 ? 0.811 -10.127 16.257 1.00 91.38 455 ALA A C 1
ATOM 3301 O O . ALA A 1 455 ? 1.291 -11.093 16.854 1.00 91.38 455 ALA A O 1
ATOM 3302 N N . ASN A 1 456 ? -0.069 -9.300 16.841 1.00 93.31 456 ASN A N 1
ATOM 3303 C CA . ASN A 1 456 ? -0.541 -9.452 18.221 1.00 93.31 456 ASN A CA 1
ATOM 3304 C C . ASN A 1 456 ? -2.062 -9.298 18.412 1.00 93.31 456 ASN A C 1
ATOM 3306 O O . ASN A 1 456 ? -2.522 -9.147 19.551 1.00 93.31 456 ASN A O 1
ATOM 3310 N N . GLY A 1 457 ? -2.841 -9.289 17.328 1.00 95.56 457 GLY A N 1
ATOM 3311 C CA . GLY A 1 457 ? -4.292 -9.222 17.430 1.00 95.56 457 GLY A CA 1
ATOM 3312 C C . GLY A 1 457 ? -5.018 -8.894 16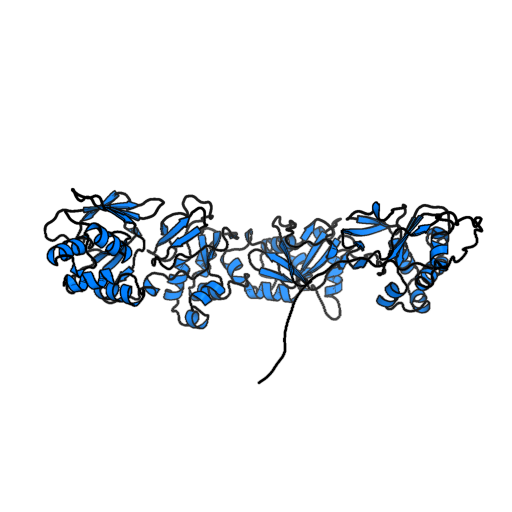.128 1.00 95.56 457 GLY A C 1
ATOM 3313 O O . GLY A 1 457 ? -4.498 -9.075 15.031 1.00 95.56 457 GLY A O 1
ATOM 3314 N N . ILE A 1 458 ? -6.256 -8.417 16.265 1.00 96.31 458 ILE A N 1
ATOM 3315 C CA . ILE A 1 458 ? -7.167 -8.117 15.153 1.00 96.31 458 ILE A CA 1
ATOM 3316 C C . ILE A 1 458 ? -7.614 -6.659 15.220 1.00 96.31 458 ILE A C 1
ATOM 3318 O O . ILE A 1 458 ? -7.954 -6.153 16.290 1.00 96.31 458 ILE A O 1
ATOM 3322 N N . ILE A 1 459 ? -7.683 -5.992 14.071 1.00 96.75 459 ILE A N 1
ATOM 3323 C CA . ILE A 1 459 ? -8.306 -4.676 13.927 1.00 96.75 459 ILE A CA 1
ATOM 3324 C C . ILE A 1 459 ? -9.558 -4.786 13.047 1.00 96.75 459 ILE A C 1
ATOM 3326 O O . ILE A 1 459 ? -9.527 -5.333 11.945 1.00 96.75 459 ILE A O 1
ATOM 3330 N N . HIS A 1 460 ? -10.658 -4.212 13.535 1.00 96.50 460 HIS A N 1
ATOM 3331 C CA . HIS A 1 460 ? -11.884 -3.955 12.777 1.00 96.50 460 HIS A CA 1
ATOM 3332 C C . HIS A 1 460 ? -12.080 -2.450 12.664 1.00 96.50 460 HIS A C 1
ATOM 3334 O O . HIS A 1 460 ? -12.315 -1.784 13.669 1.00 96.50 460 HIS A O 1
ATOM 3340 N N . VAL A 1 461 ? -11.994 -1.894 11.463 1.00 95.88 461 VAL A N 1
ATOM 3341 C CA . VAL A 1 461 ? -12.191 -0.463 11.224 1.00 95.88 461 VAL A CA 1
ATOM 3342 C C . VAL A 1 461 ? -13.674 -0.126 11.291 1.00 95.88 461 VAL A C 1
ATOM 3344 O O . VAL A 1 461 ? -14.491 -0.810 10.675 1.00 95.88 461 VAL A O 1
ATOM 3347 N N . ILE A 1 462 ? -14.034 0.932 12.013 1.00 94.25 462 ILE A N 1
ATOM 3348 C CA . ILE A 1 462 ? -15.431 1.312 12.272 1.00 94.25 462 ILE A CA 1
ATOM 3349 C C . ILE A 1 462 ? -15.754 2.725 11.791 1.00 94.25 462 ILE A C 1
ATOM 3351 O O . ILE A 1 462 ? -14.897 3.606 11.789 1.00 94.25 462 ILE A O 1
ATOM 3355 N N . GLU A 1 463 ? -17.016 2.961 11.422 1.00 90.50 463 GLU A N 1
ATOM 3356 C CA . GLU A 1 463 ? -17.452 4.250 10.857 1.00 90.50 463 GLU A CA 1
ATOM 3357 C C . GLU A 1 463 ? -17.648 5.386 11.880 1.00 90.50 463 GLU A C 1
ATOM 3359 O O . GLU A 1 463 ? -17.821 6.541 11.483 1.00 90.50 463 GLU A O 1
ATOM 3364 N N . LYS A 1 464 ? -17.669 5.095 13.191 1.00 88.88 464 LYS A N 1
ATOM 3365 C CA . LYS A 1 464 ? -17.886 6.076 14.278 1.00 88.88 464 LYS A CA 1
ATOM 3366 C C . LYS A 1 464 ? -17.119 5.690 15.540 1.00 88.88 464 LYS A C 1
ATOM 3368 O O . LYS A 1 464 ? -16.888 4.512 15.782 1.00 88.88 464 LYS A O 1
ATOM 3373 N N . VAL A 1 465 ? -16.781 6.675 16.375 1.00 90.69 465 VAL A N 1
ATOM 3374 C CA . VAL A 1 465 ? -16.151 6.427 17.682 1.00 90.69 465 VAL A CA 1
ATOM 3375 C C . VAL A 1 465 ? -17.181 5.852 18.656 1.00 90.69 465 VAL A C 1
ATOM 3377 O O . VAL A 1 465 ? -18.273 6.399 18.824 1.00 90.69 465 VAL A O 1
ATOM 3380 N N . ILE A 1 466 ? -16.812 4.777 19.347 1.00 87.44 466 ILE A N 1
ATOM 3381 C CA . ILE A 1 466 ? -17.610 4.146 20.396 1.00 87.44 466 ILE A CA 1
ATOM 3382 C C . ILE A 1 466 ? -17.429 4.936 21.697 1.00 87.44 466 ILE A C 1
ATOM 3384 O O . ILE A 1 466 ? -16.388 4.887 22.353 1.00 87.44 466 ILE A O 1
ATOM 3388 N N . LEU A 1 467 ? -18.456 5.680 22.101 1.00 83.75 467 LEU A N 1
ATOM 3389 C CA . LEU A 1 467 ? -18.428 6.408 23.368 1.00 83.75 467 LEU A CA 1
ATOM 3390 C C . LEU A 1 467 ? -18.887 5.504 24.523 1.00 83.75 467 LEU A C 1
ATOM 3392 O O . LEU A 1 467 ? -19.982 4.943 24.439 1.00 83.75 467 LEU A O 1
ATOM 3396 N N . PRO A 1 468 ? -18.114 5.387 25.620 1.00 78.44 468 PRO A N 1
ATOM 3397 C CA . PRO A 1 468 ? -18.558 4.630 26.779 1.00 78.44 468 PRO A CA 1
ATOM 3398 C C . PRO A 1 468 ? -19.747 5.320 27.472 1.00 78.44 468 PRO A C 1
ATOM 3400 O O . PRO A 1 468 ? -19.942 6.536 27.316 1.00 78.44 468 PRO A O 1
ATOM 3403 N N . PRO A 1 469 ? -20.536 4.582 28.281 1.00 72.81 469 PRO A N 1
ATOM 3404 C CA . PRO A 1 469 ? -21.735 5.115 28.925 1.00 72.81 469 PRO A CA 1
ATOM 3405 C C . PRO A 1 469 ? -21.501 6.398 29.732 1.00 72.81 469 PRO A C 1
ATOM 3407 O O . PRO A 1 469 ? -22.376 7.253 29.766 1.00 72.81 469 PRO A O 1
ATOM 3410 N N . SER A 1 470 ? -20.324 6.586 30.334 1.00 73.56 470 SER A N 1
ATOM 3411 C CA . SER A 1 470 ? -19.979 7.796 31.097 1.00 73.56 470 SER A CA 1
ATOM 3412 C C . SER A 1 470 ? -19.914 9.080 30.250 1.00 73.56 470 SER A C 1
ATOM 3414 O O . SER A 1 470 ? -20.094 10.175 30.787 1.00 73.56 470 SER A O 1
ATOM 3416 N N . PHE A 1 471 ? -19.679 8.967 28.937 1.00 74.50 471 PHE A N 1
ATOM 3417 C CA . PHE A 1 471 ? -19.648 10.089 27.989 1.00 74.50 471 PHE A CA 1
ATOM 3418 C C . PHE A 1 471 ? -20.996 10.310 27.316 1.00 74.50 471 PHE A C 1
ATOM 3420 O O . PHE A 1 471 ? -21.368 11.450 27.044 1.00 74.50 471 PHE A O 1
ATOM 3427 N N . GLN A 1 472 ? -21.726 9.226 27.054 1.00 67.38 472 GLN A N 1
ATOM 3428 C CA . GLN A 1 472 ? -23.083 9.289 26.510 1.00 67.38 472 GLN A CA 1
ATOM 3429 C C . GLN A 1 472 ? -24.081 9.794 27.564 1.00 67.38 472 GLN A C 1
ATOM 3431 O O . GLN A 1 472 ? -25.007 10.547 27.257 1.00 67.38 472 GLN A O 1
ATOM 3436 N N . PHE A 1 473 ? -23.848 9.415 28.820 1.00 63.69 473 PHE A N 1
ATOM 3437 C CA . PHE A 1 473 ? -24.682 9.701 29.978 1.00 63.69 473 PHE A CA 1
ATOM 3438 C C . PHE A 1 473 ? -23.774 10.203 31.109 1.00 63.69 473 PHE A C 1
ATOM 3440 O O . PHE A 1 473 ? -23.432 9.445 32.022 1.00 63.69 473 PHE A O 1
ATOM 3447 N N . PRO A 1 474 ? -23.328 11.474 31.058 1.00 56.22 474 PRO A N 1
ATOM 3448 C CA . PRO A 1 474 ? -22.576 12.055 32.165 1.00 56.22 474 PRO A CA 1
ATOM 3449 C C . PRO A 1 474 ? -23.376 11.849 33.456 1.00 56.22 474 PRO A C 1
ATOM 3451 O O . PRO A 1 474 ? -24.597 12.003 33.400 1.00 56.22 474 PRO A O 1
ATOM 3454 N N . PRO A 1 475 ? -22.736 11.490 34.589 1.00 55.19 475 PRO A N 1
ATOM 3455 C CA . PRO A 1 475 ? -23.427 11.058 35.798 1.00 55.19 475 PRO A CA 1
ATOM 3456 C C . PRO A 1 475 ? -24.450 12.107 36.220 1.00 55.19 475 PRO A C 1
ATOM 3458 O O . PRO A 1 475 ? -24.128 13.139 36.812 1.00 55.19 475 PRO A O 1
ATOM 3461 N N . ALA A 1 476 ? -25.694 11.832 35.862 1.00 52.94 476 ALA A N 1
ATOM 3462 C CA . ALA A 1 476 ? -26.841 12.614 36.235 1.00 52.94 476 ALA A CA 1
ATOM 3463 C C . ALA A 1 476 ? -27.151 12.189 37.670 1.00 52.94 476 ALA A C 1
ATOM 3465 O O . ALA A 1 476 ? -27.162 10.990 37.961 1.00 52.94 476 ALA A O 1
ATOM 3466 N N . GLY A 1 477 ? -27.248 13.166 38.573 1.00 74.06 477 GLY A N 1
ATOM 3467 C CA . GLY A 1 477 ? -27.239 12.978 40.025 1.00 74.06 477 GLY A CA 1
ATOM 3468 C C . GLY A 1 477 ? -27.874 11.666 40.482 1.00 74.06 477 GLY A C 1
ATOM 3469 O O . GLY A 1 477 ? -27.160 10.778 40.946 1.00 74.06 477 GLY A O 1
ATOM 3470 N N . THR A 1 478 ? -29.179 11.511 40.310 1.00 83.69 478 THR A N 1
ATOM 3471 C CA . THR A 1 478 ? -29.907 10.275 40.626 1.00 83.69 478 THR A CA 1
ATOM 3472 C C . THR A 1 478 ? -30.435 9.563 39.375 1.00 83.69 478 THR A C 1
ATOM 3474 O O . THR A 1 478 ? -30.299 10.051 38.257 1.00 83.69 478 THR A O 1
ATOM 3477 N N . ILE A 1 479 ? -31.025 8.371 39.526 1.00 83.56 479 ILE A N 1
ATOM 3478 C CA . ILE A 1 479 ? -31.669 7.629 38.428 1.00 83.56 479 ILE A CA 1
ATOM 3479 C C . ILE A 1 479 ? -32.741 8.485 37.747 1.00 83.56 479 ILE A C 1
ATOM 3481 O O . ILE A 1 479 ? -32.927 8.387 36.539 1.00 83.56 479 ILE A O 1
ATOM 3485 N N . GLU A 1 480 ? -33.426 9.344 38.500 1.00 83.62 480 GLU A N 1
ATOM 3486 C CA . GLU A 1 480 ? -34.373 10.309 37.944 1.00 83.62 480 GLU A CA 1
ATOM 3487 C C . GLU A 1 480 ? -33.683 11.308 37.011 1.00 83.62 480 GLU A C 1
ATOM 3489 O O . GLU A 1 480 ? -34.103 11.466 35.862 1.00 83.62 480 GLU A O 1
ATOM 3494 N N . ASP A 1 481 ? -32.578 11.907 37.465 1.00 81.00 481 ASP A N 1
ATOM 3495 C CA . ASP A 1 481 ? -31.768 12.788 36.624 1.00 81.00 481 ASP A CA 1
ATOM 3496 C C . ASP A 1 481 ? -31.257 12.040 35.382 1.00 81.00 481 ASP A C 1
ATOM 3498 O O . ASP A 1 481 ? -31.187 12.617 34.295 1.00 81.00 481 ASP A O 1
ATOM 3502 N N . ALA A 1 482 ? -30.918 10.753 35.515 1.00 80.38 482 ALA A N 1
ATOM 3503 C CA . ALA A 1 482 ? -30.457 9.921 34.407 1.00 80.38 482 ALA A CA 1
ATOM 3504 C C . ALA A 1 482 ? -31.565 9.671 33.377 1.00 80.38 482 ALA A C 1
ATOM 3506 O O . ALA A 1 482 ? -31.312 9.822 32.187 1.00 80.38 482 ALA A O 1
ATOM 3507 N N . VAL A 1 483 ? -32.800 9.386 33.800 1.00 84.12 483 VAL A N 1
ATOM 3508 C CA . VAL A 1 483 ? -33.958 9.267 32.892 1.00 84.12 483 VAL A CA 1
ATOM 3509 C C . VAL A 1 483 ? -34.270 10.602 32.208 1.00 84.12 483 VAL A C 1
ATOM 3511 O O . VAL A 1 483 ? -34.516 10.636 31.002 1.00 84.12 483 VAL A O 1
ATOM 3514 N N . ALA A 1 484 ? -34.212 11.716 32.941 1.00 83.94 484 ALA A N 1
ATOM 3515 C CA . ALA A 1 484 ? -34.401 13.044 32.359 1.00 83.94 484 ALA A CA 1
ATOM 3516 C C . ALA A 1 484 ? -33.304 13.382 31.336 1.00 83.94 484 ALA A C 1
ATOM 3518 O O . ALA A 1 484 ? -33.589 13.931 30.272 1.00 83.94 484 ALA A O 1
ATOM 3519 N N . THR A 1 485 ? -32.058 13.013 31.636 1.00 78.56 485 THR A N 1
ATOM 3520 C CA . THR A 1 485 ? -30.918 13.182 30.729 1.00 78.56 485 THR A CA 1
ATOM 3521 C C . THR A 1 485 ? -31.076 12.305 29.494 1.00 78.56 485 THR A C 1
ATOM 3523 O O . THR A 1 485 ? -30.934 12.827 28.395 1.00 78.56 485 THR A O 1
ATOM 3526 N N . LEU A 1 486 ? -31.455 11.031 29.654 1.00 76.50 486 LEU A N 1
ATOM 3527 C CA . LEU A 1 486 ? -31.735 10.100 28.556 1.00 76.50 486 LEU A CA 1
ATOM 3528 C C . LEU A 1 486 ? -32.743 10.692 27.563 1.00 76.50 486 LEU A C 1
ATOM 3530 O O . LEU A 1 486 ? -32.476 10.703 26.364 1.00 76.50 486 LEU A O 1
ATOM 3534 N N . ALA A 1 487 ? -33.848 11.255 28.055 1.00 82.12 487 ALA A N 1
ATOM 3535 C 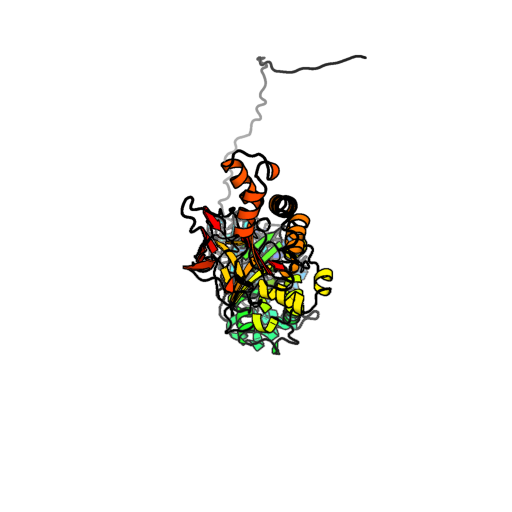CA . ALA A 1 487 ? -34.858 11.890 27.208 1.00 82.12 487 ALA A CA 1
ATOM 3536 C C . ALA A 1 487 ? -34.390 13.221 26.582 1.00 82.12 487 ALA A C 1
ATOM 3538 O O . ALA A 1 487 ? -34.843 13.602 25.503 1.00 82.12 487 ALA A O 1
ATOM 3539 N N . ALA A 1 488 ? -33.505 13.964 27.254 1.00 79.56 488 ALA A N 1
ATOM 3540 C CA . ALA A 1 488 ? -32.997 15.244 26.762 1.00 79.56 488 ALA A CA 1
ATOM 3541 C C . ALA A 1 488 ? -31.906 15.082 25.693 1.00 79.56 488 ALA A C 1
ATOM 3543 O O . ALA A 1 488 ? -31.837 15.891 24.765 1.00 79.56 488 ALA A O 1
ATOM 3544 N N . THR A 1 489 ? -31.047 14.069 25.829 1.00 68.38 489 THR A N 1
ATOM 3545 C CA . THR A 1 489 ? -29.927 13.813 24.913 1.00 68.38 489 THR A CA 1
ATOM 3546 C C . THR A 1 489 ? -30.310 12.935 23.724 1.00 68.38 489 THR A C 1
ATOM 3548 O O . THR A 1 489 ? -29.591 12.964 22.728 1.00 68.38 489 THR A O 1
ATOM 3551 N N . ASN A 1 490 ? -31.454 12.239 23.773 1.00 68.31 490 ASN A N 1
ATOM 3552 C CA . ASN A 1 490 ? -31.958 11.385 22.690 1.00 68.31 490 ASN A CA 1
ATOM 3553 C C . ASN A 1 490 ? -33.354 11.848 22.222 1.00 68.31 490 ASN A C 1
ATOM 3555 O O . ASN A 1 490 ? -34.375 11.349 22.697 1.00 68.31 490 ASN A O 1
ATOM 3559 N N . PRO A 1 491 ? -33.443 12.834 21.307 1.00 70.75 491 PRO A N 1
ATOM 3560 C CA . PRO A 1 491 ? -34.725 13.356 20.847 1.00 70.75 491 PRO A CA 1
ATOM 3561 C C . PRO A 1 491 ? -35.586 12.279 20.170 1.00 70.75 491 PRO A C 1
ATOM 3563 O O . PRO A 1 491 ? -35.277 11.838 19.068 1.00 70.75 491 PRO A O 1
ATOM 3566 N N . GLY A 1 492 ? -36.715 11.933 20.791 1.00 71.62 492 GLY A N 1
ATOM 3567 C CA . GLY A 1 492 ? -37.652 10.923 20.278 1.00 71.62 492 GLY A CA 1
ATOM 3568 C C . GLY A 1 492 ? -37.563 9.562 20.967 1.00 71.62 492 GLY A C 1
ATOM 3569 O O . GLY A 1 492 ? -38.345 8.685 20.615 1.00 71.62 492 GLY A O 1
ATOM 3570 N N . GLU A 1 493 ? -36.671 9.421 21.948 1.00 80.69 493 GLU A N 1
ATOM 3571 C CA . GLU A 1 493 ? -36.464 8.207 22.730 1.00 80.69 493 GLU A CA 1
ATOM 3572 C C . GLU A 1 493 ? -36.496 8.538 24.237 1.00 80.69 493 GLU A C 1
ATOM 3574 O O . GLU A 1 493 ? -36.225 9.672 24.642 1.00 80.69 493 GLU A O 1
ATOM 3579 N N . PHE A 1 494 ? -36.895 7.581 25.081 1.00 83.62 494 PHE A N 1
ATOM 3580 C CA . PHE A 1 494 ? -37.144 7.750 26.529 1.00 83.62 494 PHE A CA 1
ATOM 3581 C C . PHE A 1 494 ? -38.120 8.872 26.942 1.00 83.62 494 PHE A C 1
ATOM 3583 O O . PHE A 1 494 ? -38.309 9.127 28.139 1.00 83.62 494 PHE A O 1
ATOM 3590 N N . THR A 1 495 ? -38.791 9.535 25.997 1.00 88.12 495 THR A N 1
ATOM 3591 C CA . THR A 1 495 ? -39.760 10.598 26.285 1.00 88.12 495 THR A CA 1
ATOM 3592 C C . THR A 1 495 ? -41.015 10.042 26.952 1.00 88.12 495 THR A C 1
ATOM 3594 O O . THR A 1 495 ? -41.589 10.687 27.835 1.00 88.12 495 THR A O 1
ATOM 3597 N N . GLN A 1 496 ? -41.418 8.822 26.584 1.00 91.44 496 GLN A N 1
ATOM 3598 C CA . GLN A 1 496 ? -42.534 8.111 27.199 1.00 91.44 496 GLN A CA 1
ATOM 3599 C C . GLN A 1 496 ? -42.166 7.612 28.591 1.00 91.44 496 GLN A C 1
ATOM 3601 O O . GLN A 1 496 ? -42.988 7.721 29.502 1.00 91.44 496 GLN A O 1
ATOM 3606 N N . LEU A 1 497 ? -40.934 7.128 28.784 1.00 91.00 497 LEU A N 1
ATOM 3607 C CA . LEU A 1 497 ? -40.443 6.731 30.103 1.00 91.00 497 LEU A CA 1
ATOM 3608 C C . LEU A 1 497 ? -40.435 7.922 31.066 1.00 91.00 497 LEU A C 1
ATOM 3610 O O . LEU A 1 497 ? -40.986 7.821 32.162 1.00 91.00 497 LEU A O 1
ATOM 3614 N N . LEU A 1 498 ? -39.886 9.065 30.643 1.00 89.56 498 LEU A N 1
ATOM 3615 C CA . LEU A 1 498 ? -39.887 10.289 31.444 1.00 89.56 498 LEU A CA 1
ATOM 3616 C C . LEU A 1 498 ? -41.319 10.727 31.789 1.00 89.56 498 LEU A C 1
ATOM 3618 O O . LEU A 1 498 ? -41.633 10.949 32.958 1.00 89.56 498 LEU A O 1
ATOM 3622 N N . ALA A 1 499 ? -42.218 10.771 30.799 1.00 89.94 499 ALA A N 1
ATOM 3623 C CA . ALA A 1 499 ? -43.623 11.118 31.020 1.00 89.94 499 ALA A CA 1
ATOM 3624 C C . ALA A 1 499 ? -44.339 10.135 31.967 1.00 89.94 499 ALA A C 1
ATOM 3626 O O . ALA A 1 499 ? -45.203 10.537 32.754 1.00 89.94 499 ALA A O 1
ATOM 3627 N N . ALA A 1 500 ? -43.989 8.848 31.906 1.00 90.94 500 ALA A N 1
ATOM 3628 C CA . ALA A 1 500 ? -44.530 7.813 32.773 1.00 90.94 500 ALA A CA 1
ATOM 3629 C C . ALA A 1 500 ? -44.059 7.969 34.223 1.00 90.94 500 ALA A C 1
ATOM 3631 O O . ALA A 1 500 ? -44.891 7.922 35.133 1.00 90.94 500 ALA A O 1
ATOM 3632 N N . VAL A 1 501 ? -42.761 8.200 34.437 1.00 89.00 501 VAL A N 1
ATOM 3633 C CA . VAL A 1 501 ? -42.167 8.432 35.764 1.00 89.00 501 VAL A CA 1
ATOM 3634 C C . VAL A 1 501 ? -42.761 9.687 36.416 1.00 89.00 501 VAL A C 1
ATOM 3636 O O . VAL A 1 501 ? -43.195 9.618 37.574 1.00 89.00 501 VAL A O 1
ATOM 3639 N N . ASP A 1 502 ? -42.894 10.779 35.654 1.00 88.19 502 ASP A N 1
ATOM 3640 C CA . ASP A 1 502 ? -43.551 12.022 36.083 1.00 88.19 502 ASP A CA 1
ATOM 3641 C C . ASP A 1 502 ? -45.005 11.771 36.510 1.00 88.19 502 ASP A C 1
ATOM 3643 O O . ASP A 1 502 ? -45.436 12.141 37.608 1.00 88.19 502 ASP A O 1
ATOM 3647 N N . ARG A 1 503 ? -45.785 11.095 35.655 1.00 88.56 503 ARG A N 1
ATOM 3648 C CA . ARG A 1 503 ? -47.210 10.825 35.897 1.00 88.56 503 ARG A CA 1
ATOM 3649 C C . ARG A 1 503 ? -47.438 9.893 37.085 1.00 88.56 503 ARG A C 1
ATOM 3651 O O . ARG A 1 503 ? -48.413 10.066 37.818 1.00 88.56 503 ARG A O 1
ATOM 3658 N N . ALA A 1 504 ? -46.564 8.909 37.269 1.00 85.56 504 ALA A N 1
ATOM 3659 C CA . ALA A 1 504 ? -46.631 7.959 38.371 1.00 85.56 504 ALA A CA 1
ATOM 3660 C C . ALA A 1 504 ? -46.185 8.562 39.714 1.00 85.56 504 ALA A C 1
ATOM 3662 O O . ALA A 1 504 ? -46.316 7.894 40.741 1.00 85.56 504 ALA A O 1
ATOM 3663 N N . MET A 1 505 ? -45.690 9.809 39.735 1.00 78.94 505 MET A N 1
ATOM 3664 C CA . MET A 1 505 ? -45.116 10.457 40.921 1.00 78.94 505 MET A CA 1
ATOM 3665 C C . MET A 1 505 ? -44.020 9.603 41.579 1.00 78.94 505 MET A C 1
ATOM 3667 O O . MET A 1 505 ? -43.890 9.578 42.803 1.00 78.94 505 MET A O 1
ATOM 3671 N N . LEU A 1 506 ? -43.235 8.881 40.773 1.00 71.06 506 LEU A N 1
ATOM 3672 C CA . LEU A 1 506 ? -42.106 8.080 41.263 1.00 71.06 506 LEU A CA 1
ATOM 3673 C C . LEU A 1 506 ? -40.836 8.917 41.493 1.00 71.06 506 LEU A C 1
ATOM 3675 O O . LEU A 1 506 ? -39.839 8.372 41.969 1.00 71.06 506 LEU A O 1
ATOM 3679 N N . LEU A 1 507 ? -40.933 10.237 41.284 1.00 58.50 507 LEU A N 1
ATOM 3680 C CA . LEU A 1 507 ? -39.920 11.293 41.473 1.00 58.50 507 LEU A CA 1
ATOM 3681 C C . LEU A 1 507 ? -39.376 11.446 42.917 1.00 58.50 507 LEU A C 1
ATOM 3683 O O . LEU A 1 507 ? -38.772 12.439 43.288 1.00 58.50 507 LEU A O 1
ATOM 3687 N N . GLY A 1 508 ? -39.685 10.509 43.813 1.00 64.19 508 GLY A N 1
ATOM 3688 C CA . GLY A 1 508 ? -39.107 10.450 45.162 1.00 64.19 508 GLY A CA 1
ATOM 3689 C C . GLY A 1 508 ? -38.533 9.081 45.515 1.00 64.19 508 GLY A C 1
ATOM 3690 O O . GLY A 1 508 ? -37.823 8.954 46.507 1.00 64.19 508 GLY A O 1
ATOM 3691 N N . VAL A 1 509 ? -38.842 8.050 44.722 1.00 73.44 509 VAL A N 1
ATOM 3692 C CA . VAL A 1 509 ? -38.268 6.710 44.882 1.00 73.44 509 VAL A CA 1
ATOM 3693 C C . VAL A 1 509 ? -36.936 6.654 44.149 1.00 73.44 509 VAL A C 1
ATOM 3695 O O . VAL A 1 509 ? -35.949 6.239 44.738 1.00 73.44 509 VAL A O 1
ATOM 3698 N N . LEU A 1 510 ? -36.892 7.120 42.898 1.00 78.00 510 LEU A N 1
ATOM 3699 C CA . LEU A 1 510 ? -35.690 7.068 42.060 1.00 78.00 510 LEU A CA 1
ATOM 3700 C C . LEU A 1 510 ? -34.650 8.148 42.403 1.00 78.00 510 LEU A C 1
ATOM 3702 O O . LEU A 1 510 ? -33.494 8.010 42.009 1.00 78.00 510 LEU A O 1
ATOM 3706 N N . ASP A 1 511 ? -35.029 9.155 43.193 1.00 81.06 511 ASP A N 1
ATOM 3707 C CA . ASP A 1 511 ? -34.132 10.182 43.745 1.00 81.06 511 ASP A CA 1
ATOM 3708 C C . ASP A 1 511 ? -33.499 9.776 45.096 1.00 81.06 511 ASP A C 1
ATOM 3710 O O . ASP A 1 511 ? -32.668 10.481 45.670 1.00 81.06 511 ASP A O 1
ATOM 3714 N N . ALA A 1 512 ? -33.882 8.620 45.653 1.00 79.19 512 ALA A N 1
ATOM 3715 C CA . ALA A 1 512 ? -33.398 8.193 46.962 1.00 79.19 512 ALA A CA 1
ATOM 3716 C C . ALA A 1 512 ? -31.886 7.905 46.936 1.00 79.19 512 ALA A C 1
ATOM 3718 O O . ALA A 1 512 ? -31.395 7.144 46.107 1.00 79.19 512 ALA A O 1
ATOM 3719 N N . THR A 1 513 ? -31.133 8.495 47.865 1.00 78.00 513 THR A N 1
ATOM 3720 C CA . THR A 1 513 ? -29.662 8.359 47.943 1.00 78.00 513 THR A CA 1
ATOM 3721 C C . THR A 1 513 ? -29.194 7.430 49.063 1.00 78.00 513 THR A C 1
ATOM 3723 O O . THR A 1 513 ? -27.997 7.211 49.234 1.00 78.00 513 THR A O 1
ATOM 3726 N N . ASP A 1 514 ? -30.126 6.878 49.839 1.00 81.50 514 ASP A N 1
ATOM 3727 C CA . ASP A 1 514 ? -29.865 5.938 50.930 1.00 81.50 514 ASP A CA 1
ATOM 3728 C C . ASP A 1 514 ? -29.831 4.472 50.476 1.00 81.50 514 ASP A C 1
ATOM 3730 O O . ASP A 1 514 ? -29.576 3.590 51.297 1.00 81.50 514 ASP A O 1
ATOM 3734 N N . ARG A 1 515 ? -30.046 4.224 49.180 1.00 79.19 515 ARG A N 1
ATOM 3735 C CA . ARG A 1 515 ? -29.964 2.911 48.544 1.00 79.19 515 ARG A CA 1
ATOM 3736 C C . ARG A 1 515 ? -29.399 2.999 47.128 1.00 79.19 515 ARG A C 1
ATOM 3738 O O . ARG A 1 515 ? -29.380 4.063 46.515 1.00 79.19 515 ARG A O 1
ATOM 3745 N N . SER A 1 516 ? -28.969 1.857 46.614 1.00 84.31 516 SER A N 1
ATOM 3746 C CA . SER A 1 516 ? -28.612 1.633 45.222 1.00 84.31 516 SER A CA 1
ATOM 3747 C C . SER A 1 516 ? -29.783 1.046 44.438 1.00 84.31 516 SER A C 1
ATOM 3749 O O . SER A 1 516 ? -30.533 0.200 44.937 1.00 84.31 516 SER A O 1
ATOM 3751 N N . PHE A 1 517 ? -29.909 1.480 43.188 1.00 86.88 517 PHE A N 1
ATOM 3752 C CA . PHE A 1 517 ? -30.898 0.983 42.242 1.00 86.88 517 PHE A CA 1
ATOM 3753 C C . PHE A 1 517 ? -30.248 0.241 41.077 1.00 86.88 517 PHE A C 1
ATOM 3755 O O . PHE A 1 517 ? -29.172 0.609 40.608 1.00 86.88 517 PHE A O 1
ATOM 3762 N N . THR A 1 518 ? -30.966 -0.756 40.572 1.00 88.81 518 THR A N 1
ATOM 3763 C CA . THR A 1 518 ? -30.821 -1.263 39.207 1.00 88.81 518 THR A CA 1
ATOM 3764 C C . THR A 1 518 ? -32.186 -1.127 38.545 1.00 88.81 518 THR A C 1
ATOM 3766 O O . THR A 1 518 ? -33.179 -1.564 39.128 1.00 88.81 518 THR A O 1
ATOM 3769 N N . VAL A 1 519 ? -32.262 -0.484 37.383 1.00 90.19 519 VAL A N 1
ATOM 3770 C CA . VAL A 1 519 ? -33.528 -0.205 36.689 1.00 90.19 519 VAL A CA 1
ATOM 3771 C C . VAL A 1 519 ? -33.461 -0.706 35.258 1.00 90.19 519 VAL A C 1
ATOM 3773 O O . VAL A 1 519 ? -32.521 -0.388 34.541 1.00 90.19 519 VAL A O 1
ATOM 3776 N N . PHE A 1 520 ? -34.471 -1.449 34.824 1.00 90.56 520 PHE A N 1
ATOM 3777 C CA . PHE A 1 520 ? -34.657 -1.774 33.418 1.00 90.56 520 PHE A CA 1
ATOM 3778 C C . PHE A 1 520 ? -35.517 -0.690 32.756 1.00 90.56 520 PHE A C 1
ATOM 3780 O O . PHE A 1 520 ? -36.695 -0.576 33.058 1.00 90.56 520 PHE A O 1
ATOM 3787 N N . ALA A 1 521 ? -34.944 0.152 31.903 1.00 89.75 521 ALA A N 1
ATOM 3788 C CA . ALA A 1 521 ? -35.621 1.288 31.282 1.00 89.75 521 ALA A CA 1
ATOM 3789 C C . ALA A 1 521 ? -36.160 0.919 29.887 1.00 89.75 521 ALA A C 1
ATOM 3791 O O . ALA A 1 521 ? -35.359 0.719 28.975 1.00 89.75 521 ALA A O 1
ATOM 3792 N N . PRO A 1 522 ? -37.487 0.841 29.675 1.00 91.38 522 PRO A N 1
ATOM 3793 C CA . PRO A 1 522 ? -38.041 0.568 28.354 1.00 91.38 522 PRO A CA 1
ATOM 3794 C C . PRO A 1 522 ? -37.870 1.747 27.400 1.00 91.38 522 PRO A C 1
ATOM 3796 O O . PRO A 1 522 ? -37.992 2.903 27.813 1.00 91.38 522 PRO A O 1
ATOM 3799 N N . THR A 1 523 ? -37.670 1.434 26.123 1.00 88.31 523 THR A N 1
ATOM 3800 C CA . THR A 1 523 ? -37.654 2.417 25.032 1.00 88.31 523 THR A CA 1
ATOM 3801 C C . THR A 1 523 ? -39.046 2.988 24.720 1.00 88.31 523 THR A C 1
ATOM 3803 O O . THR A 1 523 ? -40.082 2.415 25.071 1.00 88.31 523 THR A O 1
ATOM 3806 N N . ASP A 1 524 ? -39.115 4.101 23.995 1.00 89.31 524 ASP A N 1
ATOM 3807 C CA . ASP A 1 524 ? -40.356 4.694 23.497 1.00 89.31 524 ASP A CA 1
ATOM 3808 C C . ASP A 1 524 ? -41.062 3.741 22.521 1.00 89.31 524 ASP A C 1
ATOM 3810 O O . ASP A 1 524 ? -42.292 3.637 22.540 1.00 89.31 524 ASP A O 1
ATOM 3814 N N . ALA A 1 525 ? -40.303 2.964 21.738 1.00 85.75 525 ALA A N 1
ATOM 3815 C CA . ALA A 1 525 ? -40.839 1.874 20.922 1.00 85.75 525 ALA A CA 1
ATOM 3816 C C . ALA A 1 525 ? -41.528 0.792 21.778 1.00 85.75 525 ALA A C 1
ATOM 3818 O O . ALA A 1 525 ? -42.633 0.349 21.441 1.00 85.75 525 ALA A O 1
ATOM 3819 N N . ALA A 1 526 ? -40.931 0.422 22.917 1.00 89.69 526 ALA A N 1
ATOM 3820 C CA . ALA A 1 526 ? -41.530 -0.502 23.877 1.00 89.69 526 ALA A CA 1
ATOM 3821 C C . ALA A 1 526 ? -42.854 0.043 24.439 1.00 89.69 526 ALA A C 1
ATOM 3823 O O . ALA A 1 526 ? -43.870 -0.662 24.474 1.00 89.69 526 ALA A O 1
ATOM 3824 N N . PHE A 1 527 ? -42.880 1.322 24.829 1.00 92.25 527 PHE A N 1
ATOM 3825 C CA . PHE A 1 527 ? -44.102 1.990 25.284 1.00 92.25 527 PHE A CA 1
ATOM 3826 C C . PHE A 1 527 ? -45.165 2.070 24.184 1.00 92.25 527 PHE A C 1
ATOM 3828 O O . PHE A 1 527 ? -46.343 1.831 24.446 1.00 92.25 527 PHE A O 1
ATOM 3835 N N . GLN A 1 528 ? -44.777 2.329 22.936 1.00 90.06 528 GLN A N 1
ATOM 3836 C CA . GLN A 1 528 ? -45.706 2.367 21.809 1.00 90.06 528 GLN A CA 1
ATOM 3837 C C . GLN A 1 528 ? -46.336 0.992 21.529 1.00 90.06 528 GLN A C 1
ATOM 3839 O O . GLN A 1 528 ? -47.534 0.904 21.215 1.00 90.06 528 GLN A O 1
ATOM 3844 N N . ALA A 1 529 ? -45.563 -0.088 21.675 1.00 87.81 529 ALA A N 1
ATOM 3845 C CA . ALA A 1 529 ? -46.074 -1.454 21.605 1.00 87.81 529 ALA A CA 1
ATOM 3846 C C . ALA A 1 529 ? -47.092 -1.723 22.727 1.00 87.81 529 ALA A C 1
ATOM 3848 O O . ALA A 1 529 ? -48.183 -2.238 22.459 1.00 87.81 529 ALA A O 1
ATOM 3849 N N . LEU A 1 530 ? -46.797 -1.281 23.956 1.00 88.75 530 LEU A N 1
ATOM 3850 C CA . LEU A 1 530 ? -47.728 -1.357 25.084 1.00 88.75 530 LEU A CA 1
ATOM 3851 C C . LEU A 1 530 ? -49.027 -0.583 24.815 1.00 88.75 530 LEU A C 1
ATOM 3853 O O . LEU A 1 530 ? -50.117 -1.115 25.029 1.00 88.75 530 LEU A O 1
ATOM 3857 N N . TYR A 1 531 ? -48.945 0.653 24.317 1.00 91.88 531 TYR A N 1
ATOM 3858 C CA . TYR A 1 531 ? -50.127 1.471 24.026 1.00 91.88 531 TYR A CA 1
ATOM 3859 C C . TYR A 1 531 ? -51.031 0.815 22.987 1.00 91.88 531 TYR A C 1
ATOM 3861 O O . TYR A 1 531 ? -52.252 0.769 23.154 1.00 91.88 531 TYR A O 1
ATOM 3869 N N . THR A 1 532 ? -50.420 0.226 21.959 1.00 90.00 532 THR A N 1
ATOM 3870 C CA . THR A 1 532 ? -51.126 -0.545 20.933 1.00 90.00 532 THR A CA 1
ATOM 3871 C C . THR A 1 532 ? -51.852 -1.742 21.547 1.00 90.00 532 THR A C 1
ATOM 3873 O O . THR A 1 532 ? -53.035 -1.948 21.269 1.00 90.00 532 THR A O 1
ATOM 3876 N N . ALA A 1 533 ? -51.185 -2.497 22.427 1.00 86.12 533 ALA A N 1
ATOM 3877 C CA . ALA A 1 533 ? -51.775 -3.648 23.109 1.00 86.12 533 ALA A CA 1
ATOM 3878 C C . ALA A 1 533 ? -52.947 -3.256 24.029 1.00 86.12 533 ALA A C 1
ATOM 3880 O O . ALA A 1 533 ? -53.971 -3.939 24.058 1.00 86.12 533 ALA A O 1
ATOM 3881 N N . LEU A 1 534 ? -52.833 -2.128 24.734 1.00 87.44 534 LEU A N 1
ATOM 3882 C CA . LEU A 1 534 ? -53.867 -1.608 25.636 1.00 87.44 534 LEU A CA 1
ATOM 3883 C C . LEU A 1 534 ? -54.967 -0.805 24.923 1.00 87.44 534 LEU A C 1
ATOM 3885 O O . LEU A 1 534 ? -55.945 -0.411 25.558 1.00 87.44 534 LEU A O 1
ATOM 3889 N N . SER A 1 535 ? -54.841 -0.572 23.611 1.00 92.00 535 SER A N 1
ATOM 3890 C CA . SER A 1 535 ? -55.740 0.300 22.839 1.00 92.00 535 SER A CA 1
ATOM 3891 C C . SER A 1 535 ? -55.844 1.724 23.410 1.00 92.00 535 SER A C 1
ATOM 3893 O O . SER A 1 535 ? -56.919 2.330 23.412 1.00 92.00 535 SER A O 1
ATOM 3895 N N . VAL A 1 536 ? -54.720 2.262 23.888 1.00 92.31 536 VAL A N 1
ATOM 3896 C CA . VAL A 1 536 ? -54.571 3.652 24.345 1.00 92.31 536 VAL A CA 1
ATOM 3897 C C . VAL A 1 536 ? -53.653 4.422 23.396 1.00 92.31 536 VAL A C 1
ATOM 3899 O O . VAL A 1 536 ? -52.940 3.828 22.592 1.00 92.31 536 VAL A O 1
ATOM 3902 N N . THR A 1 537 ? -53.697 5.752 23.438 1.00 90.00 537 THR A N 1
ATOM 3903 C CA . THR A 1 537 ? -52.898 6.606 22.539 1.00 90.00 537 THR A CA 1
ATOM 3904 C C . THR A 1 537 ? -51.580 7.066 23.143 1.00 90.00 537 THR A C 1
ATOM 3906 O O . THR A 1 537 ? -50.666 7.397 22.399 1.00 90.00 537 THR A O 1
ATOM 3909 N N . ASP A 1 538 ? -51.505 7.142 24.468 1.00 91.25 538 ASP A N 1
ATOM 3910 C CA . ASP A 1 538 ? -50.353 7.624 25.221 1.00 91.25 538 ASP A CA 1
ATOM 3911 C C . ASP A 1 538 ? -50.431 7.136 26.679 1.00 91.25 538 ASP A C 1
ATOM 3913 O O . ASP A 1 538 ? -51.411 6.507 27.106 1.00 91.25 538 ASP A O 1
ATOM 3917 N N . VAL A 1 539 ? -49.421 7.495 27.473 1.00 89.69 539 VAL A N 1
ATOM 3918 C CA . VAL A 1 539 ? -49.360 7.191 28.907 1.00 89.69 539 VAL A CA 1
ATOM 3919 C C . VAL A 1 539 ? -50.557 7.728 29.708 1.00 89.69 539 VAL A C 1
ATOM 3921 O O . VAL A 1 539 ? -50.878 7.205 30.777 1.00 89.69 539 VAL A O 1
ATOM 3924 N N . ASN A 1 540 ? -51.267 8.751 29.212 1.00 89.81 540 ASN A N 1
ATOM 3925 C CA . ASN A 1 540 ? -52.424 9.317 29.907 1.00 89.81 540 ASN A CA 1
ATOM 3926 C C . ASN A 1 540 ? -53.645 8.393 29.872 1.00 89.81 540 ASN A C 1
ATOM 3928 O O . ASN A 1 540 ? -54.525 8.529 30.728 1.00 89.81 540 ASN A O 1
ATOM 3932 N N . GLY A 1 541 ? -53.689 7.459 28.919 1.00 90.12 541 GLY A N 1
ATOM 3933 C CA . GLY A 1 541 ? -54.712 6.420 28.838 1.00 90.12 541 GLY A CA 1
ATOM 3934 C C . GLY A 1 541 ? -54.564 5.304 29.877 1.00 90.12 541 GLY A C 1
ATOM 3935 O O . GLY A 1 541 ? -55.502 4.530 30.053 1.00 90.12 541 GLY A O 1
ATOM 3936 N N . ILE A 1 542 ? -53.429 5.230 30.580 1.00 89.94 542 ILE A N 1
ATOM 3937 C CA . ILE A 1 542 ? -53.162 4.232 31.622 1.00 89.94 542 ILE A CA 1
ATOM 3938 C C . ILE A 1 542 ? -53.508 4.830 32.993 1.00 89.94 542 ILE A C 1
ATOM 3940 O O . ILE A 1 542 ? -53.206 5.998 33.284 1.00 89.94 542 ILE A O 1
ATOM 3944 N N . ASP A 1 543 ? -54.178 4.048 33.844 1.00 90.44 543 ASP A N 1
ATOM 3945 C CA . ASP A 1 543 ? -54.468 4.486 35.206 1.00 90.44 543 ASP A CA 1
ATOM 3946 C C . ASP A 1 543 ? -53.181 4.566 36.042 1.00 90.44 543 ASP A C 1
ATOM 3948 O O . ASP A 1 543 ? -52.250 3.780 35.875 1.00 90.44 543 ASP A O 1
ATOM 3952 N N . VAL A 1 544 ? -53.121 5.547 36.943 1.00 88.25 544 VAL A N 1
ATOM 3953 C CA . VAL A 1 544 ? -51.893 5.866 37.686 1.00 88.25 544 VAL A CA 1
ATOM 3954 C C . VAL A 1 544 ? -51.452 4.716 38.596 1.00 88.25 544 VAL A C 1
ATOM 3956 O O . VAL A 1 544 ? -50.253 4.529 38.772 1.00 88.25 544 VAL A O 1
ATOM 3959 N N . ALA A 1 545 ? -52.381 3.931 39.150 1.00 86.25 545 ALA A N 1
ATOM 3960 C CA . ALA A 1 545 ? -52.030 2.827 40.041 1.00 86.25 545 ALA A CA 1
ATOM 3961 C C . ALA A 1 545 ? -51.403 1.661 39.262 1.00 86.25 545 ALA A C 1
ATOM 3963 O O . ALA A 1 545 ? -50.385 1.118 39.687 1.00 86.25 545 ALA A O 1
ATOM 3964 N N . THR A 1 546 ? -51.953 1.331 38.093 1.00 87.06 546 THR A N 1
ATOM 3965 C CA . THR A 1 546 ? -51.358 0.354 37.173 1.00 87.06 546 THR A CA 1
ATOM 3966 C C . THR A 1 546 ? -50.011 0.839 36.658 1.00 87.06 546 THR A C 1
ATOM 3968 O O . THR A 1 546 ? -49.048 0.080 36.665 1.00 87.06 546 THR A O 1
ATOM 3971 N N . LEU A 1 547 ? -49.898 2.115 36.277 1.00 88.44 547 LEU A N 1
ATOM 3972 C CA . LEU A 1 547 ? -48.631 2.683 35.816 1.00 88.44 547 LEU A CA 1
ATOM 3973 C C . LEU A 1 547 ? -47.547 2.625 36.904 1.00 88.44 547 LEU A C 1
ATOM 3975 O O . LEU A 1 547 ? -46.409 2.269 36.616 1.00 88.44 547 LEU A O 1
ATOM 3979 N N . GLN A 1 548 ? -47.903 2.919 38.158 1.00 87.19 548 GLN A N 1
ATOM 3980 C CA . GLN A 1 548 ? -47.002 2.771 39.303 1.00 87.19 548 GLN A CA 1
ATOM 3981 C C . GLN A 1 548 ? -46.545 1.323 39.486 1.00 87.19 548 GLN A C 1
ATOM 3983 O O . GLN A 1 548 ? -45.354 1.099 39.678 1.00 87.19 548 GLN A O 1
ATOM 3988 N N . ALA A 1 549 ? -47.461 0.353 39.406 1.00 85.44 549 ALA A N 1
ATOM 3989 C CA . ALA A 1 549 ? -47.119 -1.063 39.525 1.00 85.44 549 ALA A CA 1
ATOM 3990 C C . ALA A 1 549 ? -46.168 -1.511 38.405 1.00 85.44 549 ALA A C 1
ATOM 3992 O O . ALA A 1 549 ? -45.155 -2.146 38.686 1.00 85.44 549 ALA A O 1
ATOM 3993 N N . VAL A 1 550 ? -46.453 -1.122 37.156 1.00 87.75 550 VAL A N 1
ATOM 3994 C CA . VAL A 1 550 ? -45.608 -1.427 35.993 1.00 87.75 550 VAL A CA 1
ATOM 3995 C C . VAL A 1 550 ? -44.211 -0.841 36.171 1.00 87.75 550 VAL A C 1
ATOM 3997 O O . VAL A 1 550 ? -43.232 -1.569 36.079 1.00 87.75 550 VAL A O 1
ATOM 4000 N N . LEU A 1 551 ? -44.082 0.451 36.483 1.00 89.56 551 LEU A N 1
ATOM 4001 C CA . LEU A 1 551 ? -42.769 1.092 36.623 1.00 89.56 551 LEU A CA 1
ATOM 4002 C C . LEU A 1 551 ? -41.974 0.565 37.826 1.00 89.56 551 LEU A C 1
ATOM 4004 O O . LEU A 1 551 ? -40.761 0.407 37.738 1.00 89.56 551 LEU A O 1
ATOM 4008 N N . GLN A 1 552 ? -42.633 0.243 38.941 1.00 87.62 552 GLN A N 1
ATOM 4009 C CA . GLN A 1 552 ? -41.974 -0.409 40.079 1.00 87.62 552 GLN A CA 1
ATOM 4010 C C . GLN A 1 552 ? -41.452 -1.803 39.715 1.00 87.62 552 GLN A C 1
ATOM 4012 O O . GLN A 1 552 ? -40.364 -2.182 40.144 1.00 87.62 552 GLN A O 1
ATOM 4017 N N . TYR A 1 553 ? -42.167 -2.522 38.847 1.00 88.25 553 TYR A N 1
ATOM 4018 C CA . TYR A 1 553 ? -41.745 -3.819 38.322 1.00 88.25 553 TYR A CA 1
ATOM 4019 C C . TYR A 1 553 ? -40.535 -3.752 37.376 1.00 88.25 553 TYR A C 1
ATOM 4021 O O . TYR A 1 553 ? -39.994 -4.785 37.006 1.00 88.25 553 TYR A O 1
ATOM 4029 N N . HIS A 1 554 ? -40.060 -2.556 37.028 1.00 90.38 554 HIS A N 1
ATOM 4030 C CA . HIS A 1 554 ? -38.812 -2.356 36.288 1.00 90.38 554 HIS A CA 1
ATOM 4031 C C . HIS A 1 554 ? -37.611 -2.062 37.195 1.00 90.38 554 HIS A C 1
ATOM 4033 O O . HIS A 1 554 ? -36.476 -2.008 36.729 1.00 90.38 554 HIS A O 1
ATOM 4039 N N . ILE A 1 555 ? -37.832 -1.872 38.493 1.00 89.81 555 ILE A N 1
ATOM 4040 C CA . ILE A 1 555 ? -36.773 -1.605 39.463 1.00 89.81 555 ILE A CA 1
ATOM 4041 C C . ILE A 1 555 ? -36.416 -2.931 40.133 1.00 89.81 555 ILE A C 1
ATOM 4043 O O . ILE A 1 555 ? -37.296 -3.661 40.575 1.00 89.81 555 ILE A O 1
ATOM 4047 N N . VAL A 1 556 ? -35.134 -3.257 40.242 1.00 88.94 556 VAL A N 1
ATOM 4048 C CA . VAL A 1 556 ? -34.672 -4.445 40.969 1.00 88.94 556 VAL A CA 1
ATOM 4049 C C . VAL A 1 556 ? -34.862 -4.236 42.473 1.00 88.94 556 VAL A C 1
ATOM 4051 O O . VAL A 1 556 ? -34.551 -3.181 43.025 1.00 88.94 556 VAL A O 1
ATOM 4054 N N . GLY A 1 557 ? -35.382 -5.254 43.158 1.00 83.31 557 GLY A N 1
ATOM 4055 C CA . GLY A 1 557 ? -35.702 -5.198 44.583 1.00 83.31 557 GLY A CA 1
ATOM 4056 C C . GLY A 1 557 ? -34.468 -5.080 45.479 1.00 83.31 557 GLY A C 1
ATOM 4057 O O . GLY A 1 557 ? -34.525 -4.408 46.515 1.00 83.31 557 GLY A O 1
ATOM 4058 N N . ALA A 1 558 ? -33.352 -5.688 45.067 1.00 80.44 558 ALA A N 1
ATOM 4059 C CA . ALA A 1 558 ? -32.087 -5.649 45.791 1.00 80.44 558 ALA A CA 1
ATOM 4060 C C . ALA A 1 558 ? -31.535 -4.219 45.932 1.00 80.44 558 ALA A C 1
ATOM 4062 O O . ALA A 1 558 ? -31.645 -3.385 45.036 1.00 80.44 558 ALA A O 1
ATOM 4063 N N . ASP A 1 559 ? -30.907 -3.943 47.074 1.00 83.31 559 ASP A N 1
ATOM 4064 C CA . ASP A 1 559 ? -30.149 -2.713 47.317 1.00 83.31 559 ASP A CA 1
ATOM 4065 C C . ASP A 1 559 ? -28.724 -2.868 46.760 1.00 83.31 559 ASP A C 1
ATOM 4067 O O . ASP A 1 559 ? -27.749 -3.020 47.496 1.00 83.31 559 ASP A O 1
ATOM 4071 N N . ALA A 1 560 ? -28.631 -2.969 45.435 1.00 77.38 560 ALA A N 1
ATOM 4072 C CA . ALA A 1 560 ? -27.385 -3.215 44.726 1.00 77.38 560 ALA A CA 1
ATOM 4073 C C . ALA A 1 560 ? -27.418 -2.612 43.319 1.00 77.38 560 ALA A C 1
ATOM 4075 O O . ALA A 1 560 ? -28.467 -2.526 42.674 1.00 77.38 560 ALA A O 1
ATOM 4076 N N . ARG A 1 561 ? -26.233 -2.232 42.839 1.00 79.75 561 ARG A N 1
ATOM 4077 C CA . ARG A 1 561 ? -25.984 -1.999 41.418 1.00 79.75 561 ARG A CA 1
ATOM 4078 C C . ARG A 1 561 ? -25.604 -3.340 40.812 1.00 79.75 561 ARG A C 1
ATOM 4080 O O . ARG A 1 561 ? -24.614 -3.923 41.240 1.00 79.75 561 ARG A O 1
ATOM 4087 N N . VAL A 1 562 ? -26.419 -3.827 39.891 1.00 80.38 562 VAL A N 1
ATOM 4088 C CA . VAL A 1 562 ? -26.175 -5.056 39.142 1.00 80.38 562 VAL A CA 1
ATOM 4089 C C . VAL A 1 562 ? -25.761 -4.620 37.750 1.00 80.38 562 VAL A C 1
ATOM 4091 O O . VAL A 1 562 ? -26.591 -4.123 36.990 1.00 80.38 562 VAL A O 1
ATOM 4094 N N . TYR A 1 563 ? -24.476 -4.735 37.445 1.00 76.44 563 TYR A N 1
ATOM 4095 C CA . TYR A 1 563 ? -23.937 -4.417 36.127 1.00 76.44 563 TYR A CA 1
ATOM 4096 C C . TYR A 1 563 ? -24.173 -5.581 35.162 1.00 76.44 563 TYR A C 1
ATOM 4098 O O . TYR A 1 563 ? -24.508 -6.687 35.589 1.00 76.44 563 TYR A O 1
ATOM 4106 N N . SER A 1 564 ? -23.992 -5.359 33.859 1.00 73.19 564 SER A N 1
ATOM 4107 C CA . SER A 1 564 ? -24.102 -6.425 32.848 1.00 73.19 564 SER A CA 1
ATOM 4108 C C . SER A 1 564 ? -23.208 -7.623 33.177 1.00 73.19 564 SER A C 1
ATOM 4110 O O . SER A 1 564 ? -23.643 -8.761 33.038 1.00 73.19 564 SER A O 1
ATOM 4112 N N . THR A 1 565 ? -22.014 -7.372 33.719 1.00 63.50 565 THR A N 1
ATOM 4113 C CA . THR A 1 565 ? -21.046 -8.397 34.136 1.00 63.50 565 THR A CA 1
ATOM 4114 C C . THR A 1 565 ? -21.526 -9.261 35.299 1.00 63.50 565 THR A C 1
ATOM 4116 O O . THR A 1 565 ? -21.028 -10.366 35.502 1.00 63.50 565 THR A O 1
ATOM 4119 N N . ASP A 1 566 ? -22.475 -8.758 36.089 1.00 75.44 566 ASP A N 1
ATOM 4120 C CA . ASP A 1 566 ? -23.068 -9.506 37.194 1.00 75.44 566 ASP A CA 1
ATOM 4121 C C . ASP A 1 566 ? -24.211 -10.410 36.706 1.00 75.44 566 ASP A C 1
ATOM 4123 O O . ASP A 1 566 ? -24.605 -11.337 37.416 1.00 75.44 566 ASP A O 1
ATOM 4127 N N . LEU A 1 567 ? -24.746 -10.171 35.501 1.00 80.38 567 LEU A N 1
ATOM 4128 C CA . LEU A 1 567 ? -25.851 -10.933 34.930 1.00 80.38 567 LEU A CA 1
ATOM 4129 C C . LEU A 1 567 ? -25.372 -12.314 34.476 1.00 80.38 567 LEU A C 1
ATOM 4131 O O . LEU A 1 567 ? -24.437 -12.460 33.696 1.00 80.38 567 LEU A O 1
ATOM 4135 N N . THR A 1 568 ? -26.052 -13.361 34.941 1.00 81.12 568 THR A N 1
ATOM 4136 C CA . THR A 1 568 ? -25.735 -14.748 34.576 1.00 81.12 568 THR A CA 1
ATOM 4137 C C . THR A 1 568 ? -26.953 -15.442 33.990 1.00 81.12 568 THR A C 1
ATOM 4139 O O . THR A 1 568 ? -28.091 -15.157 34.366 1.00 81.12 568 THR A O 1
ATOM 4142 N N . ASN A 1 569 ? -26.725 -16.362 33.050 1.00 83.69 569 ASN A N 1
ATOM 4143 C CA . ASN A 1 569 ? -27.810 -17.103 32.417 1.00 83.69 569 ASN A CA 1
ATOM 4144 C C . ASN A 1 569 ? -28.596 -17.928 33.453 1.00 83.69 569 ASN A C 1
ATOM 4146 O O . ASN A 1 569 ? -28.021 -18.739 34.180 1.00 83.69 569 ASN A O 1
ATOM 4150 N N . GLY A 1 570 ? -29.913 -17.735 33.498 1.00 85.31 570 GLY A N 1
ATOM 4151 C CA . GLY A 1 570 ? -30.815 -18.335 34.477 1.00 85.31 570 GLY A CA 1
ATOM 4152 C C . GLY A 1 570 ? -30.889 -17.590 35.814 1.00 85.31 570 GLY A C 1
ATOM 4153 O O . GLY A 1 570 ? -31.522 -18.098 36.743 1.00 85.31 570 GLY A O 1
ATOM 4154 N N . MET A 1 571 ? -30.261 -16.415 35.945 1.00 86.50 571 MET A N 1
ATOM 4155 C CA . MET A 1 571 ? -30.383 -15.589 37.146 1.00 86.50 571 MET A CA 1
ATOM 4156 C C . MET A 1 571 ? -31.841 -15.170 37.337 1.00 86.50 571 MET A C 1
ATOM 4158 O O . MET A 1 571 ? -32.436 -14.547 36.463 1.00 86.50 571 MET A O 1
ATOM 4162 N N . MET A 1 572 ? -32.407 -15.481 38.502 1.00 87.88 572 MET A N 1
ATOM 4163 C CA . MET A 1 572 ? -33.705 -14.949 38.910 1.00 87.88 572 MET A CA 1
ATOM 4164 C C . MET A 1 572 ? -33.498 -13.658 39.694 1.00 87.88 572 MET A C 1
ATOM 4166 O O . MET A 1 572 ? -32.722 -13.638 40.651 1.00 87.88 572 MET A O 1
ATOM 4170 N N . VAL A 1 573 ? -34.191 -12.598 39.288 1.00 86.94 573 VAL A N 1
ATOM 4171 C CA . VAL A 1 573 ? -34.099 -11.274 39.906 1.00 86.94 573 VAL A CA 1
ATOM 4172 C C . VAL A 1 573 ? -35.451 -10.909 40.503 1.00 86.94 573 VAL A C 1
ATOM 4174 O O . VAL A 1 573 ? -36.472 -10.904 39.812 1.00 86.94 573 VAL A O 1
ATOM 4177 N N . ASP A 1 574 ? -35.446 -10.615 41.802 1.00 86.94 574 ASP A N 1
ATOM 4178 C CA . ASP A 1 574 ? -36.613 -10.095 42.509 1.00 86.94 574 ASP A CA 1
ATOM 4179 C C . ASP A 1 574 ? -36.815 -8.624 42.130 1.00 86.94 574 ASP A C 1
ATOM 4181 O O . ASP A 1 574 ? -35.884 -7.821 42.246 1.00 86.94 574 ASP A O 1
ATOM 4185 N N . MET A 1 575 ? -38.027 -8.255 41.718 1.00 86.12 575 MET A N 1
ATOM 4186 C CA . MET A 1 575 ? -38.359 -6.870 41.370 1.00 86.12 575 MET A CA 1
ATOM 4187 C C . MET A 1 575 ? -38.896 -6.101 42.586 1.00 86.12 575 MET A C 1
ATOM 4189 O O . MET A 1 575 ? -39.374 -6.673 43.569 1.00 86.12 575 MET A O 1
ATOM 4193 N N . PHE A 1 576 ? -38.788 -4.777 42.551 1.00 79.81 576 PHE A N 1
ATOM 4194 C CA . PHE A 1 576 ? -39.184 -3.859 43.612 1.00 79.81 576 PHE A CA 1
ATOM 4195 C C . PHE A 1 576 ? -40.712 -3.771 43.658 1.00 79.81 576 PHE A C 1
ATOM 4197 O O . PHE A 1 576 ? -41.330 -2.890 43.077 1.00 79.81 576 PHE A O 1
ATOM 4204 N N . ALA A 1 577 ? -41.348 -4.733 44.320 1.00 66.44 577 ALA A N 1
ATOM 4205 C CA . ALA A 1 577 ? -42.795 -4.875 44.289 1.00 66.44 577 ALA A CA 1
ATOM 4206 C C . ALA A 1 577 ? -43.500 -4.249 45.506 1.00 66.44 577 ALA A C 1
ATOM 4208 O O . ALA A 1 577 ? -43.156 -4.510 46.663 1.00 66.44 577 ALA A O 1
ATOM 4209 N N . ALA A 1 578 ? -44.602 -3.535 45.249 1.00 50.66 578 ALA A N 1
ATOM 4210 C CA . ALA A 1 578 ? -45.624 -3.154 46.229 1.00 50.66 578 ALA A CA 1
ATOM 4211 C C . ALA A 1 578 ? -46.496 -4.355 46.677 1.00 50.66 578 ALA A C 1
ATOM 4213 O O . ALA A 1 578 ? -47.723 -4.291 46.652 1.00 50.66 578 ALA A O 1
ATOM 4214 N N . GLY A 1 579 ? -45.868 -5.459 47.100 1.00 54.44 579 GLY A N 1
ATOM 4215 C CA . GLY A 1 579 ? -46.551 -6.635 47.660 1.00 54.44 579 GLY A CA 1
ATOM 4216 C C . GLY A 1 579 ? -46.694 -7.866 46.750 1.00 54.44 579 GLY A C 1
ATOM 4217 O O . GLY A 1 579 ? -47.305 -8.835 47.199 1.00 54.44 579 GLY A O 1
ATOM 4218 N N . ASN A 1 580 ? -46.118 -7.870 45.540 1.00 56.62 580 ASN A N 1
ATOM 4219 C CA . ASN A 1 580 ? -46.015 -9.060 44.674 1.00 56.62 580 ASN A CA 1
ATOM 4220 C C . ASN A 1 580 ? -44.683 -9.810 44.885 1.00 56.62 580 ASN A C 1
ATOM 4222 O O . ASN A 1 580 ? -43.696 -9.231 45.328 1.00 56.62 580 ASN A O 1
ATOM 4226 N N . THR A 1 581 ? -44.657 -11.107 44.564 1.00 63.41 581 THR A N 1
ATOM 4227 C CA . THR A 1 581 ? -43.453 -11.969 44.577 1.00 63.41 581 THR A CA 1
ATOM 4228 C C . THR A 1 581 ? -42.934 -12.234 43.162 1.00 63.41 581 THR A C 1
ATOM 4230 O O . THR A 1 581 ? -42.394 -13.305 42.891 1.00 63.41 581 THR A O 1
ATOM 4233 N N . ASP A 1 582 ? -43.202 -11.313 42.240 1.00 73.94 582 ASP A N 1
ATOM 4234 C CA . ASP A 1 582 ? -42.915 -11.502 40.823 1.00 73.94 582 ASP A CA 1
ATOM 4235 C C . ASP A 1 582 ? -41.409 -11.358 40.579 1.00 73.94 582 ASP A C 1
ATOM 4237 O O . ASP A 1 582 ? -40.764 -10.430 41.074 1.00 73.94 582 ASP A O 1
ATOM 4241 N N . THR A 1 583 ? -40.855 -12.291 39.810 1.00 84.12 583 THR A N 1
ATOM 4242 C CA . THR A 1 583 ? -39.436 -12.329 39.455 1.00 84.12 583 THR A CA 1
ATOM 4243 C C . THR A 1 583 ? -39.280 -12.280 37.948 1.00 84.12 583 THR A C 1
ATOM 4245 O O . THR A 1 583 ? -40.176 -12.686 37.209 1.00 84.12 583 THR A O 1
ATOM 4248 N N . ILE A 1 584 ? -38.122 -11.827 37.494 1.00 88.00 584 ILE A N 1
ATOM 4249 C CA . ILE A 1 584 ? -37.695 -12.000 36.108 1.00 88.00 584 ILE A CA 1
ATOM 4250 C C . ILE A 1 584 ? -36.584 -13.045 36.050 1.00 88.00 584 ILE A C 1
ATOM 4252 O O . ILE A 1 584 ? -35.840 -13.228 37.016 1.00 88.00 584 ILE A O 1
ATOM 4256 N N . THR A 1 585 ? -36.464 -13.732 34.921 1.00 88.81 585 THR A N 1
ATOM 4257 C CA . THR A 1 585 ? -35.322 -14.593 34.608 1.00 88.81 585 THR A CA 1
ATOM 4258 C C . THR A 1 585 ? -34.450 -13.893 33.579 1.00 88.81 585 THR A C 1
ATOM 4260 O O . THR A 1 585 ? -34.922 -13.552 32.497 1.00 88.81 585 THR A O 1
ATOM 4263 N N . ILE A 1 586 ? -33.174 -13.705 33.896 1.00 88.31 586 ILE A N 1
ATOM 4264 C CA . ILE A 1 586 ? -32.171 -13.217 32.956 1.00 88.31 586 ILE A CA 1
ATOM 4265 C C . ILE A 1 586 ? -31.634 -14.404 32.164 1.00 88.31 586 ILE A C 1
ATOM 4267 O O . ILE A 1 586 ? -31.127 -15.367 32.740 1.00 88.31 586 ILE A O 1
ATOM 4271 N N . ASN A 1 587 ? -31.721 -14.331 30.844 1.00 84.62 587 ASN A N 1
ATOM 4272 C CA . ASN A 1 587 ? -31.134 -15.295 29.931 1.00 84.62 587 ASN A CA 1
ATOM 4273 C C . ASN A 1 587 ? -30.005 -14.610 29.163 1.00 84.62 587 ASN A C 1
ATOM 4275 O O . ASN A 1 587 ? -30.236 -13.658 28.422 1.00 84.62 587 ASN A O 1
ATOM 4279 N N . VAL A 1 588 ? -28.786 -15.107 29.336 1.00 77.56 588 VAL A N 1
ATOM 4280 C CA . VAL A 1 588 ? -27.609 -14.608 28.616 1.00 77.56 588 VAL A CA 1
ATOM 4281 C C . VAL A 1 588 ? -27.295 -15.611 27.514 1.00 77.56 588 VAL A C 1
ATOM 4283 O O . VAL A 1 588 ? -27.064 -16.788 27.804 1.00 77.56 588 VAL A O 1
ATOM 4286 N N . GLY A 1 589 ? -27.339 -15.164 26.260 1.00 68.12 589 GLY A N 1
ATOM 4287 C CA . GLY A 1 589 ? -27.106 -15.997 25.083 1.00 68.12 589 GLY A CA 1
ATOM 4288 C C . GLY A 1 589 ? -26.325 -15.268 23.991 1.00 68.12 589 GLY A C 1
ATOM 4289 O O . GLY A 1 589 ? -25.930 -14.118 24.151 1.00 68.12 589 GLY A O 1
ATOM 4290 N N . SER A 1 590 ? -26.125 -15.943 22.858 1.00 55.25 590 SER A N 1
ATOM 4291 C CA . SER A 1 590 ? -25.399 -15.391 21.702 1.00 55.25 590 SER A CA 1
ATOM 4292 C C . SER A 1 590 ? -26.097 -14.195 21.045 1.00 55.25 590 SER A C 1
ATOM 4294 O O . SER A 1 590 ? -25.459 -13.429 20.339 1.00 55.25 590 SER A O 1
ATOM 4296 N N . GLU A 1 591 ? -27.406 -14.035 21.262 1.00 55.25 591 GLU A N 1
ATOM 4297 C CA . GLU A 1 591 ? -28.198 -12.905 20.749 1.00 55.25 591 GLU A CA 1
ATOM 4298 C C . GLU A 1 591 ? -28.294 -11.741 21.756 1.00 55.25 591 GLU A C 1
ATOM 4300 O O . GLU A 1 591 ? -29.029 -10.786 21.529 1.00 55.25 591 GLU A O 1
ATOM 4305 N N . GLY A 1 592 ? -27.552 -11.808 22.869 1.00 66.62 592 GLY A N 1
ATOM 4306 C CA . GLY A 1 592 ? -27.534 -10.789 23.918 1.00 66.62 592 GLY A CA 1
ATOM 4307 C C . GLY A 1 592 ? -28.189 -11.243 25.222 1.00 66.62 592 GLY A C 1
ATOM 4308 O O . GLY A 1 592 ? -28.349 -12.438 25.498 1.00 66.62 592 GLY A O 1
ATOM 4309 N N . VAL A 1 593 ? -28.537 -10.268 26.062 1.00 77.06 593 VAL A N 1
ATOM 4310 C CA . VAL A 1 593 ? -29.247 -10.508 27.320 1.00 77.06 593 VAL A CA 1
ATOM 4311 C C . VAL A 1 593 ? -30.738 -10.338 27.068 1.00 77.06 593 VAL A C 1
ATOM 4313 O O . VAL A 1 593 ? -31.186 -9.259 26.697 1.00 77.06 593 VAL A O 1
ATOM 4316 N N . SER A 1 594 ? -31.515 -11.391 27.299 1.00 84.88 594 SER A N 1
ATOM 4317 C CA . SER A 1 594 ? -32.974 -11.323 27.295 1.00 84.88 594 SER A CA 1
ATOM 4318 C C . SER A 1 594 ? -33.525 -11.551 28.693 1.00 84.88 594 SER A C 1
ATOM 4320 O O . SER A 1 594 ? -32.954 -12.255 29.522 1.00 84.88 594 SER A O 1
ATOM 4322 N N . ILE A 1 595 ? -34.659 -10.937 28.962 1.00 88.94 595 ILE A N 1
ATOM 4323 C CA . ILE A 1 595 ? -35.371 -10.969 30.220 1.00 88.94 595 ILE A CA 1
ATOM 4324 C C . ILE A 1 595 ? -36.681 -11.680 29.945 1.00 88.94 595 ILE A C 1
ATOM 4326 O O . ILE A 1 595 ? -37.498 -11.207 29.157 1.00 88.94 595 ILE A O 1
ATOM 4330 N N . THR A 1 596 ? -36.876 -12.822 30.591 1.00 86.62 596 THR A N 1
ATOM 4331 C CA . THR A 1 596 ? -38.162 -13.508 30.613 1.00 86.62 596 THR A CA 1
ATOM 4332 C C . THR A 1 596 ? -38.905 -13.109 31.869 1.00 86.62 596 THR A C 1
ATOM 4334 O O . THR A 1 596 ? -38.457 -13.372 32.985 1.00 86.62 596 THR A O 1
ATOM 4337 N N . ASP A 1 597 ? -40.065 -12.503 31.677 1.00 79.94 597 ASP A N 1
ATOM 4338 C CA . ASP A 1 597 ? -41.013 -12.260 32.749 1.00 79.94 597 ASP A CA 1
ATOM 4339 C C . ASP A 1 597 ? -41.593 -13.596 33.261 1.00 79.94 597 ASP A C 1
ATOM 4341 O O . ASP A 1 597 ? -42.146 -14.380 32.481 1.00 79.94 597 ASP A O 1
ATOM 4345 N N . ASN A 1 598 ? -41.464 -13.875 34.567 1.00 76.31 598 ASN A N 1
ATOM 4346 C CA . ASN A 1 598 ? -42.045 -15.073 35.187 1.00 76.31 598 ASN A CA 1
ATOM 4347 C C . ASN A 1 598 ? -43.495 -14.852 35.675 1.00 76.31 598 ASN A C 1
ATOM 4349 O O . ASN A 1 598 ? -44.021 -15.670 36.439 1.00 76.31 598 ASN A O 1
ATOM 4353 N N . SER A 1 599 ? -44.150 -13.767 35.252 1.00 66.94 599 SER A N 1
ATOM 4354 C CA . SER A 1 599 ? -45.569 -13.484 35.471 1.00 66.94 599 SER A CA 1
ATOM 4355 C C . SER A 1 599 ? -46.461 -14.641 34.991 1.00 66.94 599 SER A C 1
ATOM 4357 O O . SER A 1 599 ? -46.248 -15.265 33.949 1.00 66.94 599 SER A O 1
ATOM 4359 N N . ALA A 1 600 ? -47.489 -14.969 35.777 1.00 54.78 600 ALA A N 1
ATOM 4360 C CA . ALA A 1 600 ? -48.304 -16.173 35.626 1.00 54.78 600 ALA A CA 1
ATOM 4361 C C . ALA A 1 600 ? -49.342 -16.078 34.492 1.00 54.78 600 ALA A C 1
ATOM 4363 O O . ALA A 1 600 ? -50.034 -17.065 34.219 1.00 54.78 600 ALA A O 1
ATOM 4364 N N . THR A 1 601 ? -49.497 -14.908 33.858 1.00 56.19 601 THR A N 1
ATOM 4365 C CA . THR A 1 601 ? -50.611 -14.641 32.932 1.00 56.19 601 THR A CA 1
ATOM 4366 C C . THR A 1 601 ? -50.207 -14.112 31.549 1.00 56.19 601 THR A C 1
ATOM 4368 O O . THR A 1 601 ? -50.935 -14.383 30.591 1.00 56.19 601 THR A O 1
ATOM 4371 N N . THR A 1 602 ? -49.038 -13.476 31.395 1.00 57.66 602 THR A N 1
ATOM 4372 C CA . THR A 1 602 ? -48.481 -13.030 30.101 1.00 57.66 602 THR A CA 1
ATOM 4373 C C . THR A 1 602 ? -46.955 -13.090 30.112 1.00 57.66 602 THR A C 1
ATOM 4375 O O . THR A 1 602 ? -46.324 -12.364 30.867 1.00 57.66 602 THR A O 1
ATOM 4378 N N . THR A 1 603 ? -46.350 -13.920 29.260 1.00 61.25 603 THR A N 1
ATOM 4379 C CA . THR A 1 603 ? -44.888 -13.949 29.092 1.00 61.25 603 THR A CA 1
ATOM 4380 C C . THR A 1 603 ? -44.486 -12.828 28.137 1.00 61.25 603 THR A C 1
ATOM 4382 O O . THR A 1 603 ? -44.691 -12.947 26.928 1.00 61.25 603 THR A O 1
ATOM 4385 N N . VAL A 1 604 ? -43.960 -11.727 28.671 1.00 67.12 604 VAL A N 1
ATOM 4386 C CA . VAL A 1 604 ? -43.262 -10.717 27.869 1.00 67.12 604 VAL A CA 1
ATOM 4387 C C . VAL A 1 604 ? -41.773 -11.037 27.937 1.00 67.12 604 VAL A C 1
ATOM 4389 O O . VAL A 1 604 ? -41.217 -11.186 29.023 1.00 67.12 604 VAL A O 1
ATOM 4392 N N . ASN A 1 605 ? -41.140 -11.185 26.775 1.00 80.88 605 ASN A N 1
ATOM 4393 C CA . ASN A 1 605 ? -39.687 -11.249 26.682 1.00 80.88 605 ASN A CA 1
ATOM 4394 C C . ASN A 1 605 ? -39.188 -9.875 26.241 1.00 80.88 605 ASN A C 1
ATOM 4396 O O . ASN A 1 605 ? -39.704 -9.340 25.260 1.00 80.88 605 ASN A O 1
ATOM 4400 N N . ALA A 1 606 ? -38.214 -9.332 26.962 1.00 86.50 606 ALA A N 1
ATOM 4401 C CA . ALA A 1 606 ? -37.539 -8.088 26.614 1.00 86.50 606 ALA A CA 1
ATOM 4402 C C . ALA A 1 606 ? -36.059 -8.372 26.366 1.00 86.50 606 ALA A C 1
ATOM 4404 O O . ALA A 1 606 ? -35.457 -9.134 27.114 1.00 86.50 606 ALA A O 1
ATOM 4405 N N . ASN A 1 607 ? -35.453 -7.761 25.362 1.00 84.31 607 ASN A N 1
ATOM 4406 C CA . ASN A 1 607 ? -34.009 -7.778 25.176 1.00 84.31 607 ASN A CA 1
ATOM 4407 C C . ASN A 1 607 ? -33.407 -6.526 25.806 1.00 84.31 607 ASN A C 1
ATOM 4409 O O . ASN A 1 607 ? -33.974 -5.438 25.705 1.00 84.31 607 ASN A O 1
ATOM 4413 N N . VAL A 1 608 ? -32.253 -6.680 26.450 1.00 81.81 608 VAL A N 1
ATOM 4414 C CA . VAL A 1 608 ? -31.423 -5.560 26.884 1.00 81.81 608 VAL A CA 1
ATOM 4415 C C . VAL A 1 608 ? -30.692 -5.033 25.655 1.00 81.81 608 VAL A C 1
ATOM 4417 O O . VAL A 1 608 ? -29.856 -5.729 25.084 1.00 81.81 608 VAL A O 1
ATOM 4420 N N . VAL A 1 609 ? -31.032 -3.814 25.245 1.00 73.69 609 VAL A N 1
ATOM 4421 C CA . VAL A 1 609 ? -30.494 -3.144 24.047 1.00 73.69 609 VAL A CA 1
ATOM 4422 C C . VAL A 1 609 ? -29.491 -2.038 24.383 1.00 73.69 609 VAL A C 1
ATOM 4424 O O . VAL A 1 609 ? -28.866 -1.473 23.496 1.00 73.69 609 VAL A O 1
ATOM 4427 N N . GLY A 1 610 ? -29.312 -1.746 25.669 1.00 72.25 610 GLY A N 1
ATOM 4428 C CA . GLY A 1 610 ? -28.240 -0.910 26.199 1.00 72.25 610 GLY A CA 1
ATOM 4429 C C . GLY A 1 610 ? -28.031 -1.244 27.671 1.00 72.25 610 GLY A C 1
ATOM 4430 O O . GLY A 1 610 ? -28.979 -1.612 28.359 1.00 72.25 610 GLY A O 1
ATOM 4431 N N . ALA A 1 611 ? -26.808 -1.163 28.181 1.00 74.19 611 ALA A N 1
ATOM 4432 C CA . ALA A 1 611 ? -26.505 -1.588 29.546 1.00 74.19 611 ALA A CA 1
ATOM 4433 C C . ALA A 1 611 ? -25.614 -0.577 30.264 1.00 74.19 611 ALA A C 1
ATOM 4435 O O . ALA A 1 611 ? -24.923 0.223 29.640 1.00 74.19 611 ALA A O 1
ATOM 4436 N N . ASN A 1 612 ? -25.602 -0.655 31.593 1.00 70.75 612 ASN A N 1
ATOM 4437 C CA . ASN A 1 612 ? -24.664 0.078 32.445 1.00 70.75 612 ASN A CA 1
ATOM 4438 C C . ASN A 1 612 ? -24.723 1.610 32.324 1.00 70.75 612 ASN A C 1
ATOM 4440 O O . ASN A 1 612 ? -23.706 2.286 32.473 1.00 70.75 612 ASN A O 1
ATOM 4444 N N . VAL A 1 613 ? -25.906 2.190 32.123 1.00 74.50 613 VAL A N 1
ATOM 4445 C CA . VAL A 1 613 ? -26.078 3.645 32.231 1.00 74.50 613 VAL A CA 1
ATOM 4446 C C . VAL A 1 613 ? -26.007 4.028 33.715 1.00 74.50 613 VAL A C 1
ATOM 4448 O O . VAL A 1 613 ? -26.909 3.719 34.493 1.00 74.50 613 VAL A O 1
ATOM 4451 N N . VAL A 1 614 ? -24.897 4.635 34.145 1.00 71.06 614 VAL A N 1
ATOM 4452 C CA . VAL A 1 614 ? -24.597 4.850 35.572 1.00 71.06 614 VAL A CA 1
ATOM 4453 C C . VAL A 1 614 ? -25.173 6.171 36.083 1.00 71.06 614 VAL A C 1
ATOM 4455 O O . VAL A 1 614 ? -24.915 7.235 35.529 1.00 71.06 614 VAL A O 1
ATOM 4458 N N . ALA A 1 615 ? -25.875 6.107 37.214 1.00 75.00 615 ALA A N 1
ATOM 4459 C CA . ALA A 1 615 ? -26.342 7.256 37.984 1.00 75.00 615 ALA A CA 1
ATOM 4460 C C . ALA A 1 615 ? -25.678 7.295 39.373 1.00 75.00 615 ALA A C 1
ATOM 4462 O O . ALA A 1 615 ? -25.157 6.291 39.875 1.00 75.00 615 ALA A O 1
ATOM 4463 N N . GLY A 1 616 ? -25.724 8.441 40.057 1.00 72.88 616 GLY A N 1
ATOM 4464 C CA . GLY A 1 616 ? -25.109 8.591 41.383 1.00 72.88 616 GLY A CA 1
ATOM 4465 C C . GLY A 1 616 ? -25.692 7.662 42.455 1.00 72.88 616 GLY A C 1
ATOM 4466 O O . GLY A 1 616 ? -24.977 7.294 43.387 1.00 72.88 616 GLY A O 1
ATOM 4467 N N . ASN A 1 617 ? -26.932 7.190 42.295 1.00 80.75 617 ASN A N 1
ATOM 4468 C CA . ASN A 1 617 ? -27.597 6.222 43.175 1.00 80.75 617 ASN A CA 1
ATOM 4469 C C . ASN A 1 617 ? -27.967 4.892 42.479 1.00 80.75 617 ASN A C 1
ATOM 4471 O O . ASN A 1 617 ? -28.701 4.099 43.060 1.00 80.75 617 ASN A O 1
ATOM 4475 N N . GLY A 1 618 ? -27.463 4.579 41.279 1.00 83.44 618 GLY A N 1
ATOM 4476 C CA . GLY A 1 618 ? -27.829 3.313 40.633 1.00 83.44 618 GLY A CA 1
ATOM 4477 C C . GLY A 1 618 ? -27.271 3.075 39.234 1.00 83.44 618 GLY A C 1
ATOM 4478 O O . GLY A 1 618 ? -26.366 3.771 38.786 1.00 83.44 618 GLY A O 1
ATOM 4479 N N . VAL A 1 619 ? -27.822 2.070 38.558 1.00 81.69 619 VAL A N 1
ATOM 4480 C CA . VAL A 1 619 ? -27.523 1.714 37.167 1.00 81.69 619 VAL A CA 1
ATOM 4481 C C . VAL A 1 619 ? -28.815 1.439 36.388 1.00 81.69 619 VAL A C 1
ATOM 4483 O O . VAL A 1 619 ? -29.779 0.919 36.952 1.00 81.69 619 VAL A O 1
ATOM 4486 N N . ILE A 1 620 ? -28.844 1.801 35.106 1.00 85.06 620 ILE A N 1
ATOM 4487 C CA . ILE A 1 620 ? -29.953 1.557 34.180 1.00 85.06 620 ILE A CA 1
ATOM 4488 C C . ILE A 1 620 ? -29.500 0.590 33.072 1.00 85.06 620 ILE A C 1
ATOM 4490 O O . ILE A 1 620 ? -28.428 0.755 32.490 1.00 85.06 620 ILE A O 1
ATOM 4494 N N . HIS A 1 621 ? -30.349 -0.390 32.763 1.00 84.06 621 HIS A N 1
ATOM 4495 C CA . HIS A 1 621 ? -30.272 -1.262 31.588 1.00 84.06 621 HIS A CA 1
ATOM 4496 C C . HIS A 1 621 ? -31.463 -0.966 30.681 1.00 84.06 621 HIS A C 1
ATOM 4498 O O . HIS A 1 621 ? -32.604 -1.052 31.113 1.00 84.06 621 HIS A O 1
ATOM 4504 N N . ILE A 1 622 ? -31.228 -0.591 29.436 1.00 84.19 622 ILE A N 1
ATOM 4505 C CA . ILE A 1 622 ? -32.264 -0.235 28.468 1.00 84.19 622 ILE A CA 1
ATOM 4506 C C . ILE A 1 622 ? -32.854 -1.509 27.857 1.00 84.19 622 ILE A C 1
ATOM 4508 O O . ILE A 1 622 ? -32.102 -2.396 27.455 1.00 84.19 622 ILE A O 1
ATOM 4512 N N . ILE A 1 623 ? -34.183 -1.593 27.754 1.00 87.69 623 ILE A N 1
ATOM 4513 C CA . ILE A 1 623 ? -34.894 -2.765 27.223 1.00 87.69 623 ILE A CA 1
ATOM 4514 C C . ILE A 1 623 ? -35.882 -2.417 26.099 1.00 87.69 623 ILE A C 1
ATOM 4516 O O . ILE A 1 623 ? -36.458 -1.330 26.066 1.00 87.69 623 ILE A O 1
ATOM 4520 N N . ASP A 1 624 ? -36.105 -3.353 25.176 1.00 86.25 624 ASP A N 1
ATOM 4521 C CA . ASP A 1 624 ? -36.960 -3.168 23.987 1.00 86.25 624 ASP A CA 1
ATOM 4522 C C . ASP A 1 624 ? -38.455 -3.494 24.193 1.00 86.25 624 ASP A C 1
ATOM 4524 O O . ASP A 1 624 ? -39.267 -3.304 23.284 1.00 86.25 624 ASP A O 1
ATOM 4528 N N . ALA A 1 625 ? -38.847 -3.938 25.390 1.00 88.81 625 ALA A N 1
ATOM 4529 C CA . ALA A 1 625 ? -40.233 -4.237 25.744 1.00 88.81 625 ALA A CA 1
ATOM 4530 C C . ALA A 1 625 ? -40.557 -3.793 27.180 1.00 88.81 625 ALA A C 1
ATOM 4532 O O . ALA A 1 625 ? -39.687 -3.772 28.043 1.00 88.81 625 ALA A O 1
ATOM 4533 N N . VAL A 1 626 ? -41.820 -3.444 27.453 1.00 90.38 626 VAL A N 1
ATOM 4534 C CA . VAL A 1 626 ? -42.274 -3.097 28.812 1.00 90.38 626 VAL A CA 1
ATOM 4535 C C . VAL A 1 626 ? -42.608 -4.377 29.580 1.00 90.38 626 VAL A C 1
ATOM 4537 O O . VAL A 1 626 ? -43.472 -5.141 29.147 1.00 90.38 626 VAL A O 1
ATOM 4540 N N . LEU A 1 627 ? -41.961 -4.593 30.726 1.00 88.44 627 LEU A N 1
ATOM 4541 C CA . LEU A 1 627 ? -42.230 -5.714 31.635 1.00 88.44 627 LEU A CA 1
ATOM 4542 C C . LEU A 1 627 ? -43.564 -5.506 32.371 1.00 88.44 627 LEU A C 1
ATOM 4544 O O . LEU A 1 627 ? -43.881 -4.383 32.773 1.00 88.44 627 LEU A O 1
ATOM 4548 N N . LEU A 1 628 ? -44.362 -6.562 32.565 1.00 84.38 628 LEU A N 1
ATOM 4549 C CA . LEU A 1 628 ? -45.730 -6.432 33.078 1.00 84.38 628 LEU A CA 1
ATOM 4550 C C . LEU A 1 628 ? -45.941 -7.246 34.370 1.00 84.38 628 LEU A C 1
ATOM 4552 O O . LEU A 1 628 ? -45.942 -8.473 34.323 1.00 84.38 628 LEU A O 1
ATOM 4556 N N . PRO A 1 629 ? -46.201 -6.593 35.521 1.00 78.19 629 PRO A N 1
ATOM 4557 C CA . PRO A 1 629 ? -46.491 -7.306 36.764 1.00 78.19 629 PRO A CA 1
ATOM 4558 C C . PRO A 1 629 ? -47.821 -8.076 36.682 1.00 78.19 629 PRO A C 1
ATOM 4560 O O . PRO A 1 629 ? -48.691 -7.740 35.873 1.00 78.19 629 PRO A O 1
ATOM 4563 N N . ASN A 1 630 ? -47.980 -9.092 37.543 1.00 69.56 630 ASN A N 1
ATOM 4564 C CA . ASN A 1 630 ? -49.199 -9.916 37.646 1.00 69.56 630 ASN A CA 1
ATOM 4565 C C . ASN A 1 630 ? -50.457 -9.154 38.083 1.00 69.56 630 ASN A C 1
ATOM 4567 O O . ASN A 1 630 ? -50.353 -8.286 38.987 1.00 69.56 630 ASN A O 1
#

Foldseek 3Di:
DDDDDDDDDDDDDDDDDDDDDDDDDDDDPPDDPPPPAAPAFPLRVLVVDPQNPLVNLLLVLQVPDPDPVLNVSVVRRDAAAKEFAGATCQQCVVVVNNDSVSSVVDDSVQSSLQRQQRMARHAAFPVRDDAQWDATSSGFTWGWQDDPVAIDTLQPKGQPATFRHHNRHGYGYIHHRDHGADAFPLRVLVVQCPDPNRWNVQVNVLCVLLVCSVVSVDAAQKEFARETPQQVVLLCVLVVHPGSVSDPSVQSNLLRQQRMAGGAQFPSNDDAQDWGATSSGGTWGWHQDPNWIWTDDPQDIWTFPATSCDHRRYGYTYTHHRDGQQAAAFPLSSLSRHPFNPLVNLLCVLLVCSCVSRDQPQAKEFAGEGNQQCVVVVNDPVNSVPDHSPQSNLQRQQRMARHADFLPDLLQAEWTDTNNPQDTWHWHRDPVAIWTQAQDNVPTKGQPATFSHHSRHTYGYINHRRHHLCVLQVAQAWVLSSLVSVCVSDPPKSPQVNVLCVLLVVVVVRNDQVFEKEFAREIPLQQVVVCVVVVHDGSVPDDSVQSNQQRQQRIFCDRDAQFPVNFDAQDWTATRGPPDRWIWGWHQDSNYIWIWTPAPPDTDIWHQSGTFNDYNRYTYTYIHHRHGHD

Secondary structure (DSSP, 8-state):
----------------------------------PPTT-S-HHHHHHH-GGGHHHHHHHHHGGG-SSGGG-HHHHHHSS--EEEEEE-HHHHHHTT--SHHHHTTS-HHHHHHHHHHTEESS---GGG--SEEEE-TTSSEEEEEEETTEEEETTTEEEEEEEEEETTEEEEEESS--PPP-S-HHHHHHHHTTSSS--SHHHHHHHHHHT-HHHHTSS--EEEEEE-HHHHHHHHHHHT-SSGGGS-HHHHHHHHHHTEEES---GGG--TT--PBBTTS-B-EEEEETTEEEEEETTEEEEEEEEEEEETTEEEEEESS----GGGS-HHHHHHH-TT-HHHHHHHHHHT-HHHHT-TTS-EEEEEE-HHHHHHTT--HHHHHTS-HHHHHHHHHHTEESS---TT-TTSSEEEEBSSTT-EEEEEEETTEEEEE-SSGGG-EEEEEEEEEETTEEEEEESS----HHHHS---SSHHHHHHHHHHHSTTSSHHHHHHHHHTT-TTTTT-SSS-EEEEEE-HHHHHHHHHHHT-SSGGGS-HHHHHHHHHTTBBSSSS---GGG--TTEEEEB--SS---EEEEEEETTEEEEEE--SS---EEEEEEEEEEETTEEEEEESS-----

Sequence (630 aa):
MQRNDCFFNRVTYFMFLVLPSILVTSCDDDDDPTPPAGSQSIFEIVEDNADFSLLEAALNRTTQSAQASDNLAALLSNSGTFTVFAPTNAAFADLGLDTEADINALPLADLISLLRYHVLTTEVASTALTSGARATANGENLYFSVSSSGIFINGFAEVTTADVDASNGIVHIIDGVLEPPTQDIPAIAVAASQESQPEFVSLVAALQAAGLVDDLQADGPFTVLAPTDEAFADFLDKLGFSSLNDVPVSVLESVLLYHVISGAVFSTDLSDGASPATLNGAEVTVNLDGGNVFFETAIGASEVVDVDILATNGVIHVIDEVLAPVEDLTITQVVQLGADFTLLEAAVVASGLAGALNDPDAGVTVFAPNDAAFAATNLDAAALGGLTQTQAAEIIGYHAVGEELLSTNTNLAGPQSTLAAGLDLFVSVGSNGVFINPSNPDQNIEVIAADIQTANGIIHVIEKVILPPSFQFPPAGTIEDAVATLAATNPGEFTQLLAAVDRAMLLGVLDATDRSFTVFAPTDAAFQALYTALSVTDVNGIDVATLQAVLQYHIVGADARVYSTDLTNGMMVDMFAAGNTDTITINVGSEGVSITDNSATTTVNANVVGANVVAGNGVIHIIDAVLLPN

pLDDT: mean 85.93, std 15.26, range [31.28, 98.44]